Protein AF-A0A7S2HY47-F1 (afdb_monomer)

Mean predicted aligned error: 21.96 Å

Secondary structure (DSSP, 8-state):
-------------------------------------PPPP----------------------PPPP----PPPPPHHHHHHHHHHHHHHHHHTTS--HHHHHHHHHHHHHHHHHHHTTTTS--HHHHHHHHHHHHHHHHHHHHHHHHHHHT-------------PPPPS--GGGS-HHHHHHHHHHTS-GGGS-HHHHHHHHHHHHHHHHHHHHHHHHHHHTT--------------------HHHHHTTT--TT-----TT--SS-HHHHHHHHHHHHHHHHHHHHHHHHHHHHHHHHHHHHHHHHHHHHHHHHHHHHHHHHHHHHHHHHHHHHHHHHHHHHHHHHHHHHHHHHHHHHHHHHHHHHHHHHHHHHHHHHHHHHHHHHHHS-HHHHHHHHTT---B--TTT----B---S-SBSGGG-SS---GGG------S-TTS-TTT----SBGGGSPBP-S--S--

Solvent-accessible surface area (backbone atoms only — not comparable to full-atom values): 29835 Å² total; per-residue (Å²): 133,86,87,84,92,83,84,92,83,90,86,82,90,83,88,85,91,86,81,90,81,80,92,81,92,78,80,85,82,82,82,80,82,84,79,87,75,87,83,82,85,80,81,86,78,89,79,91,84,84,90,88,85,89,90,82,87,89,88,87,85,90,80,83,89,75,81,86,74,83,77,74,78,75,80,59,64,69,58,60,52,44,50,53,46,34,57,56,45,43,65,52,39,72,80,47,91,56,67,64,65,47,52,53,39,49,50,55,41,53,53,48,51,55,54,52,56,77,50,70,86,75,66,51,79,64,58,48,48,52,51,53,51,50,50,53,52,51,51,52,52,50,51,52,50,53,53,52,59,60,67,73,68,74,82,77,90,76,90,78,90,83,80,88,80,77,80,81,79,93,79,72,74,84,79,59,52,72,62,56,50,52,44,55,56,53,71,70,50,65,61,88,78,47,53,79,66,56,35,48,54,49,49,55,51,47,54,54,40,53,52,53,53,49,53,50,51,54,50,56,52,62,75,63,64,66,80,74,73,59,79,75,72,74,73,65,73,69,76,82,74,80,80,49,71,66,65,54,60,73,70,64,78,61,93,86,77,74,82,68,75,88,84,71,70,77,78,41,73,67,53,51,52,54,50,50,51,48,51,52,52,50,51,52,48,49,58,52,50,50,52,50,50,50,51,52,49,54,49,54,50,48,56,50,48,58,51,47,54,51,51,53,50,51,52,49,50,54,50,50,55,49,51,53,49,51,54,51,51,52,54,49,53,49,52,51,53,52,52,50,50,51,53,51,51,53,49,50,50,50,54,49,56,46,52,53,50,55,51,51,52,51,51,49,53,57,48,51,52,52,51,52,53,48,50,56,48,53,53,45,52,52,49,52,52,48,47,58,60,67,67,37,80,64,43,55,49,73,71,46,70,70,78,62,49,18,15,36,78,86,44,42,36,23,80,42,82,78,91,84,62,64,61,38,54,88,66,46,59,81,72,73,41,69,90,78,43,81,68,83,64,71,70,60,77,73,35,34,94,87,75,68,51,69,69,46,47,52,83,73,39,41,71,46,88,82,57,77,46,69,104

pLDDT: mean 72.33, std 22.05, range [29.77, 98.31]

Structure (mmCIF, N/CA/C/O backbone):
data_AF-A0A7S2HY47-F1
#
_entry.id   AF-A0A7S2HY47-F1
#
loop_
_atom_site.group_PDB
_atom_site.id
_atom_site.type_symbol
_atom_site.label_atom_id
_atom_site.label_alt_id
_atom_site.label_comp_id
_atom_site.label_asym_id
_atom_site.label_entity_id
_atom_site.label_seq_id
_atom_site.pdbx_PDB_ins_code
_atom_site.Cartn_x
_atom_site.Cartn_y
_atom_site.Cartn_z
_atom_site.occupancy
_atom_site.B_iso_or_equiv
_atom_site.auth_seq_id
_atom_site.auth_comp_id
_atom_site.auth_asym_id
_atom_site.auth_atom_id
_atom_site.pdbx_PDB_model_num
ATOM 1 N N . GLY A 1 1 ? -32.230 -34.921 -26.221 1.00 34.28 1 GLY A N 1
ATOM 2 C CA . GLY A 1 1 ? -32.133 -36.315 -25.747 1.00 34.28 1 GLY A CA 1
ATOM 3 C C . GLY A 1 1 ? -30.920 -36.433 -24.846 1.00 34.28 1 GLY A C 1
ATOM 4 O O . GLY A 1 1 ? -29.941 -35.764 -25.133 1.00 34.28 1 GLY A O 1
ATOM 5 N N . THR A 1 2 ? -31.035 -37.047 -23.663 1.00 37.16 2 THR A N 1
ATOM 6 C CA . THR A 1 2 ? -30.812 -38.504 -23.425 1.00 37.16 2 THR A CA 1
ATOM 7 C C . THR A 1 2 ? -29.314 -38.855 -23.480 1.00 37.16 2 THR A C 1
ATOM 9 O O . THR A 1 2 ? -28.762 -38.934 -24.569 1.00 37.16 2 THR A O 1
ATOM 12 N N . SER A 1 3 ? -28.600 -38.840 -22.340 1.00 37.78 3 SER A N 1
ATOM 13 C CA . SER A 1 3 ? -28.416 -39.952 -21.356 1.00 37.78 3 SER A CA 1
ATOM 14 C C . SER A 1 3 ? -27.330 -40.947 -21.803 1.00 37.78 3 SER A C 1
ATOM 16 O O . SER A 1 3 ? -27.413 -41.422 -22.926 1.00 37.78 3 SER A O 1
ATOM 18 N N . SER A 1 4 ? -26.297 -41.289 -21.023 1.00 47.88 4 SER A N 1
ATOM 19 C CA . SER A 1 4 ? -26.295 -42.022 -19.728 1.00 47.88 4 SER A CA 1
ATOM 20 C C . SER A 1 4 ? -25.052 -41.667 -18.870 1.00 47.88 4 SER A C 1
ATOM 22 O O . SER A 1 4 ? -24.026 -41.341 -19.451 1.00 47.88 4 SER A O 1
ATOM 24 N N . ASN A 1 5 ? -25.027 -41.604 -17.528 1.00 46.47 5 ASN A N 1
ATOM 25 C CA . ASN A 1 5 ? -25.433 -42.502 -16.416 1.00 46.47 5 ASN A CA 1
ATOM 26 C C . ASN A 1 5 ? -24.546 -43.746 -16.142 1.00 46.47 5 ASN A C 1
ATOM 28 O O . ASN A 1 5 ? -24.410 -44.612 -16.998 1.00 46.47 5 ASN A O 1
ATOM 32 N N . GLY A 1 6 ? -24.043 -43.837 -14.894 1.00 36.69 6 GLY A N 1
ATOM 33 C CA . GLY A 1 6 ? -23.270 -44.943 -14.282 1.00 36.69 6 GLY A CA 1
ATOM 34 C C . GLY A 1 6 ? -22.373 -44.431 -13.130 1.00 36.69 6 GLY A C 1
ATOM 35 O O . GLY A 1 6 ? -21.279 -43.952 -13.387 1.00 36.69 6 GLY A O 1
ATOM 36 N N . SER A 1 7 ? -22.880 -44.237 -11.903 1.00 39.47 7 SER A N 1
ATOM 37 C CA . SER A 1 7 ? -22.980 -45.212 -10.784 1.00 39.47 7 SER A CA 1
ATOM 38 C C . SER A 1 7 ? -21.612 -45.667 -10.221 1.00 39.47 7 SER A C 1
ATOM 40 O O . SER A 1 7 ? -20.920 -46.436 -10.872 1.00 39.47 7 SER A O 1
ATOM 42 N N . PHE A 1 8 ? -21.087 -45.089 -9.128 1.00 38.34 8 PHE A N 1
ATOM 43 C CA . PHE A 1 8 ? -21.340 -45.353 -7.683 1.00 38.34 8 PHE A CA 1
ATOM 44 C C . PHE A 1 8 ? -20.852 -46.706 -7.108 1.00 38.34 8 PHE A C 1
ATOM 46 O O . PHE A 1 8 ? -21.454 -47.737 -7.378 1.00 38.34 8 PHE A O 1
ATOM 53 N N . CYS A 1 9 ? -19.821 -46.635 -6.242 1.00 33.97 9 CYS A N 1
ATOM 54 C CA . CYS A 1 9 ? -19.484 -47.473 -5.061 1.00 33.97 9 CYS A CA 1
ATOM 55 C C . CYS A 1 9 ? -18.110 -46.971 -4.541 1.00 33.97 9 CYS A C 1
ATOM 57 O O . CYS A 1 9 ? -17.138 -47.024 -5.280 1.00 33.97 9 CYS A O 1
ATOM 59 N N . SER A 1 10 ? -17.950 -46.289 -3.400 1.00 36.25 10 SER A N 1
ATOM 60 C CA . SER A 1 10 ? -18.209 -46.670 -1.997 1.00 36.25 10 SER A CA 1
ATOM 61 C C . SER A 1 10 ? -17.398 -47.875 -1.494 1.00 36.25 10 SER A C 1
ATOM 63 O O . SER A 1 10 ? -17.804 -49.018 -1.681 1.00 36.25 10 SER A O 1
ATOM 65 N N . VAL A 1 11 ? -16.302 -47.595 -0.772 1.00 33.03 11 VAL A N 1
ATOM 66 C CA . VAL A 1 11 ? -15.720 -48.455 0.280 1.00 33.03 11 VAL A CA 1
ATOM 67 C C . VAL A 1 11 ? -15.275 -47.548 1.433 1.00 33.03 11 VAL A C 1
ATOM 69 O O . VAL A 1 11 ? -14.760 -46.457 1.203 1.00 33.03 11 VAL A O 1
ATOM 72 N N . SER A 1 12 ? -15.499 -47.972 2.679 1.00 35.78 12 SER A N 1
ATOM 73 C CA . SER A 1 12 ? -15.217 -47.202 3.898 1.00 35.78 12 SER A CA 1
ATOM 74 C C . SER A 1 12 ? -14.454 -48.027 4.943 1.00 35.78 12 SER A C 1
ATOM 76 O O . SER A 1 12 ? -14.722 -49.214 5.084 1.00 35.78 12 SER A O 1
ATOM 78 N N . ARG A 1 13 ? -13.649 -47.324 5.760 1.00 36.97 13 ARG A N 1
ATOM 79 C CA . ARG A 1 13 ? -13.168 -47.660 7.128 1.00 36.97 13 ARG A CA 1
ATOM 80 C C . ARG A 1 13 ? -12.154 -48.800 7.349 1.00 36.97 13 ARG A C 1
ATOM 82 O O . ARG A 1 13 ? -12.470 -49.968 7.185 1.00 36.97 13 ARG A O 1
ATOM 89 N N . LEU A 1 14 ? -11.032 -48.412 7.973 1.00 33.72 14 LEU A N 1
ATOM 90 C CA . LEU A 1 14 ? -10.361 -49.009 9.155 1.00 33.72 14 LEU A CA 1
ATOM 91 C C . LEU A 1 14 ? -9.304 -47.965 9.615 1.00 33.72 14 LEU A C 1
ATOM 93 O O . LEU A 1 14 ? -8.425 -47.641 8.828 1.00 33.72 14 LEU A O 1
ATOM 97 N N . LEU A 1 15 ? -9.505 -47.137 10.654 1.00 35.38 15 LEU A N 1
ATOM 98 C CA . LEU A 1 15 ? -9.438 -47.343 12.123 1.00 35.38 15 LEU A CA 1
ATOM 99 C C . LEU A 1 15 ? -8.051 -47.705 12.711 1.00 35.38 15 LEU A C 1
ATOM 101 O O . LEU A 1 15 ? -7.445 -48.683 12.297 1.00 35.38 15 LEU A O 1
ATOM 105 N N . GLY A 1 16 ? -7.644 -46.966 13.764 1.00 29.77 16 GLY A N 1
ATOM 106 C CA . GLY A 1 16 ? -6.470 -47.213 14.634 1.00 29.77 16 GLY A CA 1
ATOM 107 C C . GLY A 1 16 ? -5.289 -46.263 14.356 1.00 29.77 16 GLY A C 1
ATOM 108 O O . GLY A 1 16 ? -4.549 -46.495 13.415 1.00 29.77 16 GLY A O 1
ATOM 109 N N . ARG A 1 17 ? -5.110 -45.102 15.009 1.00 37.66 17 ARG A N 1
ATOM 110 C CA . ARG A 1 17 ? -4.946 -44.788 16.452 1.00 37.66 17 ARG A CA 1
ATOM 111 C C . ARG A 1 17 ? -3.651 -45.360 17.057 1.00 37.66 17 ARG A C 1
ATOM 113 O O . ARG A 1 17 ? -3.621 -46.529 17.415 1.00 37.66 17 ARG A O 1
ATOM 120 N N . LEU A 1 18 ? -2.647 -44.500 17.257 1.00 31.50 18 LEU A N 1
ATOM 121 C CA . LEU A 1 18 ? -1.634 -44.607 18.319 1.00 31.50 18 LEU A CA 1
ATOM 122 C C . LEU A 1 18 ? -1.054 -43.215 18.631 1.00 31.50 18 LEU A C 1
ATOM 124 O O . LEU A 1 18 ? -1.052 -42.334 17.771 1.00 31.50 18 LEU A O 1
ATOM 128 N N . GLU A 1 19 ? -0.639 -43.015 19.879 1.00 36.28 19 GLU A N 1
ATOM 129 C CA . GLU A 1 19 ? -0.287 -41.713 20.460 1.00 36.28 19 GLU A CA 1
ATOM 130 C C . GLU A 1 19 ? 1.231 -41.441 20.455 1.00 36.28 19 GLU A C 1
ATOM 132 O O . GLU A 1 19 ? 2.040 -42.339 20.238 1.00 36.28 19 GLU A O 1
ATOM 137 N N . SER A 1 20 ? 1.566 -40.163 20.668 1.00 37.22 20 SER A N 1
ATOM 138 C CA . SER A 1 20 ? 2.808 -39.582 21.216 1.00 37.22 20 SER A CA 1
ATOM 139 C C . SER A 1 20 ? 4.087 -40.435 21.377 1.00 37.22 20 SER A C 1
ATOM 141 O O . SER A 1 20 ? 4.098 -41.467 22.034 1.00 37.22 20 SER A O 1
ATOM 143 N N . VAL A 1 21 ? 5.237 -39.858 20.982 1.00 36.47 21 VAL A N 1
ATOM 144 C CA . VAL A 1 21 ? 6.432 -39.742 21.855 1.00 36.47 21 VAL A CA 1
ATOM 145 C C . VAL A 1 21 ? 7.439 -38.700 21.322 1.00 36.47 21 VAL A C 1
ATOM 147 O O . VAL A 1 21 ? 7.766 -38.658 20.142 1.00 36.47 21 VAL A O 1
ATOM 150 N N . ALA A 1 22 ? 7.907 -37.865 22.254 1.00 34.94 22 ALA A N 1
ATOM 151 C CA . ALA A 1 22 ? 9.117 -37.031 22.309 1.00 34.94 22 ALA A CA 1
ATOM 152 C C . ALA A 1 22 ? 9.911 -36.628 21.037 1.00 34.94 22 ALA A C 1
ATOM 154 O O . ALA A 1 22 ? 10.634 -37.409 20.424 1.00 34.94 22 ALA A O 1
ATOM 155 N N . ALA A 1 23 ? 9.957 -35.308 20.835 1.00 41.75 23 ALA A N 1
ATOM 156 C CA . ALA A 1 23 ? 11.167 -34.483 20.733 1.00 41.75 23 ALA A CA 1
ATOM 157 C C . ALA A 1 23 ? 12.533 -35.152 20.434 1.00 41.75 23 ALA A C 1
ATOM 159 O O . ALA A 1 23 ? 13.121 -35.818 21.288 1.00 41.75 23 ALA A O 1
ATOM 160 N N . ARG A 1 24 ? 13.151 -34.736 19.318 1.00 37.00 24 ARG A N 1
ATOM 161 C CA . ARG A 1 24 ? 14.603 -34.483 19.205 1.00 37.00 24 ARG A CA 1
ATOM 162 C C . ARG A 1 24 ? 14.860 -33.454 18.106 1.00 37.00 24 ARG A C 1
ATOM 164 O O . ARG A 1 24 ? 14.470 -33.655 16.963 1.00 37.00 24 ARG A O 1
ATOM 171 N N . GLY A 1 25 ? 15.497 -32.341 18.462 1.00 43.50 25 GLY A N 1
ATOM 172 C CA . GLY A 1 25 ? 15.793 -31.272 17.511 1.00 43.50 25 GLY A CA 1
ATOM 173 C C . GLY A 1 25 ? 16.955 -31.619 16.581 1.00 43.50 25 GLY A C 1
ATOM 174 O O . GLY A 1 25 ? 17.971 -32.156 17.022 1.00 43.50 25 GLY A O 1
ATOM 175 N N . GLN A 1 26 ? 16.839 -31.224 15.315 1.00 38.00 26 GLN A N 1
ATOM 176 C CA . GLN A 1 26 ? 17.978 -31.032 14.420 1.00 38.00 26 GLN A CA 1
ATOM 177 C C . GLN A 1 26 ? 17.903 -29.621 13.837 1.00 38.00 26 GLN A C 1
ATOM 179 O O . GLN A 1 26 ? 16.863 -29.187 13.348 1.00 38.00 26 GLN A O 1
ATOM 184 N N . ARG A 1 27 ? 19.010 -28.881 13.949 1.00 39.44 27 ARG A N 1
ATOM 185 C CA . ARG A 1 27 ? 19.140 -27.523 13.409 1.00 39.44 27 ARG A CA 1
ATOM 186 C C . ARG A 1 27 ? 19.322 -27.600 11.887 1.00 39.44 27 ARG A C 1
ATOM 188 O O . ARG A 1 27 ? 20.122 -28.429 11.450 1.00 39.44 27 ARG A O 1
ATOM 195 N N . PRO A 1 28 ? 18.694 -26.725 11.084 1.00 45.69 28 PRO A N 1
ATOM 196 C CA . PRO A 1 28 ? 19.074 -26.581 9.686 1.00 45.69 28 PRO A CA 1
ATOM 197 C C . PRO A 1 28 ? 20.489 -25.992 9.601 1.00 45.69 28 PRO A C 1
ATOM 199 O O . PRO A 1 28 ? 20.764 -24.919 10.139 1.00 45.69 28 PRO A O 1
ATOM 202 N N . VAL A 1 29 ? 21.397 -26.701 8.930 1.00 42.56 29 VAL A N 1
ATOM 203 C CA . VAL A 1 29 ? 22.736 -26.194 8.608 1.00 42.56 29 VAL A CA 1
ATOM 204 C C . VAL A 1 29 ? 22.617 -25.275 7.395 1.00 42.56 29 VAL A C 1
ATOM 206 O O . VAL A 1 29 ? 22.404 -25.740 6.276 1.00 42.56 29 VAL A O 1
ATOM 209 N N . SER A 1 30 ? 22.754 -23.968 7.604 1.00 38.34 30 SER A N 1
ATOM 210 C CA . SER A 1 30 ? 22.836 -22.990 6.520 1.00 38.34 30 SER A CA 1
ATOM 211 C C . SER A 1 30 ? 24.225 -23.029 5.874 1.00 38.34 30 SER A C 1
ATOM 213 O O . SER A 1 30 ? 25.222 -22.619 6.464 1.00 38.34 30 SER A O 1
ATOM 215 N N . VAL A 1 31 ? 24.297 -23.518 4.634 1.00 40.19 31 VAL A N 1
ATOM 216 C CA . VAL A 1 31 ? 25.532 -23.505 3.834 1.00 40.19 31 VAL A CA 1
ATOM 217 C C . VAL A 1 31 ? 25.662 -22.153 3.132 1.00 40.19 31 VAL A C 1
ATOM 219 O O . VAL A 1 31 ? 25.042 -21.906 2.098 1.00 40.19 31 VAL A O 1
ATOM 222 N N . THR A 1 32 ? 26.477 -21.260 3.689 1.00 36.12 32 THR A N 1
ATOM 223 C CA . THR A 1 32 ? 26.811 -19.965 3.085 1.00 36.12 32 THR A CA 1
ATOM 224 C C . THR A 1 32 ? 27.898 -20.111 2.017 1.00 36.12 32 THR A C 1
ATOM 226 O O . THR A 1 32 ? 29.076 -20.282 2.317 1.00 36.12 32 THR A O 1
ATOM 229 N N . PHE A 1 33 ? 27.519 -19.982 0.742 1.00 34.44 33 PHE A N 1
ATOM 230 C CA . PHE A 1 33 ? 28.474 -19.866 -0.366 1.00 34.44 33 PHE A CA 1
ATOM 231 C C . PHE A 1 33 ? 29.010 -18.428 -0.489 1.00 34.44 33 PHE A C 1
ATOM 233 O O . PHE A 1 33 ? 28.455 -17.592 -1.204 1.00 34.44 33 PHE A O 1
ATOM 240 N N . THR A 1 34 ? 30.127 -18.130 0.174 1.00 36.00 34 THR A N 1
ATOM 241 C CA . THR A 1 34 ? 30.881 -16.881 -0.023 1.00 36.00 34 THR A CA 1
ATOM 242 C C . THR A 1 34 ? 31.650 -16.910 -1.345 1.00 36.00 34 THR A C 1
ATOM 244 O O . THR A 1 34 ? 32.751 -17.448 -1.451 1.00 36.00 34 THR A O 1
ATOM 247 N N . ARG A 1 35 ? 31.079 -16.297 -2.388 1.00 38.53 35 ARG A N 1
ATOM 248 C CA . ARG A 1 35 ? 31.738 -16.160 -3.695 1.00 38.53 35 ARG A CA 1
ATOM 249 C C . ARG A 1 35 ? 32.703 -14.968 -3.677 1.00 38.53 35 ARG A C 1
ATOM 251 O O . ARG A 1 35 ? 32.279 -13.816 -3.711 1.00 38.53 35 ARG A O 1
ATOM 258 N N . HIS A 1 36 ? 34.005 -15.241 -3.618 1.00 39.12 36 HIS A N 1
ATOM 259 C CA . HIS A 1 36 ? 35.045 -14.209 -3.674 1.00 39.12 36 HIS A CA 1
ATOM 260 C C . HIS A 1 36 ? 35.060 -13.526 -5.056 1.00 39.12 36 HIS A C 1
ATOM 262 O O . HIS A 1 36 ? 35.264 -14.190 -6.072 1.00 39.12 36 HIS A O 1
ATOM 268 N N . ILE A 1 37 ? 34.880 -12.202 -5.095 1.00 48.06 37 ILE A N 1
ATOM 269 C CA . ILE A 1 37 ? 35.054 -11.373 -6.298 1.00 48.06 37 ILE A CA 1
ATOM 270 C C . ILE A 1 37 ? 36.296 -10.489 -6.085 1.00 48.06 37 ILE A C 1
ATOM 272 O O . ILE A 1 37 ? 36.324 -9.731 -5.112 1.00 48.06 37 ILE A O 1
ATOM 276 N N . PRO A 1 38 ? 37.331 -10.560 -6.943 1.00 45.97 38 PRO A N 1
ATOM 277 C CA . PRO A 1 38 ? 38.524 -9.732 -6.797 1.00 45.97 38 PRO A CA 1
ATOM 278 C C . PRO A 1 38 ? 38.262 -8.279 -7.227 1.00 45.97 38 PRO A C 1
ATOM 280 O O . PRO A 1 38 ? 37.699 -8.010 -8.286 1.00 45.97 38 PRO A O 1
ATOM 283 N N . SER A 1 39 ? 38.709 -7.334 -6.399 1.00 40.19 39 SER A N 1
ATOM 284 C CA . SER A 1 39 ? 38.550 -5.891 -6.618 1.00 40.19 39 SER A CA 1
ATOM 285 C C . SER A 1 39 ? 39.589 -5.332 -7.611 1.00 40.19 39 SER A C 1
ATOM 287 O O . SER A 1 39 ? 40.786 -5.574 -7.425 1.00 40.19 39 SER A O 1
ATOM 289 N N . PRO A 1 40 ? 39.194 -4.552 -8.639 1.00 49.22 40 PRO A N 1
ATOM 290 C CA . PRO A 1 40 ? 40.135 -3.909 -9.551 1.00 49.22 40 PRO A CA 1
ATOM 291 C C . PRO A 1 40 ? 40.676 -2.589 -8.973 1.00 49.22 40 PRO A C 1
ATOM 293 O O . PRO A 1 40 ? 39.930 -1.651 -8.684 1.00 49.22 40 PRO A O 1
ATOM 296 N N . GLN A 1 41 ? 42.002 -2.475 -8.859 1.00 45.91 41 GLN A N 1
ATOM 297 C CA . GLN A 1 41 ? 42.647 -1.263 -8.345 1.00 45.91 41 GLN A CA 1
ATOM 298 C C . GLN A 1 41 ? 42.452 -0.046 -9.268 1.00 45.91 41 GLN A C 1
ATOM 300 O O . GLN A 1 41 ? 42.978 0.011 -10.382 1.00 45.91 41 GLN A O 1
ATOM 305 N N . ARG A 1 42 ? 41.777 0.996 -8.765 1.00 40.12 42 ARG A N 1
ATOM 306 C CA . ARG A 1 42 ? 41.693 2.308 -9.427 1.00 40.12 42 ARG A CA 1
ATOM 307 C C . ARG A 1 42 ? 42.924 3.167 -9.121 1.00 40.12 42 ARG A C 1
ATOM 309 O O . ARG A 1 42 ? 43.058 3.724 -8.033 1.00 40.12 42 ARG A O 1
ATOM 316 N N . LYS A 1 43 ? 43.790 3.346 -10.124 1.00 41.91 43 LYS A N 1
ATOM 317 C CA . LYS A 1 43 ? 44.884 4.332 -10.096 1.00 41.91 43 LYS A CA 1
ATOM 318 C C . LYS A 1 43 ? 44.307 5.754 -10.065 1.00 41.91 43 LYS A C 1
ATOM 320 O O . LYS A 1 43 ? 43.612 6.158 -10.995 1.00 41.91 43 LYS A O 1
ATOM 325 N N . LYS A 1 44 ? 44.621 6.526 -9.020 1.00 39.94 44 LYS A N 1
ATOM 326 C CA . LYS A 1 44 ? 44.295 7.960 -8.942 1.00 39.94 44 LYS A CA 1
ATOM 327 C C . LYS A 1 44 ? 45.187 8.738 -9.920 1.00 39.94 44 LYS A C 1
ATOM 329 O O . LYS A 1 44 ? 46.408 8.668 -9.811 1.00 39.94 44 LYS A O 1
ATOM 334 N N . LYS A 1 45 ? 44.593 9.509 -10.835 1.00 42.84 45 LYS A N 1
ATOM 335 C CA . LYS A 1 45 ? 45.269 10.615 -11.534 1.00 42.84 45 LYS A CA 1
ATOM 336 C C . LYS A 1 45 ? 44.637 11.924 -11.076 1.00 42.84 45 LYS A C 1
ATOM 338 O O . LYS A 1 45 ? 43.449 12.142 -11.289 1.00 42.84 45 LYS A O 1
ATOM 343 N N . SER A 1 46 ? 45.431 12.764 -10.426 1.00 39.81 46 SER A N 1
ATOM 344 C CA . SER A 1 46 ? 45.084 14.146 -10.111 1.00 39.81 46 SER A CA 1
ATOM 345 C C . SER A 1 46 ? 45.131 14.994 -11.383 1.00 39.81 46 SER A C 1
ATOM 347 O O . SER A 1 46 ? 46.047 14.854 -12.193 1.00 39.81 46 SER A O 1
ATOM 349 N N . PHE A 1 47 ? 44.158 15.889 -11.557 1.00 39.69 47 PHE A N 1
ATOM 350 C CA . PHE A 1 47 ? 44.167 16.874 -12.634 1.00 39.69 47 PHE A CA 1
ATOM 351 C C . PHE A 1 47 ? 43.890 18.258 -12.050 1.00 39.69 47 PHE A C 1
ATOM 353 O O . PHE A 1 47 ? 42.856 18.482 -11.425 1.00 39.69 47 PHE A O 1
ATOM 360 N N . TRP A 1 48 ? 44.840 19.173 -12.223 1.00 38.69 48 TRP A N 1
ATOM 361 C CA . TRP A 1 48 ? 44.707 20.567 -11.807 1.00 38.69 48 TRP A CA 1
ATOM 362 C C . TRP A 1 48 ? 43.831 21.337 -12.805 1.00 38.69 48 TRP A C 1
ATOM 364 O O . TRP A 1 48 ? 44.007 21.197 -14.015 1.00 38.69 48 TRP A O 1
ATOM 374 N N . ARG A 1 49 ? 42.974 22.240 -12.318 1.00 39.34 49 ARG A N 1
ATOM 375 C CA . ARG A 1 49 ? 42.484 23.381 -13.110 1.00 39.34 49 ARG A CA 1
ATOM 376 C C . ARG A 1 49 ? 42.728 24.684 -12.351 1.00 39.34 49 ARG A C 1
ATOM 378 O O . ARG A 1 49 ? 42.563 24.741 -11.139 1.00 39.34 49 ARG A O 1
ATOM 385 N N . LYS A 1 50 ? 43.198 25.691 -13.091 1.00 42.84 50 LYS A N 1
ATOM 386 C CA . LYS A 1 50 ? 43.559 27.030 -12.604 1.00 42.84 50 LYS A CA 1
ATOM 387 C C . LYS A 1 50 ? 42.371 27.995 -12.681 1.00 42.84 50 LYS A C 1
ATOM 389 O O . LYS A 1 50 ? 41.454 27.794 -13.472 1.00 42.84 50 LYS A O 1
ATOM 394 N N . ASN A 1 51 ? 42.470 29.062 -11.891 1.00 41.12 51 ASN A N 1
ATOM 395 C CA . ASN A 1 51 ? 41.558 30.205 -11.850 1.00 41.12 51 ASN A CA 1
ATOM 396 C C . ASN A 1 51 ? 41.656 31.118 -13.089 1.00 41.12 51 ASN A C 1
ATOM 398 O O . ASN A 1 51 ? 42.698 31.180 -13.739 1.00 41.12 51 ASN A O 1
ATOM 402 N N . GLY A 1 52 ? 40.599 31.910 -13.295 1.00 35.44 52 GLY A N 1
ATOM 403 C CA . GLY A 1 52 ? 40.538 33.110 -14.144 1.00 35.44 52 GLY A CA 1
ATOM 404 C C . GLY A 1 52 ? 39.071 33.401 -14.503 1.00 35.44 52 GLY A C 1
ATOM 405 O O . GLY A 1 52 ? 38.475 32.555 -15.152 1.00 35.44 52 GLY A O 1
ATOM 406 N N . SER A 1 53 ? 38.321 34.420 -14.056 1.00 38.47 53 SER A N 1
ATOM 407 C CA . SER A 1 53 ? 38.517 35.782 -13.510 1.00 38.47 53 SER A CA 1
ATOM 408 C C . SER A 1 53 ? 38.218 36.920 -14.510 1.00 38.47 53 SER A C 1
ATOM 410 O O . SER A 1 53 ? 39.045 37.189 -15.374 1.00 38.47 53 SER A O 1
ATOM 412 N N . ARG A 1 54 ? 37.132 37.668 -14.221 1.00 38.38 54 ARG A N 1
ATOM 413 C CA . ARG A 1 54 ? 36.775 39.051 -14.648 1.00 38.38 54 ARG A CA 1
ATOM 414 C C . ARG A 1 54 ? 36.291 39.299 -16.093 1.00 38.38 54 ARG A C 1
ATOM 416 O O . ARG A 1 54 ? 36.905 38.831 -17.040 1.00 38.38 54 ARG A O 1
ATOM 423 N N . GLY A 1 55 ? 35.269 40.163 -16.224 1.00 33.09 55 GLY A N 1
ATOM 424 C CA . GLY A 1 55 ? 34.915 40.860 -17.476 1.00 33.09 55 GLY A CA 1
ATOM 425 C C . GLY A 1 55 ? 33.433 41.263 -17.633 1.00 33.09 55 GLY A C 1
ATOM 426 O O . GLY A 1 55 ? 32.680 40.540 -18.265 1.00 33.09 55 GLY A O 1
ATOM 427 N N . VAL A 1 56 ? 33.044 42.422 -17.091 1.00 40.34 56 VAL A N 1
ATOM 428 C CA . VAL A 1 56 ? 31.789 43.207 -17.303 1.00 40.34 56 VAL A CA 1
ATOM 429 C C . VAL A 1 56 ? 32.268 44.688 -17.396 1.00 40.34 56 VAL A C 1
ATOM 431 O O . VAL A 1 56 ? 33.384 44.906 -16.899 1.00 40.34 56 VAL A O 1
ATOM 434 N N . PRO A 1 57 ? 31.573 45.719 -17.945 1.00 58.97 57 PRO A N 1
ATOM 435 C CA . PRO A 1 57 ? 30.221 45.848 -18.530 1.00 58.97 57 PRO A CA 1
ATOM 436 C C . PRO A 1 57 ? 30.294 46.190 -20.057 1.00 58.97 57 PRO A C 1
ATOM 438 O O . PRO A 1 57 ? 31.261 45.759 -20.678 1.00 58.97 57 PRO A O 1
ATOM 441 N N . GLU A 1 58 ? 29.372 46.853 -20.785 1.00 37.59 58 GLU A N 1
ATOM 442 C CA . GLU A 1 58 ? 28.106 47.576 -20.497 1.00 37.59 58 GLU A CA 1
ATOM 443 C C . GLU A 1 58 ? 27.231 47.740 -21.769 1.00 37.59 58 GLU A C 1
ATOM 445 O O . GLU A 1 58 ? 27.744 47.524 -22.863 1.00 37.59 58 GLU A O 1
ATOM 450 N N . VAL A 1 59 ? 25.949 48.127 -21.620 1.00 34.91 59 VAL A N 1
ATOM 451 C CA . VAL A 1 59 ? 25.189 49.219 -22.308 1.00 34.91 59 VAL A CA 1
ATOM 452 C C . VAL A 1 59 ? 23.693 49.033 -21.987 1.00 34.91 59 VAL A C 1
ATOM 454 O O . VAL A 1 59 ? 23.160 47.933 -22.116 1.00 34.91 59 VAL A O 1
ATOM 457 N N . ALA A 1 60 ? 23.014 50.108 -21.577 1.00 39.97 60 ALA A N 1
ATOM 458 C CA . ALA A 1 60 ? 21.565 50.153 -21.383 1.00 39.97 60 ALA A CA 1
ATOM 459 C C . ALA A 1 60 ? 20.916 51.060 -22.439 1.00 39.97 60 ALA A C 1
ATOM 461 O O . ALA A 1 60 ? 21.430 52.149 -22.686 1.00 39.97 60 ALA A O 1
ATOM 462 N N . ASP A 1 61 ? 19.772 50.646 -22.987 1.00 36.81 61 ASP A N 1
ATOM 463 C CA . ASP A 1 61 ? 18.923 51.477 -23.849 1.00 36.81 61 ASP A CA 1
ATOM 464 C C . ASP A 1 61 ? 17.511 51.605 -23.263 1.00 36.81 61 ASP A C 1
ATOM 466 O O . ASP A 1 61 ? 16.955 50.667 -22.687 1.00 36.81 61 ASP A O 1
ATOM 470 N N . LEU A 1 62 ? 16.952 52.809 -23.385 1.00 41.84 62 LEU A N 1
ATOM 471 C CA . LEU A 1 62 ? 15.705 53.237 -22.751 1.00 41.84 62 LEU A CA 1
ATOM 472 C C . LEU A 1 62 ? 14.504 53.035 -23.687 1.00 41.84 62 LEU A C 1
ATOM 474 O O . LEU A 1 62 ? 14.542 53.442 -24.846 1.00 41.84 62 LEU A O 1
ATOM 478 N N . LEU A 1 63 ? 13.398 52.509 -23.154 1.00 42.78 63 LEU A N 1
ATOM 479 C CA . LEU A 1 63 ? 12.088 52.493 -23.818 1.00 42.78 63 LEU A CA 1
ATOM 480 C C . LEU A 1 63 ? 11.013 53.171 -22.939 1.00 42.78 63 LEU A C 1
ATOM 482 O O . LEU A 1 63 ? 11.144 53.178 -21.713 1.00 42.78 63 LEU A O 1
ATOM 486 N N . PRO A 1 64 ? 9.980 53.789 -23.548 1.00 49.66 64 PRO A N 1
ATOM 487 C CA . PRO A 1 64 ? 9.008 54.630 -22.847 1.00 49.66 64 PRO A CA 1
ATOM 488 C C . PRO A 1 64 ? 7.961 53.824 -22.049 1.00 49.66 64 PRO A C 1
ATOM 490 O O . PRO A 1 64 ? 7.729 52.650 -22.343 1.00 49.66 64 PRO A O 1
ATOM 493 N N . PRO A 1 65 ? 7.290 54.445 -21.058 1.00 43.97 65 PRO A N 1
ATOM 494 C CA . PRO A 1 65 ? 6.367 53.749 -20.166 1.00 43.97 65 PRO A CA 1
ATOM 495 C C . PRO A 1 65 ? 5.044 53.374 -20.847 1.00 43.97 65 PRO A C 1
ATOM 497 O O . PRO A 1 65 ? 4.347 54.219 -21.410 1.00 43.97 65 PRO A O 1
ATOM 500 N N . THR A 1 66 ? 4.657 52.106 -20.722 1.00 43.41 66 THR A N 1
ATOM 501 C CA . THR A 1 66 ? 3.301 51.617 -21.009 1.00 43.41 66 THR A CA 1
ATOM 502 C C . THR A 1 66 ? 2.328 51.978 -19.875 1.00 43.41 66 THR A C 1
ATOM 504 O O . THR A 1 66 ? 2.761 52.107 -18.727 1.00 43.41 66 THR A O 1
ATOM 507 N N . PRO A 1 67 ? 1.016 52.128 -20.150 1.00 41.94 67 PRO A N 1
ATOM 508 C CA . PRO A 1 67 ? 0.029 52.477 -19.128 1.00 41.94 67 PRO A CA 1
ATOM 509 C C . PRO A 1 67 ? -0.069 51.410 -18.030 1.00 41.94 67 PRO A C 1
ATOM 511 O O . PRO A 1 67 ? 0.119 50.220 -18.282 1.00 41.94 67 PRO A O 1
ATOM 514 N N . ALA A 1 68 ? -0.382 51.852 -16.810 1.00 42.31 68 ALA A N 1
ATOM 515 C CA . ALA A 1 68 ? -0.440 50.999 -15.629 1.00 42.31 68 ALA A CA 1
ATOM 516 C C . ALA A 1 68 ? -1.517 49.909 -15.765 1.00 42.31 68 ALA A C 1
ATOM 518 O O . ALA A 1 68 ? -2.715 50.175 -15.650 1.00 42.31 68 ALA A O 1
ATOM 519 N N . VAL A 1 69 ? -1.074 48.668 -15.965 1.00 42.41 69 VAL A N 1
ATOM 520 C CA . VAL A 1 69 ? -1.910 47.483 -15.778 1.00 42.41 69 VAL A CA 1
ATOM 521 C C . VAL A 1 69 ? -2.174 47.340 -14.283 1.00 42.41 69 VAL A C 1
ATOM 523 O O . VAL A 1 69 ? -1.237 47.267 -13.487 1.00 42.41 69 VAL A O 1
ATOM 526 N N . VAL A 1 70 ? -3.449 47.287 -13.896 1.00 45.84 70 VAL A N 1
ATOM 527 C CA . VAL A 1 70 ? -3.840 46.900 -12.537 1.00 45.84 70 VAL A CA 1
ATOM 528 C C . VAL A 1 70 ? -3.465 45.432 -12.363 1.00 45.84 70 VAL A C 1
ATOM 530 O O . VAL A 1 70 ? -4.187 44.544 -12.814 1.00 45.84 70 VAL A O 1
ATOM 533 N N . HIS A 1 71 ? -2.312 45.178 -11.744 1.00 40.94 71 HIS A N 1
ATOM 534 C CA . HIS A 1 71 ? -1.912 43.834 -11.352 1.00 40.94 71 HIS A CA 1
ATOM 535 C C . HIS A 1 71 ? -2.909 43.305 -10.319 1.00 40.94 71 HIS A C 1
ATOM 537 O O . HIS A 1 71 ? -2.847 43.648 -9.140 1.00 40.94 71 HIS A O 1
ATOM 543 N N . GLN A 1 72 ? -3.833 42.460 -10.772 1.00 55.12 72 GLN A N 1
ATOM 544 C CA . GLN A 1 72 ? -4.551 41.563 -9.879 1.00 55.12 72 GLN A CA 1
ATOM 545 C C . GLN A 1 72 ? -3.513 40.611 -9.278 1.00 55.12 72 GLN A C 1
ATOM 547 O O . GLN A 1 72 ? -2.708 40.026 -10.008 1.00 55.12 72 GLN A O 1
ATOM 552 N N . ASN A 1 73 ? -3.486 40.514 -7.949 1.00 58.56 73 ASN A N 1
ATOM 553 C CA . ASN A 1 73 ? -2.555 39.624 -7.266 1.00 58.56 73 ASN A CA 1
ATOM 554 C C . ASN A 1 73 ? -2.846 38.179 -7.702 1.00 58.56 73 ASN A C 1
ATOM 556 O O . ASN A 1 73 ? -4.012 37.777 -7.664 1.00 58.56 73 ASN A O 1
ATOM 560 N N . PRO A 1 74 ? -1.833 37.396 -8.116 1.00 59.72 74 PRO A N 1
ATOM 561 C CA . PRO A 1 74 ? -2.045 35.995 -8.442 1.00 59.72 74 PRO A CA 1
ATOM 562 C C . PRO A 1 74 ? -2.551 35.254 -7.203 1.00 59.72 74 PRO A C 1
ATOM 564 O O . PRO A 1 74 ? -2.104 35.532 -6.086 1.00 59.72 74 PRO A O 1
ATOM 567 N N . ILE A 1 75 ? -3.465 34.303 -7.409 1.00 56.78 75 ILE A N 1
ATOM 568 C CA . ILE A 1 75 ? -3.965 33.437 -6.338 1.00 56.78 75 ILE A CA 1
ATOM 569 C C . ILE A 1 75 ? -2.748 32.765 -5.676 1.00 56.78 75 ILE A C 1
ATOM 571 O O . ILE A 1 75 ? -1.937 32.160 -6.387 1.00 56.78 75 ILE A O 1
ATOM 575 N N . PRO A 1 76 ? -2.562 32.885 -4.348 1.00 71.81 76 PRO A N 1
ATOM 576 C CA . PRO A 1 76 ? -1.411 32.290 -3.685 1.00 71.81 76 PRO A CA 1
ATOM 577 C C . PRO A 1 76 ? -1.451 30.770 -3.859 1.00 71.81 76 PRO A C 1
ATOM 579 O O . PRO A 1 76 ? -2.495 30.145 -3.675 1.00 71.81 76 PRO A O 1
ATOM 582 N N . ALA A 1 77 ? -0.305 30.174 -4.206 1.00 67.94 77 ALA A N 1
ATOM 583 C CA . ALA A 1 77 ? -0.207 28.757 -4.573 1.00 67.94 77 ALA A CA 1
ATOM 584 C C . ALA A 1 77 ? -0.803 27.808 -3.515 1.00 67.94 77 ALA A C 1
ATOM 586 O O . ALA A 1 77 ? -1.386 26.791 -3.873 1.00 67.94 77 ALA A O 1
ATOM 587 N N . SER A 1 78 ? -0.768 28.196 -2.236 1.00 70.00 78 SER A N 1
ATOM 588 C CA . SER A 1 78 ? -1.400 27.480 -1.122 1.00 70.00 78 SER A CA 1
ATOM 589 C C . SER A 1 78 ? -2.906 27.236 -1.286 1.00 70.00 78 SER A C 1
ATOM 591 O O . SER A 1 78 ? -3.405 26.243 -0.770 1.00 70.00 78 SER A O 1
ATOM 593 N N . VAL A 1 79 ? -3.640 28.095 -2.003 1.00 67.88 79 VAL A N 1
ATOM 594 C CA . VAL A 1 79 ? -5.078 27.898 -2.281 1.00 67.88 79 VAL A CA 1
ATOM 595 C C . VAL A 1 79 ? -5.278 26.846 -3.376 1.00 67.88 79 VAL A C 1
ATOM 597 O O . VAL A 1 79 ? -6.131 25.974 -3.242 1.00 67.88 79 VAL A O 1
ATOM 600 N N . ILE A 1 80 ? -4.448 26.868 -4.424 1.00 69.56 80 ILE A N 1
ATOM 601 C CA . ILE A 1 80 ? -4.474 25.870 -5.508 1.00 69.56 80 ILE A CA 1
ATOM 602 C C . ILE A 1 80 ? -4.036 24.495 -4.979 1.00 69.56 80 ILE A C 1
ATOM 604 O O . ILE A 1 80 ? -4.665 23.478 -5.279 1.00 69.56 80 ILE A O 1
ATOM 608 N N . ASP A 1 81 ? -2.996 24.461 -4.145 1.00 70.50 81 ASP A N 1
ATOM 609 C CA . ASP A 1 81 ? -2.537 23.247 -3.470 1.00 70.50 81 ASP A CA 1
ATOM 610 C C . ASP A 1 81 ? -3.561 22.749 -2.434 1.00 70.50 81 ASP A C 1
ATOM 612 O O . ASP A 1 81 ? -3.728 21.540 -2.288 1.00 70.50 81 ASP A O 1
ATOM 616 N N . GLY A 1 82 ? -4.315 23.649 -1.790 1.00 74.38 82 GLY A N 1
ATOM 617 C CA . GLY A 1 82 ? -5.458 23.313 -0.935 1.00 74.38 82 GLY A CA 1
ATOM 618 C C . GLY A 1 82 ? -6.589 22.617 -1.699 1.00 74.38 82 GLY A C 1
ATOM 619 O O . GLY A 1 82 ? -7.010 21.531 -1.307 1.00 74.38 82 GLY A O 1
ATOM 620 N N . ILE A 1 83 ? -7.014 23.171 -2.843 1.00 68.56 83 ILE A N 1
ATOM 621 C CA . ILE A 1 83 ? -8.026 22.555 -3.728 1.00 68.56 83 ILE A CA 1
ATOM 622 C C . ILE A 1 83 ? -7.563 21.165 -4.198 1.00 68.56 83 ILE A C 1
ATOM 624 O O . ILE A 1 83 ? -8.320 20.194 -4.139 1.00 68.56 83 ILE A O 1
ATOM 628 N N . ARG A 1 84 ? -6.296 21.036 -4.615 1.00 71.94 84 ARG A N 1
ATOM 629 C CA . ARG A 1 84 ? -5.706 19.743 -5.013 1.00 71.94 84 ARG A CA 1
ATOM 630 C C . ARG A 1 84 ? -5.599 18.761 -3.845 1.00 71.94 84 ARG A C 1
ATOM 632 O O . ARG A 1 84 ? -5.793 17.564 -4.051 1.00 71.94 84 ARG A O 1
ATOM 639 N N . GLY A 1 85 ? -5.315 19.249 -2.639 1.00 74.25 85 GLY A N 1
ATOM 640 C CA . GLY A 1 85 ? -5.296 18.471 -1.403 1.00 74.25 85 GLY A CA 1
ATOM 641 C C . GLY A 1 85 ? -6.671 17.898 -1.065 1.00 74.25 85 GLY A C 1
ATOM 642 O O . GLY A 1 85 ? -6.793 16.684 -0.916 1.00 74.25 85 GLY A O 1
ATOM 643 N N . ALA A 1 86 ? -7.706 18.742 -1.045 1.00 69.50 86 ALA A N 1
ATOM 644 C CA . ALA A 1 86 ? -9.091 18.336 -0.803 1.00 69.50 86 ALA A CA 1
ATOM 645 C C . ALA A 1 86 ? -9.574 17.305 -1.840 1.00 69.50 86 ALA A C 1
ATOM 647 O O . ALA A 1 86 ? -10.102 16.261 -1.468 1.00 69.50 86 ALA A O 1
ATOM 648 N N . HIS A 1 87 ? -9.291 17.520 -3.129 1.00 69.06 87 HIS A N 1
ATOM 649 C CA . HIS A 1 87 ? -9.623 16.573 -4.202 1.00 69.06 87 HIS A CA 1
ATOM 650 C C . HIS A 1 87 ? -8.873 15.225 -4.091 1.00 69.06 87 HIS A C 1
ATOM 652 O O . HIS A 1 87 ? -9.407 14.162 -4.405 1.00 69.06 87 HIS A O 1
ATOM 658 N N . MET A 1 88 ? -7.623 15.232 -3.616 1.00 68.25 88 MET A N 1
ATOM 659 C CA . MET A 1 88 ? -6.879 13.997 -3.327 1.00 68.25 88 MET A CA 1
ATOM 660 C C . MET A 1 88 ? -7.359 13.300 -2.047 1.00 68.25 88 MET A C 1
ATOM 662 O O . MET A 1 88 ? -7.182 12.088 -1.913 1.00 68.25 88 MET A O 1
ATOM 666 N N . ASN A 1 89 ? -7.949 14.036 -1.105 1.00 66.38 89 ASN A N 1
ATOM 667 C CA . ASN A 1 89 ? -8.520 13.482 0.117 1.00 66.38 89 ASN A CA 1
ATOM 668 C C . ASN A 1 89 ? -9.915 12.888 -0.127 1.00 66.38 89 ASN A C 1
ATOM 670 O O . ASN A 1 89 ? -10.147 11.770 0.329 1.00 66.38 89 ASN A O 1
ATOM 674 N N . THR A 1 90 ? -10.776 13.508 -0.943 1.00 65.06 90 THR A N 1
ATOM 675 C CA . THR A 1 90 ? -12.044 12.889 -1.373 1.00 65.06 90 THR A CA 1
ATOM 676 C C . THR A 1 90 ? -11.812 11.577 -2.126 1.00 65.06 90 THR A C 1
ATOM 678 O O . THR A 1 90 ? -12.425 10.571 -1.775 1.00 65.06 90 THR A O 1
ATOM 681 N N . MET A 1 91 ? -10.860 11.517 -3.070 1.00 65.44 91 MET A N 1
ATOM 682 C CA . MET A 1 91 ? -10.504 10.256 -3.755 1.00 65.44 91 MET A CA 1
ATOM 683 C C . MET A 1 91 ? -9.974 9.158 -2.811 1.00 65.44 91 MET A C 1
ATOM 685 O O . MET A 1 91 ? -10.120 7.966 -3.091 1.00 65.44 91 MET A O 1
ATOM 689 N N . LYS A 1 92 ? -9.357 9.518 -1.677 1.00 66.88 92 LYS A N 1
ATOM 690 C CA . LYS A 1 92 ? -8.999 8.539 -0.633 1.00 66.88 92 LYS A CA 1
ATOM 691 C C . LYS A 1 92 ? -10.228 8.120 0.173 1.00 66.88 92 LYS A C 1
ATOM 693 O O . LYS A 1 92 ? -10.406 6.926 0.406 1.00 66.88 92 LYS A O 1
ATOM 698 N N . ALA A 1 93 ? -11.074 9.077 0.555 1.00 63.38 93 ALA A N 1
ATOM 699 C CA . ALA A 1 93 ? -12.287 8.849 1.332 1.00 63.38 93 ALA A CA 1
ATOM 700 C C . ALA A 1 93 ? -13.306 7.963 0.597 1.00 63.38 93 ALA A C 1
ATOM 702 O O . ALA A 1 93 ? -14.027 7.215 1.247 1.00 63.38 93 ALA A O 1
ATOM 703 N N . GLU A 1 94 ? -13.334 7.953 -0.740 1.00 58.47 94 GLU A N 1
ATOM 704 C CA . GLU A 1 94 ? -14.170 7.025 -1.522 1.00 58.47 94 GLU A CA 1
ATOM 705 C C . GLU A 1 94 ? -13.869 5.540 -1.262 1.00 58.47 94 GLU A C 1
ATOM 707 O O . GLU A 1 94 ? -14.774 4.716 -1.374 1.00 58.47 94 GLU A O 1
ATOM 712 N N . ASN A 1 95 ? -12.644 5.199 -0.845 1.00 60.12 95 ASN A N 1
ATOM 713 C CA . ASN A 1 95 ? -12.279 3.836 -0.441 1.00 60.12 95 ASN A CA 1
ATOM 714 C C . ASN A 1 95 ? -12.574 3.540 1.045 1.00 60.12 95 ASN A C 1
ATOM 716 O O . ASN A 1 95 ? -12.445 2.395 1.475 1.00 60.12 95 ASN A O 1
ATOM 720 N N . GLY A 1 96 ? -12.956 4.551 1.831 1.00 53.78 96 GLY A N 1
ATOM 721 C CA . GLY A 1 96 ? -13.415 4.408 3.211 1.00 53.78 96 GLY A CA 1
ATOM 722 C C . GLY A 1 96 ? -14.941 4.334 3.291 1.00 53.78 96 GLY A C 1
ATOM 723 O O . GLY A 1 96 ? -15.651 4.990 2.529 1.00 53.78 96 GLY A O 1
ATOM 724 N N . ASN A 1 97 ? -15.467 3.556 4.238 1.00 55.28 97 ASN A N 1
ATOM 725 C CA . ASN A 1 97 ? -16.913 3.449 4.476 1.00 55.28 97 ASN A CA 1
ATOM 726 C C . ASN A 1 97 ? -17.455 4.459 5.503 1.00 55.28 97 ASN A C 1
ATOM 728 O O . ASN A 1 97 ? -18.627 4.382 5.859 1.00 55.28 97 ASN A O 1
ATOM 732 N N . ASP A 1 98 ? -16.635 5.409 5.955 1.00 63.75 98 ASP A N 1
ATOM 733 C CA . ASP A 1 98 ? -17.054 6.455 6.888 1.00 63.75 98 ASP A CA 1
ATOM 734 C C . ASP A 1 98 ? -17.796 7.593 6.145 1.00 63.75 98 ASP A C 1
ATOM 736 O O . ASP A 1 98 ? -17.213 8.217 5.247 1.00 63.75 98 ASP A O 1
ATOM 740 N N . PRO A 1 99 ? -19.082 7.859 6.454 1.00 58.97 99 PRO A N 1
ATOM 741 C CA . PRO A 1 99 ? -19.840 8.944 5.836 1.00 58.97 99 PRO A CA 1
ATOM 742 C C . PRO A 1 99 ? -19.458 10.336 6.368 1.00 58.97 99 PRO A C 1
ATOM 744 O O . PRO A 1 99 ? -19.610 11.311 5.631 1.00 58.97 99 PRO A O 1
ATOM 747 N N . ASN A 1 100 ? -18.928 10.453 7.589 1.00 58.88 100 ASN A N 1
ATOM 748 C CA . ASN A 1 100 ? -18.590 11.742 8.198 1.00 58.88 100 ASN A CA 1
ATOM 749 C C . ASN A 1 100 ? -17.321 12.327 7.568 1.00 58.88 100 ASN A C 1
ATOM 751 O O . ASN A 1 100 ? -17.317 13.484 7.153 1.00 58.88 100 ASN A O 1
ATOM 755 N N . VAL A 1 101 ? -16.300 11.492 7.340 1.00 67.69 101 VAL A N 1
ATOM 756 C CA . VAL A 1 101 ? -15.073 11.882 6.612 1.00 67.69 101 VAL A CA 1
ATOM 757 C C . VAL A 1 101 ? -15.386 12.379 5.189 1.00 67.69 101 VAL A C 1
ATOM 759 O O . VAL A 1 101 ? -14.699 13.249 4.650 1.00 67.69 101 VAL A O 1
ATOM 762 N N . LYS A 1 102 ? -16.452 11.858 4.563 1.00 71.19 102 LYS A N 1
ATOM 763 C CA . LYS A 1 102 ? -16.919 12.320 3.244 1.00 71.19 102 LYS A CA 1
ATOM 764 C C . LYS A 1 102 ? -17.615 13.679 3.322 1.00 71.19 102 LYS A C 1
ATOM 766 O O . LYS A 1 102 ? -17.435 14.480 2.410 1.00 71.19 102 LYS A O 1
ATOM 771 N N . LEU A 1 103 ? -18.370 13.954 4.386 1.00 65.81 103 LEU A N 1
ATOM 772 C CA . LEU A 1 103 ? -19.029 15.245 4.609 1.00 65.81 103 LEU A CA 1
ATOM 773 C C . LEU A 1 103 ? -18.022 16.367 4.903 1.00 65.81 103 LEU A C 1
ATOM 775 O O . LEU A 1 103 ? -18.109 17.420 4.276 1.00 65.81 103 LEU A O 1
ATOM 779 N N . GLU A 1 104 ? -17.032 16.127 5.766 1.00 70.31 104 GLU A N 1
ATOM 780 C CA . GLU A 1 104 ? -15.967 17.100 6.062 1.00 70.31 104 GLU A CA 1
ATOM 781 C C . GLU A 1 104 ? -15.121 17.417 4.819 1.00 70.31 104 GLU A C 1
ATOM 783 O O . GLU A 1 104 ? -14.892 18.577 4.484 1.00 70.31 104 GLU A O 1
ATOM 788 N N . SER A 1 105 ? -14.727 16.399 4.048 1.00 73.25 105 SER A N 1
ATOM 789 C CA . SER A 1 105 ? -13.934 16.627 2.833 1.00 73.25 105 SER A CA 1
ATOM 790 C C . SER A 1 105 ? -14.728 17.337 1.718 1.00 73.25 105 SER A C 1
ATOM 792 O O . SER A 1 105 ? -14.137 18.038 0.893 1.00 73.25 105 SER A O 1
ATOM 794 N N . LEU A 1 106 ? -16.062 17.207 1.699 1.00 72.00 106 LEU A N 1
ATOM 795 C CA . LEU A 1 106 ? -16.942 17.973 0.808 1.00 72.00 106 LEU A CA 1
ATOM 796 C C . LEU A 1 106 ? -17.143 19.422 1.283 1.00 72.00 106 LEU A C 1
ATOM 798 O O . LEU A 1 106 ? -17.200 20.318 0.438 1.00 72.00 106 LEU A O 1
ATOM 802 N N . SER A 1 107 ? -17.215 19.684 2.593 1.00 70.50 107 SER A N 1
ATOM 803 C CA . SER A 1 107 ? -17.344 21.052 3.116 1.00 70.50 107 SER A CA 1
ATOM 804 C C . SER A 1 107 ? -16.058 21.862 2.913 1.00 70.50 107 SER A C 1
ATOM 806 O O . SER A 1 107 ? -16.132 22.993 2.427 1.00 70.50 107 SER A O 1
ATOM 808 N N . GLU A 1 108 ? -14.878 21.269 3.138 1.00 74.62 108 GLU A N 1
ATOM 809 C CA . GLU A 1 108 ? -13.582 21.875 2.788 1.00 74.62 108 GLU A CA 1
ATOM 810 C C . GLU A 1 108 ? -13.502 22.238 1.297 1.00 74.62 108 GLU A C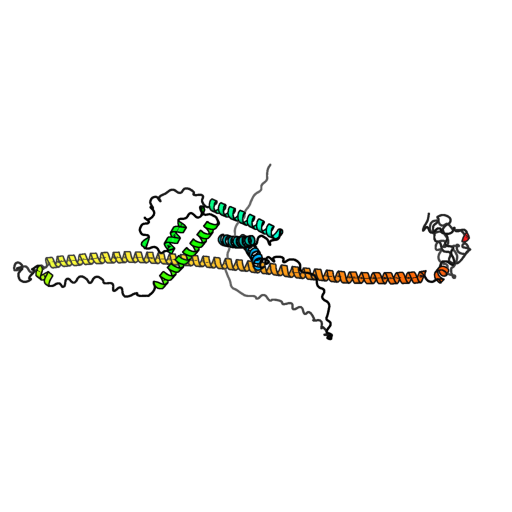 1
ATOM 812 O O . GLU A 1 108 ? -13.061 23.333 0.930 1.00 74.62 108 GLU A O 1
ATOM 817 N N . MET A 1 109 ? -13.968 21.339 0.422 1.00 75.06 109 MET A N 1
ATOM 818 C CA . MET A 1 109 ? -13.990 21.575 -1.021 1.00 75.06 109 MET A CA 1
ATOM 819 C C . MET A 1 109 ? -14.934 22.725 -1.393 1.00 75.06 109 MET A C 1
ATOM 821 O O . MET A 1 109 ? -14.548 23.593 -2.172 1.00 75.06 109 MET A O 1
ATOM 825 N N . LEU A 1 110 ? -16.135 22.788 -0.808 1.00 75.12 110 LEU A N 1
ATOM 826 C CA . LEU A 1 110 ? -17.088 23.882 -1.031 1.00 75.12 110 LEU A CA 1
ATOM 827 C C . LEU A 1 110 ? -16.543 25.242 -0.566 1.00 75.12 110 LEU A C 1
ATOM 829 O O . LEU A 1 110 ? -16.691 26.232 -1.286 1.00 75.12 110 LEU A O 1
ATOM 833 N N . VAL A 1 111 ? -15.853 25.298 0.578 1.00 77.38 111 VAL A N 1
ATOM 834 C CA . VAL A 1 111 ? -15.170 26.518 1.045 1.00 77.38 111 VAL A CA 1
ATOM 835 C C . VAL A 1 111 ? -14.082 26.942 0.053 1.00 77.38 111 VAL A C 1
ATOM 837 O O . VAL A 1 111 ? -14.024 28.111 -0.334 1.00 77.38 111 VAL A O 1
ATOM 840 N N . ALA A 1 112 ? -13.259 26.006 -0.424 1.00 73.62 112 ALA A N 1
ATOM 841 C CA . ALA A 1 112 ? -12.202 26.301 -1.390 1.00 73.62 112 ALA A CA 1
ATOM 842 C C . ALA A 1 112 ? -12.750 26.760 -2.760 1.00 73.62 112 ALA A C 1
ATOM 844 O O . ALA A 1 112 ? -12.206 27.691 -3.361 1.00 73.62 112 ALA A O 1
ATOM 845 N N . LEU A 1 113 ? -13.862 26.173 -3.225 1.00 72.75 113 LEU A N 1
ATOM 846 C CA . LEU A 1 113 ? -14.586 26.610 -4.425 1.00 72.75 113 LEU A CA 1
ATOM 847 C C . LEU A 1 113 ? -15.142 28.037 -4.254 1.00 72.75 113 LEU A C 1
ATOM 849 O O . LEU A 1 113 ? -14.927 28.875 -5.128 1.00 72.75 113 LEU A O 1
ATOM 853 N N . ARG A 1 114 ? -15.776 28.352 -3.115 1.00 75.12 114 ARG A N 1
ATOM 854 C CA . ARG A 1 114 ? -16.334 29.688 -2.814 1.00 75.12 114 ARG A CA 1
ATOM 855 C C . ARG A 1 114 ? -15.237 30.764 -2.708 1.00 75.12 114 ARG A C 1
ATOM 857 O O . ARG A 1 114 ? -15.423 31.887 -3.180 1.00 75.12 114 ARG A O 1
ATOM 864 N N . VAL A 1 115 ? -14.053 30.418 -2.188 1.00 76.38 115 VAL A N 1
ATOM 865 C CA . VAL A 1 115 ? -12.860 31.291 -2.228 1.00 76.38 115 VAL A CA 1
ATOM 866 C C . VAL A 1 115 ? -12.385 31.516 -3.670 1.00 76.38 115 VAL A C 1
ATOM 868 O O . VAL A 1 115 ? -12.132 32.661 -4.047 1.00 76.38 115 VAL A O 1
ATOM 871 N N . ALA A 1 116 ? -12.321 30.474 -4.505 1.00 70.94 116 ALA A N 1
ATOM 872 C CA . ALA A 1 116 ? -11.937 30.606 -5.914 1.00 70.94 116 ALA A CA 1
ATOM 873 C C . ALA A 1 116 ? -12.932 31.463 -6.728 1.00 70.94 116 ALA A C 1
ATOM 875 O O . ALA A 1 116 ? -12.512 32.289 -7.543 1.00 70.94 116 ALA A O 1
ATOM 876 N N . GLU A 1 117 ? -14.238 31.343 -6.471 1.00 73.50 117 GLU A N 1
ATOM 877 C CA . GLU A 1 117 ? -15.272 32.197 -7.076 1.00 73.50 117 GLU A CA 1
ATOM 878 C C . GLU A 1 117 ? -15.122 33.672 -6.690 1.00 73.50 117 GLU A C 1
ATOM 880 O O . GLU A 1 117 ? -15.250 34.549 -7.549 1.00 73.50 117 GLU A O 1
ATOM 885 N N . SER A 1 118 ? -14.748 33.962 -5.437 1.00 76.50 118 SER A N 1
ATOM 886 C CA . SER A 1 118 ? -14.453 35.331 -4.980 1.00 76.50 118 SER A CA 1
ATOM 887 C C . SER A 1 118 ? -13.262 35.984 -5.712 1.00 76.50 118 SER A C 1
ATOM 889 O O . SER A 1 118 ? -13.041 37.191 -5.609 1.00 76.50 118 SER A O 1
ATOM 891 N N . HIS A 1 119 ? -12.493 35.202 -6.478 1.00 72.38 119 HIS A N 1
ATOM 892 C CA . HIS A 1 119 ? -11.366 35.637 -7.309 1.00 72.38 119 HIS A CA 1
ATOM 893 C C . HIS A 1 119 ? -11.648 35.488 -8.823 1.00 72.38 119 HIS A C 1
ATOM 895 O O . HIS A 1 119 ? -10.724 35.510 -9.640 1.00 72.38 119 HIS A O 1
ATOM 901 N N . GLY A 1 120 ? -12.925 35.366 -9.214 1.00 57.50 120 GLY A N 1
ATOM 902 C CA . GLY A 1 120 ? -13.424 34.862 -10.507 1.00 57.50 120 GLY A CA 1
ATOM 903 C C . GLY A 1 120 ? -13.037 35.569 -11.821 1.00 57.50 120 GLY A C 1
ATOM 904 O O . GLY A 1 120 ? -13.615 35.247 -12.860 1.00 57.50 120 GLY A O 1
ATOM 905 N N . ASN A 1 121 ? -12.064 36.485 -11.823 1.00 55.69 121 ASN A N 1
ATOM 906 C CA . ASN A 1 121 ? -11.506 37.110 -13.032 1.00 55.69 121 ASN A CA 1
ATOM 907 C C . ASN A 1 121 ? -10.115 36.578 -13.438 1.00 55.69 121 ASN A C 1
ATOM 909 O O . ASN A 1 121 ? -9.658 36.910 -14.530 1.00 55.69 121 ASN A O 1
ATOM 913 N N . ALA A 1 122 ? -9.453 35.769 -12.598 1.00 63.34 122 ALA A N 1
ATOM 914 C CA . ALA A 1 122 ? -8.054 35.363 -12.797 1.00 63.34 122 ALA A CA 1
ATOM 915 C C . ALA A 1 122 ? -7.830 33.880 -13.173 1.00 63.34 122 ALA A C 1
ATOM 917 O O . ALA A 1 122 ? -6.690 33.495 -13.423 1.00 63.34 122 ALA A O 1
ATOM 918 N N . LEU A 1 123 ? -8.880 33.050 -13.211 1.00 72.81 123 LEU A N 1
ATOM 919 C CA . LEU A 1 123 ? -8.772 31.641 -13.616 1.00 72.81 123 LEU A CA 1
ATOM 920 C C . LEU A 1 123 ? -8.681 31.514 -15.140 1.00 72.81 123 LEU A C 1
ATOM 922 O O . LEU A 1 123 ? -9.419 32.192 -15.865 1.00 72.81 123 LEU A O 1
ATOM 926 N N . ASP A 1 124 ? -7.812 30.623 -15.623 1.00 82.00 124 ASP A N 1
ATOM 927 C CA . ASP A 1 124 ? -7.763 30.292 -17.045 1.00 82.00 124 ASP A CA 1
ATOM 928 C C . ASP A 1 124 ? -8.970 29.431 -17.477 1.00 82.00 124 ASP A C 1
ATOM 930 O O . ASP A 1 124 ? -9.841 29.068 -16.679 1.00 82.00 124 ASP A O 1
ATOM 934 N N . VAL A 1 125 ? -9.080 29.169 -18.782 1.00 77.12 125 VAL A N 1
ATOM 935 C CA . VAL A 1 125 ? -10.235 28.463 -19.359 1.00 77.12 125 VAL A CA 1
ATOM 936 C C . VAL A 1 125 ? -10.320 27.006 -18.887 1.00 77.12 125 VAL A C 1
ATOM 938 O O . VAL A 1 125 ? -11.428 26.489 -18.750 1.00 77.12 125 VAL A O 1
ATOM 941 N N . GLU A 1 126 ? -9.188 26.357 -18.617 1.00 74.75 126 GLU A N 1
ATOM 942 C CA . GLU A 1 126 ? -9.139 24.963 -18.175 1.00 74.75 126 GLU A CA 1
ATOM 943 C C . GLU A 1 126 ? -9.354 24.867 -16.657 1.00 74.75 126 GLU A C 1
ATOM 945 O O . GLU A 1 126 ? -10.154 24.046 -16.215 1.00 74.75 126 GLU A O 1
ATOM 950 N N . ASP A 1 127 ? -8.772 25.774 -15.865 1.00 77.38 127 ASP A N 1
ATOM 951 C CA . ASP A 1 127 ? -9.050 25.879 -14.424 1.00 77.38 127 ASP A CA 1
ATOM 952 C C . ASP A 1 127 ? -10.535 26.189 -14.156 1.00 77.38 127 ASP A C 1
ATOM 954 O O . ASP A 1 127 ? -11.158 25.560 -13.298 1.00 77.38 127 ASP A O 1
ATOM 958 N N . ARG A 1 128 ? -11.154 27.094 -14.932 1.00 80.31 128 ARG A N 1
ATOM 959 C CA . ARG A 1 128 ? -12.608 27.342 -14.862 1.00 80.31 128 ARG A CA 1
ATOM 960 C C . ARG A 1 128 ? -13.419 26.101 -15.255 1.00 80.31 128 ARG A C 1
ATOM 962 O O . ARG A 1 128 ? -14.471 25.860 -14.671 1.00 80.31 128 ARG A O 1
ATOM 969 N N . ARG A 1 129 ? -12.949 25.299 -16.213 1.00 78.81 129 ARG A N 1
ATOM 970 C CA . ARG A 1 129 ? -13.621 24.056 -16.623 1.00 78.81 129 ARG A CA 1
ATOM 971 C C . ARG A 1 129 ? -13.530 22.969 -15.549 1.00 78.81 129 ARG A C 1
ATOM 973 O O . ARG A 1 129 ? -14.515 22.271 -15.323 1.00 78.81 129 ARG A O 1
ATOM 980 N N . LEU A 1 130 ? -12.386 22.851 -14.876 1.00 75.06 130 LEU A N 1
ATOM 981 C CA . LEU A 1 130 ? -12.203 21.967 -13.723 1.00 75.06 130 LEU A CA 1
ATOM 982 C C . LEU A 1 130 ? -13.069 22.408 -12.534 1.00 75.06 130 LEU A C 1
ATOM 984 O O . LEU A 1 130 ? -13.663 21.559 -11.876 1.00 75.06 130 LEU A O 1
ATOM 988 N N . LEU A 1 131 ? -13.201 23.720 -12.304 1.00 79.50 131 LEU A N 1
ATOM 989 C CA . LEU A 1 131 ? -14.079 24.285 -11.275 1.00 79.50 131 LEU A CA 1
ATOM 990 C C . LEU A 1 131 ? -15.550 23.896 -11.503 1.00 79.50 131 LEU A C 1
ATOM 992 O O . LEU A 1 131 ? -16.205 23.414 -10.583 1.00 79.50 131 LEU A O 1
ATOM 996 N N . GLU A 1 132 ? -16.066 24.066 -12.725 1.00 82.12 132 GLU A N 1
ATOM 997 C CA . GLU A 1 132 ? -17.451 23.696 -13.055 1.00 82.12 132 GLU A CA 1
ATOM 998 C C . GLU A 1 132 ? -17.682 22.176 -13.009 1.00 82.12 132 GLU A C 1
ATOM 1000 O O . GLU A 1 132 ? -18.710 21.735 -12.501 1.00 82.12 132 GLU A O 1
ATOM 1005 N N . ALA A 1 133 ? -16.710 21.361 -13.440 1.00 77.19 133 ALA A N 1
ATOM 1006 C CA . ALA A 1 133 ? -16.796 19.904 -13.306 1.00 77.19 133 ALA A CA 1
ATOM 1007 C C . ALA A 1 133 ? -16.850 19.457 -11.830 1.00 77.19 13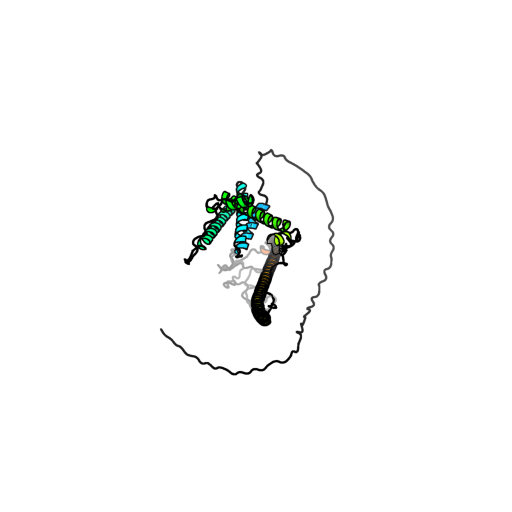3 ALA A C 1
ATOM 1009 O O . ALA A 1 133 ? -17.671 18.613 -11.472 1.00 77.19 133 ALA A O 1
ATOM 1010 N N . ALA A 1 134 ? -16.034 20.063 -10.959 1.00 77.62 134 ALA A N 1
ATOM 1011 C CA . ALA A 1 134 ? -16.054 19.785 -9.523 1.00 77.62 134 ALA A CA 1
ATOM 1012 C C . ALA A 1 134 ? -17.385 20.198 -8.870 1.00 77.62 134 ALA A C 1
ATOM 1014 O O . ALA A 1 134 ? -17.916 19.459 -8.042 1.00 77.62 134 ALA A O 1
ATOM 1015 N N . LYS A 1 135 ? -17.971 21.338 -9.266 1.00 81.81 135 LYS A N 1
ATOM 1016 C CA . LYS A 1 135 ? -19.315 21.747 -8.815 1.00 81.81 135 LYS A CA 1
ATOM 1017 C C . LYS A 1 135 ? -20.392 20.747 -9.225 1.00 81.81 135 LYS A C 1
ATOM 1019 O O . LYS A 1 135 ? -21.243 20.409 -8.404 1.00 81.81 135 LYS A O 1
ATOM 1024 N N . GLU A 1 136 ? -20.366 20.280 -10.474 1.00 83.81 136 GLU A N 1
ATOM 1025 C CA . GLU A 1 136 ? -21.338 19.304 -10.972 1.00 83.81 136 GLU A CA 1
ATOM 1026 C C . GLU A 1 136 ? -21.224 17.977 -10.204 1.00 83.81 136 GLU A C 1
ATOM 1028 O O . GLU A 1 136 ? -22.233 17.434 -9.755 1.00 83.81 136 GLU A O 1
ATOM 1033 N N . GLU A 1 137 ? -20.001 17.502 -9.957 1.00 81.00 137 GLU A N 1
ATOM 1034 C CA . GLU A 1 137 ? -19.741 16.286 -9.182 1.00 81.00 137 GLU A CA 1
ATOM 1035 C C . GLU A 1 137 ? -20.187 16.410 -7.714 1.00 81.00 137 GLU A C 1
ATOM 1037 O O . GLU A 1 137 ? -20.858 15.515 -7.193 1.00 81.00 137 GLU A O 1
ATOM 1042 N N . VAL A 1 138 ? -19.881 17.530 -7.046 1.00 82.44 138 VAL A N 1
ATOM 1043 C CA . VAL A 1 138 ? -20.342 17.803 -5.672 1.00 82.44 138 VAL A CA 1
ATOM 1044 C C . VAL A 1 138 ? -21.870 17.895 -5.617 1.00 82.44 138 VAL A C 1
ATOM 1046 O O . VAL A 1 138 ? -22.480 17.315 -4.717 1.00 82.44 138 VAL A O 1
ATOM 1049 N N . GLY A 1 139 ? -22.509 18.537 -6.600 1.00 85.06 139 GLY A N 1
ATOM 1050 C CA . GLY A 1 139 ? -23.969 18.605 -6.712 1.00 85.06 139 GLY A CA 1
ATOM 1051 C C . GLY A 1 139 ? -24.619 17.228 -6.891 1.00 85.06 139 GLY A C 1
ATOM 1052 O O . GLY A 1 139 ? -25.580 16.904 -6.189 1.00 85.06 139 GLY A O 1
ATOM 1053 N N . GLN A 1 140 ? -24.063 16.382 -7.764 1.00 82.56 140 GLN A N 1
ATOM 1054 C CA . GLN A 1 140 ? -24.522 15.001 -7.955 1.00 82.56 140 GLN A CA 1
ATOM 1055 C C . GLN A 1 140 ? -24.354 14.162 -6.678 1.00 82.56 140 GLN A C 1
ATOM 1057 O O . GLN A 1 140 ? -25.285 13.456 -6.281 1.00 82.56 140 GLN A O 1
ATOM 1062 N N . LYS A 1 141 ? -23.206 14.266 -5.993 1.00 80.00 141 LYS A N 1
ATOM 1063 C CA . LYS A 1 141 ? -22.947 13.556 -4.727 1.00 80.00 141 LYS A CA 1
ATOM 1064 C C . LYS A 1 141 ? -23.860 14.037 -3.595 1.00 80.00 141 LYS A C 1
ATOM 1066 O O . LYS A 1 141 ? -24.347 13.208 -2.829 1.00 80.00 141 LYS A O 1
ATOM 1071 N N . HIS A 1 142 ? -24.161 15.334 -3.523 1.00 81.00 142 HIS A N 1
ATOM 1072 C CA . HIS A 1 142 ? -25.100 15.881 -2.543 1.00 81.00 142 HIS A CA 1
ATOM 1073 C C . HIS A 1 142 ? -26.540 15.403 -2.793 1.00 81.00 142 HIS A C 1
ATOM 1075 O O . HIS A 1 142 ? -27.188 14.934 -1.860 1.00 81.00 142 HIS A O 1
ATOM 1081 N N . MET A 1 143 ? -27.024 15.416 -4.045 1.00 81.75 143 MET A N 1
ATOM 1082 C CA . MET A 1 143 ? -28.335 14.833 -4.377 1.00 81.75 143 MET A CA 1
ATOM 1083 C C . MET A 1 143 ? -28.393 13.333 -4.060 1.00 81.75 143 MET A C 1
ATOM 1085 O O . MET A 1 143 ? -29.377 12.867 -3.489 1.00 81.75 143 MET A O 1
ATOM 1089 N N . ALA A 1 144 ? -27.340 12.572 -4.377 1.00 74.00 144 ALA A N 1
ATOM 1090 C CA . ALA A 1 144 ? -27.276 11.146 -4.057 1.00 74.00 144 ALA A CA 1
ATOM 1091 C C . ALA A 1 144 ? -27.324 10.888 -2.539 1.00 74.00 144 ALA A C 1
ATOM 1093 O O . ALA A 1 144 ? -28.027 9.979 -2.099 1.00 74.00 144 ALA A O 1
ATOM 1094 N N . ALA A 1 145 ? -26.641 11.712 -1.736 1.00 72.88 145 ALA A N 1
ATOM 1095 C CA . ALA A 1 145 ? -26.704 11.648 -0.277 1.00 72.88 145 ALA A CA 1
ATOM 1096 C C . ALA A 1 145 ? -28.105 11.994 0.261 1.00 72.88 145 ALA A C 1
ATOM 1098 O O . ALA A 1 145 ? -28.631 11.254 1.090 1.00 72.88 145 ALA A O 1
ATOM 1099 N N . GLN A 1 146 ? -28.753 13.048 -0.254 1.00 74.44 146 GLN A N 1
ATOM 1100 C CA . GLN A 1 146 ? -30.137 13.384 0.108 1.00 74.44 146 GLN A CA 1
ATOM 1101 C C . GLN A 1 146 ? -31.107 12.238 -0.224 1.00 74.44 146 GLN A C 1
ATOM 1103 O O . GLN A 1 146 ? -31.901 11.838 0.628 1.00 74.44 146 GLN A O 1
ATOM 1108 N N . MET A 1 147 ? -31.017 11.650 -1.424 1.00 75.88 147 MET A N 1
ATOM 1109 C CA . MET A 1 147 ? -31.863 10.509 -1.793 1.00 75.88 147 MET A CA 1
ATOM 1110 C C . MET A 1 147 ? -31.590 9.279 -0.918 1.00 75.88 147 MET A C 1
ATOM 1112 O O . MET A 1 147 ? -32.541 8.607 -0.523 1.00 75.88 147 MET A O 1
ATOM 1116 N N . ALA A 1 148 ? -30.329 9.011 -0.561 1.00 70.06 148 ALA A N 1
ATOM 1117 C CA . ALA A 1 148 ? -29.977 7.922 0.349 1.00 70.06 148 ALA A CA 1
ATOM 1118 C C . ALA A 1 148 ? -30.629 8.102 1.732 1.00 70.06 148 ALA A C 1
ATOM 1120 O O . ALA A 1 148 ? -31.254 7.166 2.232 1.00 70.06 148 ALA A O 1
ATOM 1121 N N . VAL A 1 149 ? -30.571 9.312 2.305 1.00 69.88 149 VAL A N 1
ATOM 1122 C CA . VAL A 1 149 ? -31.241 9.648 3.576 1.00 69.88 149 VAL A CA 1
ATOM 1123 C C . VAL A 1 149 ? -32.758 9.450 3.470 1.00 69.88 149 VAL A C 1
ATOM 1125 O O . VAL A 1 149 ? -33.345 8.800 4.333 1.00 69.88 149 VAL A O 1
ATOM 1128 N N . MET A 1 150 ? -33.391 9.902 2.380 1.00 68.81 150 MET A N 1
ATOM 1129 C CA . MET A 1 150 ? -34.829 9.688 2.159 1.00 68.81 150 MET A CA 1
ATOM 1130 C C . MET A 1 150 ? -35.207 8.201 2.027 1.00 68.81 150 MET A C 1
ATOM 1132 O O . MET A 1 150 ? -36.277 7.806 2.480 1.00 68.81 150 MET A O 1
ATOM 1136 N N . THR A 1 151 ? -34.340 7.349 1.463 1.00 59.75 151 THR A N 1
ATOM 1137 C CA . THR A 1 151 ? -34.603 5.897 1.356 1.00 59.75 151 THR A CA 1
ATOM 1138 C C . THR A 1 151 ? -34.418 5.104 2.655 1.00 59.75 151 THR A C 1
ATOM 1140 O O . THR A 1 151 ? -34.836 3.950 2.715 1.00 59.75 151 THR A O 1
ATOM 1143 N N . VAL A 1 152 ? -33.832 5.690 3.704 1.00 53.56 152 VAL A N 1
ATOM 1144 C CA . VAL A 1 152 ? -33.636 5.031 5.015 1.00 53.56 152 VAL A CA 1
ATOM 1145 C C . VAL A 1 152 ? -34.837 5.246 5.961 1.00 53.56 152 VAL A C 1
ATOM 1147 O O . VAL A 1 152 ? -34.878 4.697 7.063 1.00 53.56 152 VAL A O 1
ATOM 1150 N N . HIS A 1 153 ? -35.868 5.980 5.532 1.00 44.28 153 HIS A N 1
ATOM 1151 C CA . HIS A 1 153 ? -37.128 6.160 6.266 1.00 44.28 153 HIS A CA 1
ATOM 1152 C C . HIS A 1 153 ? -38.342 5.621 5.492 1.00 44.28 153 HIS A C 1
ATOM 1154 O O . HIS A 1 153 ? -39.229 6.368 5.088 1.00 44.28 153 HIS A O 1
ATOM 1160 N N . ASP A 1 154 ? -38.405 4.292 5.354 1.00 37.97 154 ASP A N 1
ATOM 1161 C CA . ASP A 1 154 ? -39.624 3.562 4.974 1.00 37.97 154 ASP A CA 1
ATOM 1162 C C . ASP A 1 154 ? -40.227 2.859 6.217 1.00 37.97 154 ASP A C 1
ATOM 1164 O O . ASP A 1 154 ? -39.734 1.805 6.644 1.00 37.97 154 ASP A O 1
ATOM 1168 N N . PRO A 1 155 ? -41.240 3.449 6.886 1.00 44.72 155 PRO A N 1
ATOM 1169 C CA . PRO A 1 155 ? -41.767 2.932 8.145 1.00 44.72 155 PRO A CA 1
ATOM 1170 C C . PRO A 1 155 ? -42.728 1.751 7.926 1.00 44.72 155 PRO A C 1
ATOM 1172 O O . PRO A 1 155 ? -43.940 1.912 7.773 1.00 44.72 155 PRO A O 1
ATOM 1175 N N . GLN A 1 156 ? -42.199 0.527 8.011 1.00 39.47 156 GLN A N 1
ATOM 1176 C CA . GLN A 1 156 ? -43.021 -0.681 8.154 1.00 39.47 156 GLN A CA 1
ATOM 1177 C C . GLN A 1 156 ? -43.907 -0.602 9.419 1.00 39.47 156 GLN A C 1
ATOM 1179 O O . GLN A 1 156 ? -43.400 -0.324 10.512 1.00 39.47 156 GLN A O 1
ATOM 1184 N N . PRO A 1 157 ? -45.221 -0.886 9.327 1.00 42.22 157 PRO A N 1
ATOM 1185 C CA . PRO A 1 157 ? -46.150 -0.640 10.422 1.00 42.22 157 PRO A CA 1
ATOM 1186 C C . PRO A 1 157 ? -46.051 -1.720 11.506 1.00 42.22 157 PRO A C 1
ATOM 1188 O O . PRO A 1 157 ? -46.531 -2.842 11.338 1.00 42.22 157 PRO A O 1
ATOM 1191 N N . LYS A 1 158 ? -45.506 -1.359 12.672 1.00 36.38 158 LYS A N 1
ATOM 1192 C CA . LYS A 1 158 ? -45.700 -2.118 13.915 1.00 36.38 158 LYS A CA 1
ATOM 1193 C C . LYS A 1 158 ? -46.589 -1.339 14.871 1.00 36.38 158 LYS A C 1
ATOM 1195 O O . LYS A 1 158 ? -46.154 -0.439 15.579 1.00 36.38 158 LYS A O 1
ATOM 1200 N N . SER A 1 159 ? -47.855 -1.735 14.899 1.00 45.91 159 SER A N 1
ATOM 1201 C CA . SER A 1 159 ? -48.807 -1.345 15.931 1.00 45.91 159 SER A CA 1
ATOM 1202 C C . SER A 1 159 ? -48.331 -1.799 17.316 1.00 45.91 159 SER A C 1
ATOM 1204 O O . SER A 1 159 ? -48.164 -3.004 17.509 1.00 45.91 159 SER A O 1
ATOM 1206 N N . GLN A 1 160 ? -48.214 -0.878 18.277 1.00 43.50 160 GLN A N 1
ATOM 1207 C CA . GLN A 1 160 ? -49.001 -0.865 19.529 1.00 43.50 160 GLN A CA 1
ATOM 1208 C C . GLN A 1 160 ? -48.470 0.179 20.533 1.00 43.50 160 GLN A C 1
ATOM 1210 O O . GLN A 1 160 ? -47.280 0.228 20.814 1.00 43.50 160 GLN A O 1
ATOM 1215 N N . ASN A 1 161 ? -49.403 0.933 21.128 1.00 43.66 161 ASN A N 1
ATOM 1216 C CA . ASN A 1 161 ? -49.287 1.686 22.386 1.00 43.66 161 ASN A CA 1
ATOM 1217 C C . ASN A 1 161 ? -48.129 2.688 22.544 1.00 43.66 161 ASN A C 1
ATOM 1219 O O . ASN A 1 161 ? -47.148 2.409 23.228 1.00 43.66 161 ASN A O 1
ATOM 1223 N N . LEU A 1 162 ? -48.341 3.914 22.050 1.00 38.56 162 LEU A N 1
ATOM 1224 C CA . LEU A 1 162 ? -47.674 5.125 22.554 1.00 38.56 162 LEU A CA 1
ATOM 1225 C C . LEU A 1 162 ? -48.532 6.384 22.297 1.00 38.56 162 LEU A C 1
ATOM 1227 O O . LEU A 1 162 ? -48.085 7.368 21.717 1.00 38.56 162 LEU A O 1
ATOM 1231 N N . GLU A 1 163 ? -49.791 6.349 22.740 1.00 38.66 163 GLU A N 1
ATOM 1232 C CA . GLU A 1 163 ? -50.601 7.566 22.899 1.00 38.66 163 GLU A CA 1
ATOM 1233 C C . GLU A 1 163 ? -50.375 8.167 24.299 1.00 38.66 163 GLU A C 1
ATOM 1235 O O . GLU A 1 163 ? -50.189 7.438 25.273 1.00 38.66 163 GLU A O 1
ATOM 1240 N N . ASN A 1 164 ? -50.433 9.500 24.390 1.00 43.38 164 ASN A N 1
ATOM 1241 C CA . ASN A 1 164 ? -50.292 10.318 25.607 1.00 43.38 164 ASN A CA 1
ATOM 1242 C C . ASN A 1 164 ? -48.874 10.463 26.200 1.00 43.38 164 ASN A C 1
ATOM 1244 O O . ASN A 1 164 ? -48.617 10.134 27.359 1.00 43.38 164 ASN A O 1
ATOM 1248 N N . ARG A 1 165 ? -47.990 11.138 25.454 1.00 34.44 165 ARG A N 1
ATOM 1249 C CA . ARG A 1 165 ? -47.057 12.111 26.050 1.00 34.44 165 ARG A CA 1
ATOM 1250 C C . ARG A 1 165 ? -47.365 13.508 25.518 1.00 34.44 165 ARG A C 1
ATOM 1252 O O . ARG A 1 165 ? -46.905 13.889 24.448 1.00 34.44 165 ARG A O 1
ATOM 1259 N N . THR A 1 166 ? -48.155 14.260 26.277 1.00 46.12 166 THR A N 1
ATOM 1260 C CA . THR A 1 166 ? -48.290 15.711 26.107 1.00 46.12 166 THR A CA 1
ATOM 1261 C C . THR A 1 166 ? -46.918 16.356 26.340 1.00 46.12 166 THR A C 1
ATOM 1263 O O . THR A 1 166 ? -46.255 15.968 27.308 1.00 46.12 166 THR A O 1
ATOM 1266 N N . PRO A 1 167 ? -46.460 17.312 25.510 1.00 44.06 167 PRO A N 1
ATOM 1267 C CA . PRO A 1 167 ? -45.244 18.060 25.817 1.00 44.06 167 PRO A CA 1
ATOM 1268 C C . PRO A 1 167 ? -45.410 18.832 27.141 1.00 44.06 167 PRO A C 1
ATOM 1270 O O . PRO A 1 167 ? -46.528 19.253 27.461 1.00 44.06 167 PRO A O 1
ATOM 1273 N N . PRO A 1 168 ? -44.333 19.010 27.930 1.00 44.34 168 PRO A N 1
ATOM 1274 C CA . PRO A 1 168 ? -44.390 19.793 29.159 1.00 44.34 168 PRO A CA 1
ATOM 1275 C C . PRO A 1 168 ? -44.776 21.250 28.862 1.00 44.34 168 PRO A C 1
ATOM 1277 O O . PRO A 1 168 ? -44.365 21.829 27.858 1.00 44.34 168 PRO A O 1
ATOM 1280 N N . SER A 1 169 ? -45.584 21.840 29.744 1.00 50.81 169 SER A N 1
ATOM 1281 C CA . SER A 1 169 ? -46.066 23.217 29.606 1.00 50.81 169 SER A CA 1
ATOM 1282 C C . SER A 1 169 ? -44.914 24.216 29.767 1.00 50.81 169 SER A C 1
ATOM 1284 O O . SER A 1 169 ? -44.334 24.298 30.846 1.00 50.81 169 SER A O 1
ATOM 1286 N N . MET A 1 170 ? -44.633 25.010 28.730 1.00 49.50 170 MET A N 1
ATOM 1287 C CA . MET A 1 170 ? -43.562 26.024 28.681 1.00 49.50 170 MET A CA 1
ATOM 1288 C C . MET A 1 170 ? -43.869 27.283 29.523 1.00 49.50 170 MET A C 1
ATOM 1290 O O . MET A 1 170 ? -43.968 28.380 28.987 1.00 49.50 170 MET A O 1
ATOM 1294 N N . ASN A 1 171 ? -44.091 27.132 30.834 1.00 57.28 171 ASN A N 1
ATOM 1295 C CA . ASN A 1 171 ? -44.387 28.259 31.736 1.00 57.28 171 ASN A CA 1
ATOM 1296 C C . ASN A 1 171 ? -43.317 28.511 32.819 1.00 57.28 171 ASN A C 1
ATOM 1298 O O . ASN A 1 171 ? -43.425 29.511 33.522 1.00 57.28 171 ASN A O 1
ATOM 1302 N N . ASP A 1 172 ? -42.283 27.667 32.925 1.00 60.78 172 ASP A N 1
ATOM 1303 C CA . ASP A 1 172 ? -41.194 27.780 33.917 1.00 60.78 172 ASP A CA 1
ATOM 1304 C C . ASP A 1 172 ? -39.812 28.023 33.258 1.00 60.78 172 ASP A C 1
ATOM 1306 O O . ASP A 1 172 ? -38.789 27.465 33.655 1.00 60.78 172 ASP A O 1
ATOM 1310 N N . ASP A 1 173 ? -39.759 28.906 32.252 1.00 60.22 173 ASP A N 1
ATOM 1311 C CA . ASP A 1 173 ? -38.527 29.299 31.529 1.00 60.22 173 ASP A CA 1
ATOM 1312 C C . ASP A 1 173 ? -37.507 30.087 32.387 1.00 60.22 173 ASP A C 1
ATOM 1314 O O . ASP A 1 173 ? -36.443 30.490 31.910 1.00 60.22 173 ASP A O 1
ATOM 1318 N N . SER A 1 174 ? -37.813 30.352 33.658 1.00 73.12 174 SER A N 1
ATOM 1319 C CA . SER A 1 174 ? -36.997 31.168 34.564 1.00 73.12 174 SER A CA 1
ATOM 1320 C C . SER A 1 174 ? -35.646 30.539 34.927 1.00 73.12 174 SER A C 1
ATOM 1322 O O . SER A 1 174 ? -34.710 31.290 35.198 1.00 73.12 174 SER A O 1
ATOM 1324 N N . ASN A 1 175 ? -35.523 29.207 34.880 1.00 80.69 175 ASN A N 1
ATOM 1325 C CA . ASN A 1 175 ? -34.336 28.473 35.345 1.00 80.69 175 ASN A CA 1
ATOM 1326 C C . ASN A 1 175 ? -33.368 28.005 34.240 1.00 80.69 175 ASN A C 1
ATOM 1328 O O . ASN A 1 175 ? -32.305 27.482 34.566 1.00 80.69 175 ASN A O 1
ATOM 1332 N N . LEU A 1 176 ? -33.695 28.174 32.954 1.00 88.44 176 LEU A N 1
ATOM 1333 C CA . LEU A 1 176 ? -32.780 27.811 31.862 1.00 88.44 176 LEU A CA 1
ATOM 1334 C C . LEU A 1 176 ? -31.689 28.874 31.686 1.00 88.44 176 LEU A C 1
ATOM 1336 O O . LEU A 1 176 ? -31.988 30.073 31.725 1.00 88.44 176 LEU A O 1
ATOM 1340 N N . SER A 1 177 ? -30.444 28.464 31.429 1.00 92.19 177 SER A N 1
ATOM 1341 C CA . SER A 1 177 ? -29.387 29.409 31.039 1.00 92.19 177 SER A CA 1
ATOM 1342 C C . SER A 1 177 ? -29.718 30.080 29.697 1.00 92.19 177 SER A C 1
ATOM 1344 O O . SER A 1 177 ? -30.539 29.581 28.925 1.00 92.19 177 SER A O 1
ATOM 1346 N N . GLU A 1 178 ? -29.109 31.233 29.412 1.00 94.00 178 GLU A N 1
ATOM 1347 C CA . GLU A 1 178 ? -29.333 31.951 28.146 1.00 94.00 178 GLU A CA 1
ATOM 1348 C C . GLU A 1 178 ? -28.980 31.066 26.936 1.00 94.00 178 GLU A C 1
ATOM 1350 O O . GLU A 1 178 ? -29.789 30.924 26.019 1.00 94.00 178 GLU A O 1
ATOM 1355 N N . ASP A 1 179 ? -27.860 30.341 27.021 1.00 93.12 179 ASP A N 1
ATOM 1356 C CA . ASP A 1 179 ? -27.410 29.388 26.001 1.00 93.12 179 ASP A CA 1
ATOM 1357 C C . ASP A 1 179 ? -28.365 28.190 25.837 1.00 93.12 179 ASP A C 1
ATOM 1359 O O . ASP A 1 179 ? -28.613 27.752 24.715 1.00 93.12 179 ASP A O 1
ATOM 1363 N N . GLN A 1 180 ? -28.961 27.678 26.925 1.00 94.56 180 GLN A N 1
ATOM 1364 C CA . GLN A 1 180 ? -29.976 26.616 26.841 1.00 94.56 180 GLN A CA 1
ATOM 1365 C C . GLN A 1 180 ? -31.231 27.105 26.111 1.00 94.56 180 GLN A C 1
ATOM 1367 O O . GLN A 1 180 ? -31.788 26.378 25.287 1.00 94.56 180 GLN A O 1
ATOM 1372 N N . ARG A 1 181 ? -31.680 28.338 26.383 1.00 94.69 181 ARG A N 1
ATOM 1373 C CA . ARG A 1 181 ? -32.844 28.928 25.699 1.00 94.69 181 ARG A CA 1
ATOM 1374 C C . ARG A 1 181 ? -32.561 29.153 24.219 1.00 94.69 181 ARG A C 1
ATOM 1376 O O . ARG A 1 181 ? -33.417 28.833 23.399 1.00 94.69 181 ARG A O 1
ATOM 1383 N N . GLU A 1 182 ? -31.379 29.662 23.874 1.00 95.31 182 GLU A N 1
ATOM 1384 C CA . GLU A 1 182 ? -30.977 29.866 22.479 1.00 95.31 182 GLU A CA 1
ATOM 1385 C C . GLU A 1 182 ? -30.882 28.530 21.722 1.00 95.31 182 GLU A C 1
ATOM 1387 O O . GLU A 1 182 ? -31.419 28.404 20.621 1.00 95.31 182 GLU A O 1
ATOM 1392 N N . TYR A 1 183 ? -30.306 27.498 22.344 1.00 95.12 183 TYR A N 1
ATOM 1393 C CA . TYR A 1 183 ? -30.226 26.147 21.783 1.00 95.12 183 TYR A CA 1
ATOM 1394 C C . TYR A 1 183 ? -31.613 25.531 21.528 1.00 95.12 183 TYR A C 1
ATOM 1396 O O . TYR A 1 183 ? -31.878 25.044 20.427 1.00 95.12 183 TYR A O 1
ATOM 1404 N N . PHE A 1 184 ? -32.545 25.618 22.488 1.00 94.56 184 PHE A N 1
ATOM 1405 C CA . PHE A 1 184 ? -33.920 25.141 22.285 1.00 94.56 184 PHE A CA 1
ATOM 1406 C C . PHE A 1 184 ? -34.694 25.951 21.235 1.00 94.56 184 PHE A C 1
ATOM 1408 O O . PHE A 1 184 ? -35.496 25.373 20.501 1.00 94.56 184 PHE A O 1
ATOM 1415 N N . GLN A 1 185 ? -34.453 27.262 21.123 1.00 94.00 185 GLN A N 1
ATOM 1416 C CA . GLN A 1 185 ? -35.063 28.092 20.078 1.00 94.00 185 GLN A CA 1
ATOM 1417 C C . GLN A 1 185 ? -34.558 27.721 18.680 1.00 94.00 185 GLN A C 1
ATOM 1419 O O . GLN A 1 185 ? -35.363 27.668 17.754 1.00 94.00 185 GLN A O 1
ATOM 1424 N N . LEU A 1 186 ? -33.266 27.416 18.527 1.00 93.69 186 LEU A N 1
ATOM 1425 C CA . LEU A 1 186 ? -32.692 26.979 17.251 1.00 93.69 186 LEU A CA 1
ATOM 1426 C C . LEU A 1 186 ? -33.141 25.555 16.883 1.00 93.69 186 LEU A C 1
ATOM 1428 O O . LEU A 1 186 ? -33.575 25.327 15.761 1.00 93.69 186 LEU A O 1
ATOM 1432 N N . ILE A 1 187 ? -33.169 24.602 17.823 1.00 94.50 187 ILE A N 1
ATOM 1433 C CA . ILE A 1 187 ? -33.706 23.251 17.549 1.00 94.50 187 ILE A CA 1
ATOM 1434 C C . ILE A 1 187 ? -35.189 23.275 17.136 1.00 94.50 187 ILE A C 1
ATOM 1436 O O . ILE A 1 187 ? -35.634 22.406 16.387 1.00 94.50 187 ILE A O 1
ATOM 1440 N N . ALA A 1 188 ? -35.963 24.266 17.588 1.00 91.69 188 ALA A N 1
ATOM 1441 C CA . ALA A 1 188 ? -37.358 24.431 17.184 1.00 91.69 188 ALA A CA 1
ATOM 1442 C C . ALA A 1 188 ? -37.539 24.955 15.742 1.00 91.69 188 ALA A C 1
ATOM 1444 O O . ALA A 1 188 ? -38.655 24.895 15.218 1.00 91.69 188 ALA A O 1
ATOM 1445 N N . VAL A 1 189 ? -36.485 25.461 15.090 1.00 92.50 189 VAL A N 1
ATOM 1446 C CA . VAL A 1 189 ? -36.522 25.888 13.686 1.00 92.50 189 VAL A CA 1
ATOM 1447 C C . VAL A 1 189 ? -36.233 24.690 12.783 1.00 92.50 189 VAL A C 1
ATOM 1449 O O . VAL A 1 189 ? -35.154 24.101 12.815 1.00 92.50 189 VAL A O 1
ATOM 1452 N N . ASP A 1 190 ? -37.194 24.346 11.925 1.00 88.31 190 ASP A N 1
ATOM 1453 C CA . ASP A 1 190 ? -37.004 23.316 10.905 1.00 88.31 190 ASP A CA 1
ATOM 1454 C C . ASP A 1 190 ? -35.981 23.794 9.862 1.00 88.31 190 ASP A C 1
ATOM 1456 O O . ASP A 1 190 ? -36.285 24.616 8.990 1.00 88.31 190 ASP A O 1
ATOM 1460 N N . ALA A 1 191 ? -34.764 23.254 9.943 1.00 78.81 191 ALA A N 1
ATOM 1461 C CA . ALA A 1 191 ? -33.649 23.597 9.066 1.00 78.81 191 ALA A CA 1
ATOM 1462 C C . ALA A 1 191 ? -33.936 23.355 7.569 1.00 78.81 191 ALA A C 1
ATOM 1464 O O . ALA A 1 191 ? -33.274 23.957 6.727 1.00 78.81 191 ALA A O 1
ATOM 1465 N N . SER A 1 192 ? -34.938 22.536 7.215 1.00 82.69 192 SER A N 1
ATOM 1466 C CA . SER A 1 192 ? -35.365 22.347 5.819 1.00 82.69 192 SER A CA 1
ATOM 1467 C C . SER A 1 192 ? -36.127 23.547 5.235 1.00 82.69 192 SER A C 1
ATOM 1469 O O . SER A 1 192 ? -36.307 23.630 4.020 1.00 82.69 192 SER A O 1
ATOM 1471 N N . THR A 1 193 ? -36.558 24.489 6.083 1.00 92.00 193 THR A N 1
ATOM 1472 C CA . THR A 1 193 ? -37.278 25.711 5.683 1.00 92.00 193 THR A CA 1
ATOM 1473 C C . THR A 1 193 ? -36.371 26.928 5.477 1.00 92.00 193 THR A C 1
ATOM 1475 O O . THR A 1 193 ? -36.824 27.949 4.955 1.00 92.00 193 THR A O 1
ATOM 1478 N N . LEU A 1 194 ? -35.096 26.827 5.865 1.00 93.56 194 LEU A N 1
ATOM 1479 C CA . LEU A 1 194 ? -34.098 27.890 5.748 1.00 93.56 194 LEU A CA 1
ATOM 1480 C C . LEU A 1 194 ? -33.464 27.920 4.346 1.00 93.56 194 LEU A C 1
ATOM 1482 O O . LEU A 1 194 ? -33.430 26.912 3.638 1.00 93.56 194 LEU A O 1
ATOM 1486 N N . SER A 1 195 ? -32.942 29.080 3.928 1.00 93.44 195 SER A N 1
ATOM 1487 C CA . SER A 1 195 ? -32.130 29.147 2.706 1.00 93.44 195 SER A CA 1
ATOM 1488 C C . SER A 1 195 ? -30.779 28.450 2.915 1.00 93.44 195 SER A C 1
ATOM 1490 O O . SER A 1 195 ? -30.363 28.225 4.047 1.00 93.44 195 SER A O 1
ATOM 1492 N N . GLY A 1 196 ? -30.070 28.097 1.837 1.00 90.00 196 GLY A N 1
ATOM 1493 C CA . GLY A 1 196 ? -28.825 27.322 1.942 1.00 90.00 196 GLY A CA 1
ATOM 1494 C C . GLY A 1 196 ? -27.719 27.992 2.770 1.00 90.00 196 GLY A C 1
ATOM 1495 O O . GLY A 1 196 ? -26.968 27.291 3.442 1.00 90.00 196 GLY A O 1
ATOM 1496 N N . ASP A 1 197 ? -27.642 29.327 2.757 1.00 88.31 197 ASP A N 1
ATOM 1497 C CA . ASP A 1 197 ? -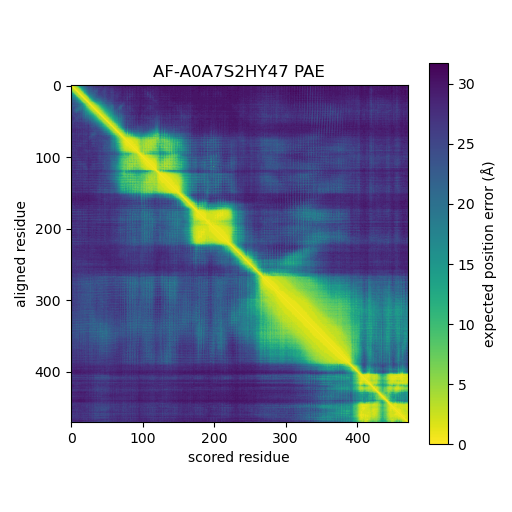26.704 30.075 3.603 1.00 88.31 197 ASP A CA 1
ATOM 1498 C C . ASP A 1 197 ? -27.244 30.221 5.044 1.00 88.31 197 ASP A C 1
ATOM 1500 O O . ASP A 1 197 ? -26.500 29.984 5.994 1.00 88.31 197 ASP A O 1
ATOM 1504 N N . ASP A 1 198 ? -28.548 30.478 5.230 1.00 91.94 198 ASP A N 1
ATOM 1505 C CA . ASP A 1 198 ? -29.165 30.562 6.570 1.00 91.94 198 ASP A CA 1
ATOM 1506 C C . ASP A 1 198 ? -29.105 29.220 7.327 1.00 91.94 198 ASP A C 1
ATOM 1508 O O . ASP A 1 198 ? -28.900 29.191 8.538 1.00 91.94 198 ASP A O 1
ATOM 1512 N N . ALA A 1 199 ? -29.266 28.094 6.624 1.00 89.12 199 ALA A N 1
ATOM 1513 C CA . ALA A 1 199 ? -29.179 26.746 7.186 1.00 89.12 199 ALA A CA 1
ATOM 1514 C C . ALA A 1 199 ? -27.753 26.405 7.653 1.00 89.12 199 ALA A C 1
ATOM 1516 O O . ALA A 1 199 ? -27.579 25.690 8.642 1.00 89.12 199 ALA A O 1
ATOM 1517 N N . PHE A 1 200 ? -26.734 26.934 6.967 1.00 89.31 200 PHE A N 1
ATOM 1518 C CA . PHE A 1 200 ? -25.339 26.789 7.374 1.00 89.31 200 PHE A CA 1
ATOM 1519 C C . PHE A 1 200 ? -25.035 27.625 8.623 1.00 89.31 200 PHE A C 1
ATOM 1521 O O . PHE A 1 200 ? -24.501 27.089 9.595 1.00 89.31 200 PHE A O 1
ATOM 1528 N N . ASP A 1 201 ? -25.445 28.897 8.647 1.00 92.88 201 ASP A N 1
ATOM 1529 C CA . ASP A 1 201 ? -25.297 29.756 9.829 1.00 92.88 201 ASP A CA 1
ATOM 1530 C C . ASP A 1 201 ? -26.055 29.183 11.041 1.00 92.88 201 ASP A C 1
ATOM 1532 O O . ASP A 1 201 ? -25.541 29.189 12.162 1.00 92.88 201 ASP A O 1
ATOM 1536 N N . HIS A 1 202 ? -27.238 28.603 10.818 1.00 94.19 202 HIS A N 1
ATOM 1537 C CA . HIS A 1 202 ? -28.014 27.893 11.835 1.00 94.19 202 HIS A CA 1
ATOM 1538 C C . HIS A 1 202 ? -27.262 26.684 12.416 1.00 94.19 202 HIS A C 1
ATOM 1540 O O . HIS A 1 202 ? -27.180 26.532 13.636 1.00 94.19 202 HIS A O 1
ATOM 1546 N N . PHE A 1 203 ? -26.664 25.850 11.558 1.00 95.00 203 PHE A N 1
ATOM 1547 C CA . PHE A 1 203 ? -25.856 24.702 11.978 1.00 95.00 203 PHE A CA 1
ATOM 1548 C C . PHE A 1 203 ? -24.607 25.125 12.766 1.00 95.00 203 PHE A C 1
ATOM 1550 O O . PHE A 1 203 ? -24.345 24.588 13.843 1.00 95.00 203 PHE A O 1
ATOM 1557 N N . MET A 1 204 ? -23.868 26.128 12.281 1.00 96.00 204 MET A N 1
ATOM 1558 C CA . MET A 1 204 ? -22.682 26.652 12.971 1.00 96.00 204 MET A CA 1
ATOM 1559 C C . MET A 1 204 ? -23.029 27.223 14.353 1.00 96.00 204 MET A C 1
ATOM 1561 O O . MET A 1 204 ? -22.278 27.038 15.315 1.00 96.00 204 MET A O 1
ATOM 1565 N N . ARG A 1 205 ? -24.187 27.884 14.475 1.00 94.31 205 ARG A N 1
ATOM 1566 C CA . ARG A 1 205 ? -24.678 28.445 15.739 1.00 94.31 205 ARG A CA 1
ATOM 1567 C C . ARG A 1 205 ? -25.110 27.360 16.730 1.00 94.31 205 ARG A C 1
ATOM 1569 O O . ARG A 1 205 ? -24.737 27.453 17.896 1.00 94.31 205 ARG A O 1
ATOM 1576 N N . LEU A 1 206 ? -25.799 26.311 16.267 1.00 95.50 206 LEU A N 1
ATOM 1577 C CA . LEU A 1 206 ? -26.109 25.124 17.075 1.00 95.50 206 LEU A CA 1
ATOM 1578 C C . LEU A 1 206 ? -24.836 24.441 17.587 1.00 95.50 206 LEU A C 1
ATOM 1580 O O . LEU A 1 206 ? -24.697 24.261 18.791 1.00 95.50 206 LEU A O 1
ATOM 1584 N N . SER A 1 207 ? -23.876 24.152 16.704 1.00 93.94 207 SER A N 1
ATOM 1585 C CA . SER A 1 207 ? -22.597 23.522 17.066 1.00 93.94 207 SER A CA 1
ATOM 1586 C C . SER A 1 207 ? -21.813 24.334 18.113 1.00 93.94 207 SER A C 1
ATOM 1588 O O . SER A 1 207 ? -21.296 23.780 19.084 1.00 93.94 207 SER A O 1
ATOM 1590 N N . THR A 1 208 ? -21.795 25.666 17.976 1.00 94.75 208 THR A N 1
ATOM 1591 C CA . THR A 1 208 ? -21.161 26.567 18.957 1.00 94.75 208 THR A CA 1
ATOM 1592 C C . THR A 1 208 ? -21.876 26.535 20.315 1.00 94.75 208 THR A C 1
ATOM 1594 O O . THR A 1 208 ? -21.223 26.597 21.357 1.00 94.75 208 THR A O 1
ATOM 1597 N N . LEU A 1 209 ? -23.210 26.434 20.331 1.00 96.00 209 LEU A N 1
ATOM 1598 C CA . LEU A 1 209 ? -23.992 26.335 21.567 1.00 96.00 209 LEU A CA 1
ATOM 1599 C C . LEU A 1 209 ? -23.850 24.965 22.235 1.00 96.00 209 LEU A C 1
ATOM 1601 O O . LEU A 1 209 ? -23.698 24.926 23.450 1.00 96.00 209 LEU A O 1
ATOM 1605 N N . GLU A 1 210 ? -23.813 23.862 21.483 1.00 95.06 210 GLU A N 1
ATOM 1606 C CA . GLU A 1 210 ? -23.525 22.529 22.037 1.00 95.06 210 GLU A CA 1
ATOM 1607 C C . GLU A 1 210 ? -22.163 22.499 22.733 1.00 95.06 210 GLU A C 1
ATOM 1609 O O . GLU A 1 210 ? -22.061 22.022 23.864 1.00 95.06 210 GLU A O 1
ATOM 1614 N N . GLN A 1 211 ? -21.129 23.068 22.103 1.00 95.31 211 GLN A N 1
ATOM 1615 C CA . GLN A 1 211 ? -19.809 23.160 22.719 1.00 95.31 211 GLN A CA 1
ATOM 1616 C C . GLN A 1 211 ? -19.846 24.003 24.005 1.00 95.31 211 GLN A C 1
ATOM 1618 O O . GLN A 1 211 ? -19.349 23.551 25.034 1.00 95.31 211 GLN A O 1
ATOM 1623 N N . ARG A 1 212 ? -20.481 25.185 23.989 1.00 95.81 212 ARG A N 1
ATOM 1624 C CA . ARG A 1 212 ? -20.600 26.046 25.183 1.00 95.81 212 ARG A CA 1
ATOM 1625 C C . ARG A 1 212 ? -21.411 25.400 26.307 1.00 95.81 212 ARG A C 1
ATOM 1627 O O . ARG A 1 212 ? -21.057 25.556 27.471 1.00 95.81 212 ARG A O 1
ATOM 1634 N N . LEU A 1 213 ? -22.468 24.654 25.982 1.00 96.38 213 LEU A N 1
ATOM 1635 C CA . LEU A 1 213 ? -23.256 23.904 26.963 1.00 96.38 213 LEU A CA 1
ATOM 1636 C C . LEU A 1 213 ? -22.457 22.746 27.569 1.00 96.38 213 LEU A C 1
ATOM 1638 O O . LEU A 1 213 ? -22.551 22.526 28.773 1.00 96.38 213 LEU A O 1
ATOM 1642 N N . LYS A 1 214 ? -21.630 22.058 26.774 1.00 94.31 214 LYS A 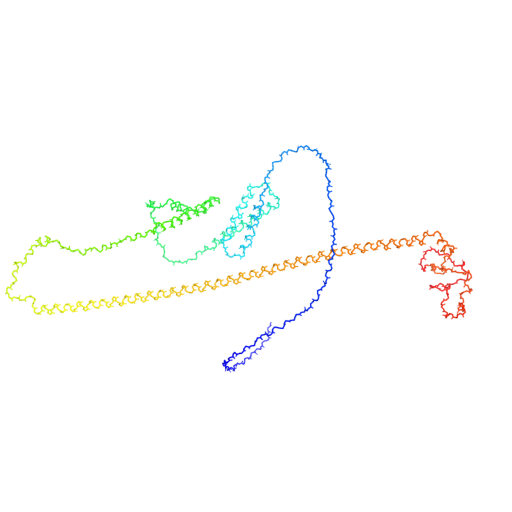N 1
ATOM 1643 C CA . LYS A 1 214 ? -20.730 21.005 27.260 1.00 94.31 214 LYS A CA 1
ATOM 1644 C C . LYS A 1 214 ? -19.616 21.563 28.150 1.00 94.31 214 LYS A C 1
ATOM 1646 O O . LYS A 1 214 ? -19.351 21.007 29.208 1.00 94.31 214 LYS A O 1
ATOM 1651 N N . GLU A 1 215 ? -19.011 22.688 27.772 1.00 93.75 215 GLU A N 1
ATOM 1652 C CA . GLU A 1 215 ? -18.039 23.409 28.609 1.00 93.75 215 GLU A CA 1
ATOM 1653 C C . GLU A 1 215 ? -18.688 23.906 29.920 1.00 93.75 215 GLU A C 1
ATOM 1655 O O . GLU A 1 215 ? -18.087 23.815 30.992 1.00 93.75 215 GLU A O 1
ATOM 1660 N N . ALA A 1 216 ? -19.943 24.368 29.876 1.00 91.38 216 ALA A N 1
ATOM 1661 C CA . ALA A 1 216 ? -20.708 24.729 31.072 1.00 91.38 216 ALA A CA 1
ATOM 1662 C C . ALA A 1 216 ? -21.032 23.515 31.969 1.00 91.38 216 ALA A C 1
ATOM 1664 O O . ALA A 1 216 ? -20.982 23.632 33.190 1.00 91.38 216 ALA A O 1
ATOM 1665 N N . GLU A 1 217 ? -21.334 22.347 31.394 1.00 92.31 217 GLU A N 1
ATOM 1666 C CA . GLU A 1 217 ? -21.549 21.100 32.143 1.00 92.31 217 GLU A CA 1
ATOM 1667 C C . GLU A 1 217 ? -20.249 20.599 32.800 1.00 92.31 217 GLU A C 1
ATOM 1669 O O . GLU A 1 217 ? -20.254 20.242 33.977 1.00 92.31 217 GLU A O 1
ATOM 1674 N N . GLU A 1 218 ? -19.122 20.645 32.081 1.00 89.38 218 GLU A N 1
ATOM 1675 C CA . GLU A 1 218 ? -17.798 20.270 32.600 1.00 89.38 218 GLU A CA 1
ATOM 1676 C C . GLU A 1 218 ? -17.337 21.216 33.728 1.00 89.38 218 GLU A C 1
ATOM 1678 O O . GLU A 1 218 ? -16.891 20.751 34.776 1.00 89.38 218 GLU A O 1
ATOM 1683 N N . THR A 1 219 ? -17.521 22.534 33.583 1.00 85.25 219 THR A N 1
ATOM 1684 C CA . THR A 1 219 ? -17.196 23.505 34.652 1.00 85.25 219 THR A CA 1
ATOM 1685 C C . THR A 1 219 ? -18.1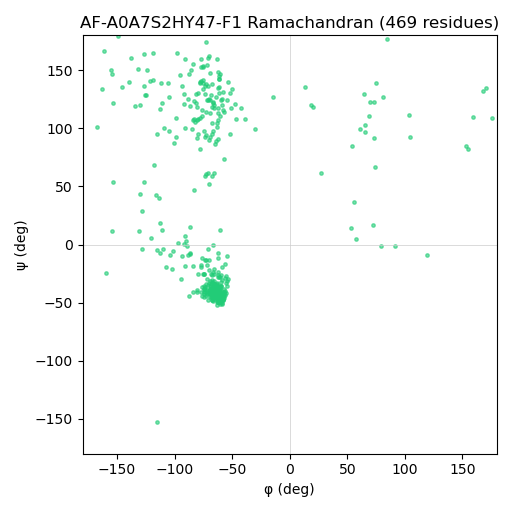21 23.391 35.867 1.00 85.25 219 THR A C 1
ATOM 1687 O O . THR A 1 219 ? -17.643 23.457 36.997 1.00 85.25 219 THR A O 1
ATOM 1690 N N . ALA A 1 220 ? -19.420 23.141 35.669 1.00 83.06 220 ALA A N 1
ATOM 1691 C CA . ALA A 1 220 ? -20.354 22.883 36.768 1.00 83.06 220 ALA A CA 1
ATOM 1692 C C . ALA A 1 220 ? -20.045 21.575 37.522 1.00 83.06 220 ALA A C 1
ATOM 1694 O O . ALA A 1 220 ? -20.391 21.448 38.699 1.00 83.06 220 ALA A O 1
ATOM 1695 N N . PHE A 1 221 ? -19.394 20.611 36.864 1.00 80.25 221 PHE A N 1
ATOM 1696 C CA . PHE A 1 221 ? -18.905 19.392 37.499 1.00 80.25 221 PHE A CA 1
ATOM 1697 C C . PHE A 1 221 ? -17.650 19.653 38.348 1.00 80.25 221 PHE A C 1
ATOM 1699 O O . PHE A 1 221 ? -17.608 19.204 39.491 1.00 80.25 221 PHE A O 1
ATOM 1706 N N . ASP A 1 222 ? -16.671 20.416 37.848 1.00 71.50 222 ASP A N 1
ATOM 1707 C CA . ASP A 1 222 ? -15.440 20.734 38.598 1.00 71.50 222 ASP A CA 1
ATOM 1708 C C . ASP A 1 222 ? -15.692 21.670 39.801 1.00 71.50 222 ASP A C 1
ATOM 1710 O O . ASP A 1 222 ? -15.205 21.393 40.900 1.00 71.50 222 ASP A O 1
ATOM 1714 N N . ASP A 1 223 ? -16.520 22.715 39.658 1.00 62.75 223 ASP A N 1
ATOM 1715 C CA . ASP A 1 223 ? -16.907 23.597 40.781 1.00 62.75 223 ASP A CA 1
ATOM 1716 C C . ASP A 1 223 ? -17.842 22.894 41.798 1.00 62.75 223 ASP A C 1
ATOM 1718 O O . ASP A 1 223 ? -18.052 23.382 42.912 1.00 62.75 223 ASP A O 1
ATOM 1722 N N . GLY A 1 224 ? -18.397 21.730 41.438 1.00 54.72 224 GLY A N 1
ATOM 1723 C CA . GLY A 1 224 ? -19.262 20.905 42.285 1.00 54.72 224 GLY A CA 1
ATOM 1724 C C . GLY A 1 224 ? -18.529 19.917 43.203 1.00 54.72 224 GLY A C 1
ATOM 1725 O O . GLY A 1 224 ? -19.175 19.290 44.045 1.00 54.72 224 GLY A O 1
ATOM 1726 N N . VAL A 1 225 ? -17.203 19.765 43.068 1.00 50.97 225 VAL A N 1
ATOM 1727 C CA . VAL A 1 225 ? -16.383 18.825 43.862 1.00 50.97 225 VAL A CA 1
ATOM 1728 C C . VAL A 1 225 ? -15.410 19.567 44.792 1.00 50.97 225 VAL A C 1
ATOM 1730 O O . VAL A 1 225 ? -14.292 19.116 45.040 1.00 50.97 225 VAL A O 1
ATOM 1733 N N . ASP A 1 226 ? -15.857 20.664 45.417 1.00 45.50 226 ASP A N 1
ATOM 1734 C CA . ASP A 1 226 ? -15.330 20.952 46.753 1.00 45.50 226 ASP A CA 1
ATOM 1735 C C . ASP A 1 226 ? -15.951 19.952 47.732 1.00 45.50 226 ASP A C 1
ATOM 1737 O O . ASP A 1 226 ? -17.159 19.937 47.984 1.00 45.50 226 ASP A O 1
ATOM 1741 N N . THR A 1 227 ? -15.098 19.097 48.291 1.00 48.97 227 THR A N 1
ATOM 1742 C CA . THR A 1 227 ? -15.424 18.118 49.328 1.00 48.97 227 THR A CA 1
ATOM 1743 C C . THR A 1 227 ? -15.735 18.772 50.677 1.00 48.97 227 THR A C 1
ATOM 1745 O O . THR A 1 227 ? -15.275 18.315 51.724 1.00 48.97 227 THR A O 1
ATOM 1748 N N . SER A 1 228 ? -16.649 19.743 50.683 1.00 42.50 228 SER A N 1
ATOM 1749 C CA . SER A 1 228 ? -17.569 19.943 51.796 1.00 42.50 228 SER A CA 1
ATOM 1750 C C . SER A 1 228 ? -18.600 18.804 51.820 1.00 42.50 228 SER A C 1
ATOM 1752 O O . SER A 1 228 ? -19.813 19.008 51.833 1.00 42.50 228 SER A O 1
ATOM 1754 N N . LEU A 1 229 ? -18.088 17.581 52.005 1.00 46.34 229 LEU A N 1
ATOM 1755 C CA . LEU A 1 229 ? -18.657 16.683 53.005 1.00 46.34 229 LEU A CA 1
ATOM 1756 C C . LEU A 1 229 ? -18.397 17.315 54.382 1.00 46.34 229 LEU A C 1
ATOM 1758 O O . LEU A 1 229 ? -17.717 16.746 55.238 1.00 46.34 229 LEU A O 1
ATOM 1762 N N . GLY A 1 230 ? -18.963 18.510 54.594 1.00 41.41 230 GLY A N 1
ATOM 1763 C CA . GLY A 1 230 ? -19.411 18.877 55.916 1.00 41.41 230 GLY A CA 1
ATOM 1764 C C . GLY A 1 230 ? -20.253 17.710 56.391 1.00 41.41 230 GLY A C 1
ATOM 1765 O O . GLY A 1 230 ? -21.045 17.159 55.616 1.00 41.41 230 GLY A O 1
ATOM 1766 N N . SER A 1 231 ? -20.011 17.290 57.627 1.00 42.91 231 SER A N 1
ATOM 1767 C CA . SER A 1 231 ? -20.887 16.355 58.297 1.00 42.91 231 SER A CA 1
ATOM 1768 C C . SER A 1 231 ? -22.312 16.847 58.084 1.00 42.91 231 SER A C 1
ATOM 1770 O O . SER A 1 231 ? -22.748 17.832 58.677 1.00 42.91 231 SER A O 1
ATOM 1772 N N . VAL A 1 232 ? -23.057 16.132 57.239 1.00 42.78 232 VAL A N 1
ATOM 1773 C CA . VAL A 1 232 ? -24.455 15.916 57.552 1.00 42.78 232 VAL A CA 1
ATOM 1774 C C . VAL A 1 232 ? -24.359 15.089 58.818 1.00 42.78 232 VAL A C 1
ATOM 1776 O O . VAL A 1 232 ? -24.246 13.864 58.776 1.00 42.78 232 VAL A O 1
ATOM 1779 N N . ASP A 1 233 ? -24.259 15.807 59.937 1.00 43.66 233 ASP A N 1
ATOM 1780 C CA . ASP A 1 233 ? -24.754 15.337 61.205 1.00 43.66 233 ASP A CA 1
ATOM 1781 C C . ASP A 1 233 ? -26.182 14.937 60.878 1.00 43.66 233 ASP A C 1
ATOM 1783 O O . ASP A 1 233 ? -27.078 15.768 60.719 1.00 43.66 233 ASP A O 1
ATOM 1787 N N . GLU A 1 234 ? -26.335 13.644 60.598 1.00 45.84 234 GLU A N 1
ATOM 1788 C CA . GLU A 1 234 ? -27.617 13.001 60.494 1.00 45.84 234 GLU A CA 1
ATOM 1789 C C . GLU A 1 234 ? -28.173 13.139 61.903 1.00 45.84 234 GLU A C 1
ATOM 1791 O O . GLU A 1 234 ? -27.928 12.307 62.779 1.00 45.84 234 GLU A O 1
ATOM 1796 N N . GLU A 1 235 ? -28.868 14.260 62.120 1.00 46.38 235 GLU A N 1
ATOM 1797 C CA . GLU A 1 235 ? -29.902 14.423 63.121 1.00 46.38 235 GLU A CA 1
ATOM 1798 C C . GLU A 1 235 ? -30.943 13.345 62.811 1.00 46.38 235 GLU A C 1
ATOM 1800 O O . GLU A 1 235 ? -32.040 13.602 62.314 1.00 46.38 235 GLU A O 1
ATOM 1805 N N . VAL A 1 236 ? -30.577 12.098 63.139 1.00 41.66 236 VAL A N 1
ATOM 1806 C CA . VAL A 1 236 ? -31.469 11.139 63.761 1.00 41.66 236 VAL A CA 1
ATOM 1807 C C . VAL A 1 236 ? -32.262 12.001 64.728 1.00 41.66 236 VAL A C 1
ATOM 1809 O O . VAL A 1 236 ? -31.651 12.510 65.674 1.00 41.66 236 VAL A O 1
ATOM 1812 N N . PRO A 1 237 ? -33.552 12.275 64.455 1.00 48.06 237 PRO A N 1
ATOM 1813 C CA . PRO A 1 237 ? -34.323 13.142 65.319 1.00 48.06 237 PRO A CA 1
ATOM 1814 C C . PRO A 1 237 ? -34.227 12.493 66.683 1.00 48.06 237 PRO A C 1
ATOM 1816 O O . PRO A 1 237 ? -34.650 11.338 66.826 1.00 48.06 237 PRO A O 1
ATOM 1819 N N . ALA A 1 238 ? -33.559 13.187 67.614 1.00 46.19 238 ALA A N 1
ATOM 1820 C CA . ALA A 1 238 ? -33.270 12.650 68.928 1.00 46.19 238 ALA A CA 1
ATOM 1821 C C . ALA A 1 238 ? -34.582 12.065 69.425 1.00 46.19 238 ALA A C 1
ATOM 1823 O O . ALA A 1 238 ? -35.603 12.764 69.405 1.00 46.19 238 ALA A O 1
ATOM 1824 N N . SER A 1 239 ? -34.566 10.759 69.719 1.00 42.97 239 SER A N 1
ATOM 1825 C CA . SER A 1 239 ? -35.733 10.038 70.216 1.00 42.97 239 SER A CA 1
ATOM 1826 C C . SER A 1 239 ? -36.378 10.944 71.236 1.00 42.97 239 SER A C 1
ATOM 1828 O O . SER A 1 239 ? -35.674 11.319 72.168 1.00 42.97 239 SER A O 1
ATOM 1830 N N . ALA A 1 240 ? -37.619 11.374 70.985 1.00 51.41 240 ALA A N 1
ATOM 1831 C CA . ALA A 1 240 ? -38.227 12.450 71.750 1.00 51.41 240 ALA A CA 1
ATOM 1832 C C . ALA A 1 240 ? -38.335 12.005 73.210 1.00 51.41 240 ALA A C 1
ATOM 1834 O O . ALA A 1 240 ? -39.305 11.362 73.609 1.00 51.41 240 ALA A O 1
ATOM 1835 N N . GLU A 1 241 ? -37.291 12.312 73.974 1.00 50.16 241 GLU A N 1
ATOM 1836 C CA . GLU A 1 241 ? -37.245 12.241 75.414 1.00 50.16 241 GLU A CA 1
ATOM 1837 C C . GLU A 1 241 ? -38.213 13.329 75.842 1.00 50.16 241 GLU A C 1
ATOM 1839 O O . GLU A 1 241 ? -37.905 14.521 75.863 1.00 50.16 241 GLU A O 1
ATOM 1844 N N . ILE A 1 242 ? -39.451 12.895 76.087 1.00 53.53 242 ILE A N 1
ATOM 1845 C CA . ILE A 1 242 ? -40.484 13.678 76.755 1.00 53.53 242 ILE A CA 1
ATOM 1846 C C . ILE A 1 242 ? -40.075 13.744 78.236 1.00 53.53 242 ILE A C 1
ATOM 1848 O O . ILE A 1 242 ? -40.782 13.283 79.126 1.00 53.53 242 ILE A O 1
ATOM 1852 N N . ASP A 1 243 ? -38.903 14.332 78.476 1.00 49.50 243 ASP A N 1
ATOM 1853 C CA . ASP A 1 243 ? -38.386 14.774 79.767 1.00 49.50 243 ASP A CA 1
ATOM 1854 C C . ASP A 1 243 ? -38.974 16.163 80.072 1.00 49.50 243 ASP A C 1
ATOM 1856 O O . ASP A 1 243 ? -38.282 17.108 80.450 1.00 49.50 243 ASP A O 1
ATOM 1860 N N . ASP A 1 244 ? -40.288 16.282 79.872 1.00 54.59 244 ASP A N 1
ATOM 1861 C CA . ASP A 1 244 ? -41.097 17.406 80.320 1.00 54.59 244 ASP A CA 1
ATOM 1862 C C . ASP A 1 244 ? -41.818 16.967 81.609 1.00 54.59 244 ASP A C 1
ATOM 1864 O O . ASP A 1 244 ? -42.923 16.409 81.546 1.00 54.59 244 ASP A O 1
ATOM 1868 N N . PRO A 1 245 ? -41.184 17.125 82.791 1.00 58.28 245 PRO A N 1
ATOM 1869 C CA . PRO A 1 245 ? -41.752 16.663 84.056 1.00 58.28 245 PRO A CA 1
ATOM 1870 C C . PRO A 1 245 ? -43.075 17.367 84.394 1.00 58.28 245 PRO A C 1
ATOM 1872 O O . PRO A 1 245 ? -43.910 16.786 85.091 1.00 58.28 245 PRO A O 1
ATOM 1875 N N . ASP A 1 246 ? -43.308 18.567 83.855 1.00 60.44 246 ASP A N 1
ATOM 1876 C CA . ASP A 1 246 ? -44.542 19.325 84.066 1.00 60.44 246 ASP A CA 1
ATOM 1877 C C . ASP A 1 246 ? -45.718 18.735 83.259 1.00 60.44 246 ASP A C 1
ATOM 1879 O O . ASP A 1 246 ? -46.877 18.849 83.671 1.00 60.44 246 ASP A O 1
ATOM 1883 N N . LEU A 1 247 ? -45.451 18.030 82.148 1.00 56.25 247 LEU A N 1
ATOM 1884 C CA . LEU A 1 247 ? -46.491 17.359 81.359 1.00 56.25 247 LEU A CA 1
ATOM 1885 C C . LEU A 1 247 ? -47.056 16.114 82.067 1.00 56.25 247 LEU A C 1
ATOM 1887 O O . LEU A 1 247 ? -48.227 15.780 81.882 1.00 56.25 247 LEU A O 1
ATOM 1891 N N . LEU A 1 248 ? -46.251 15.441 82.897 1.00 52.09 248 LEU A N 1
ATOM 1892 C CA . LEU A 1 248 ? -46.701 14.321 83.733 1.00 52.09 248 LEU A CA 1
ATOM 1893 C C . LEU A 1 248 ? -47.541 14.805 84.925 1.00 52.09 248 LEU A C 1
ATOM 1895 O O . LEU A 1 248 ? -48.594 14.225 85.203 1.00 52.09 248 LEU A O 1
ATOM 1899 N N . ASP A 1 249 ? -47.142 15.905 85.572 1.00 57.16 249 ASP A N 1
ATOM 1900 C CA . ASP A 1 249 ? -47.890 16.484 86.700 1.00 57.16 249 ASP A CA 1
ATOM 1901 C C . ASP A 1 249 ? -49.254 17.058 86.238 1.00 57.16 249 ASP A C 1
ATOM 1903 O O . ASP A 1 249 ? -50.262 16.958 86.943 1.00 57.16 249 ASP A O 1
ATOM 1907 N N . ALA A 1 250 ? -49.343 17.542 84.989 1.00 58.44 250 ALA A N 1
ATOM 1908 C CA . ALA A 1 250 ? -50.587 18.010 84.366 1.00 58.44 250 ALA A CA 1
ATOM 1909 C C . ALA A 1 250 ? -51.652 16.913 84.130 1.00 58.44 250 ALA A C 1
ATOM 1911 O O . ALA A 1 250 ? -52.837 17.235 83.999 1.00 58.44 250 ALA A O 1
ATOM 1912 N N . ILE A 1 251 ? -51.269 15.629 84.090 1.00 56.00 251 ILE A N 1
ATOM 1913 C CA . ILE A 1 251 ? -52.209 14.495 83.949 1.00 56.00 251 ILE A CA 1
ATOM 1914 C C . ILE A 1 251 ? -52.715 14.021 85.332 1.00 56.00 251 ILE A C 1
ATOM 1916 O O . ILE A 1 251 ? -53.681 13.263 85.421 1.00 56.00 251 ILE A O 1
ATOM 1920 N N . GLY A 1 252 ? -52.135 14.518 86.432 1.00 52.88 252 GLY A N 1
ATOM 1921 C CA . GLY A 1 252 ? -52.663 14.325 87.787 1.00 52.88 252 GLY A CA 1
ATOM 1922 C C . GLY A 1 252 ? -52.510 12.910 88.354 1.00 52.88 252 GLY A C 1
ATOM 1923 O O . GLY A 1 252 ? -53.166 12.579 89.345 1.00 52.88 252 GLY A O 1
ATOM 1924 N N . PHE A 1 253 ? -51.646 12.076 87.766 1.00 48.94 253 PHE A N 1
ATOM 1925 C CA . PHE A 1 253 ? -51.264 10.781 88.334 1.00 48.94 253 PHE A CA 1
ATOM 1926 C C . PHE A 1 253 ? -50.250 10.978 89.469 1.00 48.94 253 PHE A C 1
ATOM 1928 O O . PHE A 1 253 ? -49.044 10.849 89.290 1.00 48.94 253 PHE A O 1
ATOM 1935 N N . ARG A 1 254 ? -50.759 11.287 90.665 1.00 53.94 254 ARG A N 1
ATOM 1936 C CA . ARG A 1 254 ? -49.986 11.165 91.905 1.00 53.94 254 ARG A CA 1
ATOM 1937 C C . ARG A 1 254 ? -50.009 9.712 92.371 1.00 53.94 254 ARG A C 1
ATOM 1939 O O . ARG A 1 254 ? -51.083 9.181 92.646 1.00 53.94 254 ARG A O 1
ATOM 1946 N N . ASP A 1 255 ? -48.832 9.109 92.514 1.00 54.25 255 ASP A N 1
ATOM 1947 C CA . ASP A 1 255 ? -48.645 7.688 92.860 1.00 54.25 255 ASP A CA 1
ATOM 1948 C C . ASP A 1 255 ? -49.190 7.261 94.243 1.00 54.25 255 ASP A C 1
ATOM 1950 O O . ASP A 1 255 ? -49.196 6.073 94.563 1.00 54.25 255 ASP A O 1
ATOM 1954 N N . GLU A 1 256 ? -49.647 8.193 95.085 1.00 55.59 256 GLU A N 1
ATOM 1955 C CA . GLU A 1 256 ? -49.925 7.921 96.504 1.00 55.59 256 GLU A CA 1
ATOM 1956 C C . GLU A 1 256 ? -51.370 7.478 96.824 1.00 55.59 256 GLU A C 1
ATOM 1958 O O . GLU A 1 256 ? -51.582 6.870 97.871 1.00 55.59 256 GLU A O 1
ATOM 1963 N N . ASP A 1 257 ? -52.355 7.717 95.944 1.00 53.00 257 ASP A N 1
ATOM 1964 C CA . ASP A 1 257 ? -53.793 7.618 96.292 1.00 53.00 257 ASP A CA 1
ATOM 1965 C C . ASP A 1 257 ? -54.656 6.747 95.345 1.00 53.00 257 ASP A C 1
ATOM 1967 O O . ASP A 1 257 ? -55.869 6.947 95.231 1.00 53.00 257 ASP A O 1
ATOM 1971 N N . TRP A 1 258 ? -54.085 5.718 94.700 1.00 50.06 258 TRP A N 1
ATOM 1972 C CA . TRP A 1 258 ? -54.900 4.639 94.111 1.00 50.06 258 TRP A CA 1
ATOM 1973 C C . TRP A 1 258 ? -54.943 3.411 95.036 1.00 50.06 258 TRP A C 1
ATOM 1975 O O . TRP A 1 258 ? -54.067 2.544 94.948 1.00 50.06 258 TRP A O 1
ATOM 1985 N N . PRO A 1 259 ? -55.949 3.282 95.929 1.00 53.06 259 PRO A N 1
ATOM 1986 C CA . PRO A 1 259 ? -56.061 2.136 96.821 1.00 53.06 259 PRO A CA 1
ATOM 1987 C C . PRO A 1 259 ? -56.434 0.882 96.025 1.00 53.06 259 PRO A C 1
ATOM 1989 O O . PRO A 1 259 ? -57.608 0.543 95.853 1.00 53.06 259 PRO A O 1
ATOM 1992 N N . LEU A 1 260 ? -55.412 0.161 95.559 1.00 54.22 260 LEU A N 1
ATOM 1993 C CA . LEU A 1 260 ? -55.555 -1.216 95.101 1.00 54.22 260 LEU A CA 1
ATOM 1994 C C . LEU A 1 260 ? -56.271 -2.019 96.204 1.00 54.22 260 LEU A C 1
ATOM 1996 O O . LEU A 1 260 ? -55.874 -1.929 97.371 1.00 54.22 260 LEU A O 1
ATOM 2000 N N . PRO A 1 261 ? -57.330 -2.787 95.881 1.00 54.09 261 PRO A N 1
ATOM 2001 C CA . PRO A 1 261 ? -58.116 -3.490 96.886 1.00 54.09 261 PRO A CA 1
ATOM 2002 C C . PRO A 1 261 ? -57.226 -4.435 97.704 1.00 54.09 261 PRO A C 1
ATOM 2004 O O . PRO A 1 261 ? -56.640 -5.387 97.184 1.00 54.09 261 PRO A O 1
ATOM 2007 N N . LEU A 1 262 ? -57.126 -4.122 98.999 1.00 53.38 262 LEU A N 1
ATOM 2008 C CA . LEU A 1 262 ? -56.173 -4.692 99.949 1.00 53.38 262 LEU A CA 1
ATOM 2009 C C . LEU A 1 262 ? -56.171 -6.230 99.928 1.00 53.38 262 LEU A C 1
ATOM 2011 O O . LEU A 1 262 ? -57.158 -6.865 100.299 1.00 53.38 262 LEU A O 1
ATOM 2015 N N . GLY A 1 263 ? -55.029 -6.820 99.560 1.00 58.56 263 GLY A N 1
ATOM 2016 C CA . GLY A 1 263 ? -54.750 -8.255 99.714 1.00 58.56 263 GLY A CA 1
ATOM 2017 C C . GLY A 1 263 ? -54.466 -9.039 98.428 1.00 58.56 263 GLY A C 1
ATOM 2018 O O . GLY A 1 263 ? -54.030 -10.186 98.520 1.00 58.56 263 GLY A O 1
ATOM 2019 N N . LEU A 1 264 ? -54.657 -8.457 97.240 1.00 53.81 264 LEU A N 1
ATOM 2020 C CA . LEU A 1 264 ? -54.265 -9.091 95.976 1.00 53.81 264 LEU A CA 1
ATOM 2021 C C . LEU A 1 264 ? -52.837 -8.690 95.586 1.00 53.81 264 LEU A C 1
ATOM 2023 O O . LEU A 1 264 ? -52.618 -7.621 95.025 1.00 53.81 264 LEU A O 1
ATOM 2027 N N . ASN A 1 265 ? -51.871 -9.575 95.854 1.00 60.12 265 ASN A N 1
ATOM 2028 C CA . ASN A 1 265 ? -50.510 -9.446 95.325 1.00 60.12 265 ASN A CA 1
ATOM 2029 C C . ASN A 1 265 ? -50.559 -9.509 93.789 1.00 60.12 265 ASN A C 1
ATOM 2031 O O . ASN A 1 265 ? -50.895 -10.551 93.219 1.00 60.12 265 ASN A O 1
ATOM 2035 N N . TYR A 1 266 ? -50.238 -8.392 93.137 1.00 66.69 266 TYR A N 1
ATOM 2036 C CA . TYR A 1 266 ? -50.054 -8.295 91.692 1.00 66.69 266 TYR A CA 1
ATOM 2037 C C . TYR A 1 266 ? -48.552 -8.188 91.367 1.00 66.69 266 TYR A C 1
ATOM 2039 O O . TYR A 1 266 ? -47.852 -7.444 92.053 1.00 66.69 266 TYR A O 1
ATOM 2047 N N . PRO A 1 267 ? -48.058 -8.873 90.318 1.00 72.12 267 PRO A N 1
ATOM 2048 C CA . PRO A 1 267 ? -48.778 -9.843 89.494 1.00 72.12 267 PRO A CA 1
ATOM 2049 C C . PRO A 1 267 ? -49.097 -11.131 90.273 1.00 72.12 267 PRO A C 1
ATOM 2051 O O . PRO A 1 267 ? -48.346 -11.566 91.140 1.00 72.12 267 PRO A O 1
ATOM 2054 N N . THR A 1 268 ? -50.223 -11.768 89.948 1.00 83.19 268 THR A N 1
ATOM 2055 C CA . THR A 1 268 ? -50.472 -13.141 90.416 1.00 83.19 268 THR A CA 1
ATOM 2056 C C . THR A 1 268 ? -49.612 -14.114 89.606 1.00 83.19 268 THR A C 1
ATOM 2058 O O . THR A 1 268 ? -49.359 -13.863 88.429 1.00 83.19 268 THR A O 1
ATOM 2061 N N . THR A 1 269 ? -49.244 -15.273 90.159 1.00 84.75 269 THR A N 1
ATOM 2062 C CA . THR A 1 269 ? -48.422 -16.285 89.453 1.00 84.75 269 THR A CA 1
ATOM 2063 C C . THR A 1 269 ? -49.015 -16.722 88.108 1.00 84.75 269 THR A C 1
ATOM 2065 O O . THR A 1 269 ? -48.303 -17.092 87.180 1.00 84.75 269 THR A O 1
ATOM 2068 N N . ARG A 1 270 ? -50.343 -16.634 87.959 1.00 85.19 270 ARG A N 1
ATOM 2069 C CA . ARG A 1 270 ? -51.015 -16.839 86.673 1.00 85.19 270 ARG A CA 1
ATOM 2070 C C . ARG A 1 270 ? -50.635 -15.769 85.641 1.00 85.19 270 ARG A C 1
ATOM 2072 O O . ARG A 1 270 ? -50.369 -16.120 84.499 1.00 85.19 270 ARG A O 1
ATOM 2079 N N . MET A 1 271 ? -50.607 -14.499 86.036 1.00 85.69 271 MET A N 1
ATOM 2080 C CA . MET A 1 271 ? -50.212 -13.390 85.163 1.00 85.69 271 MET A CA 1
ATOM 2081 C C . MET A 1 271 ? -48.718 -13.410 84.844 1.00 85.69 271 MET A C 1
ATOM 2083 O O . MET A 1 271 ? -48.346 -13.054 83.735 1.00 85.69 271 MET A O 1
ATOM 2087 N N . GLU A 1 272 ? -47.869 -13.859 85.772 1.00 89.38 272 GLU A N 1
ATOM 2088 C CA . GLU A 1 272 ? -46.441 -14.079 85.502 1.00 89.38 272 GLU A CA 1
ATOM 2089 C C . GLU A 1 272 ? -46.255 -15.135 84.402 1.00 89.38 272 GLU A C 1
ATOM 2091 O O . GLU A 1 272 ? -45.576 -14.874 83.410 1.00 89.38 272 GLU A O 1
ATOM 2096 N N . ASN A 1 273 ? -46.959 -16.269 84.504 1.00 91.88 273 ASN A N 1
ATOM 2097 C CA . ASN A 1 273 ? -46.968 -17.310 83.472 1.00 91.88 273 ASN A CA 1
ATOM 2098 C C . ASN A 1 273 ? -47.553 -16.817 82.131 1.00 91.88 273 ASN A C 1
ATOM 2100 O O . ASN A 1 273 ? -47.023 -17.145 81.072 1.00 91.88 273 ASN A O 1
ATOM 2104 N N . GLU A 1 274 ? -48.637 -16.029 82.144 1.00 91.31 274 GLU A N 1
ATOM 2105 C CA . GLU A 1 274 ? -49.221 -15.434 80.927 1.00 91.31 274 GLU A CA 1
ATOM 2106 C C . GLU A 1 274 ? -48.256 -14.412 80.279 1.00 91.31 274 GLU A C 1
ATOM 2108 O O . GLU A 1 274 ? -48.102 -14.400 79.056 1.00 91.31 274 GLU A O 1
ATOM 2113 N N . LEU A 1 275 ? -47.530 -13.619 81.077 1.00 92.19 275 LEU A N 1
ATOM 2114 C CA . LEU A 1 275 ? -46.495 -12.688 80.613 1.00 92.19 275 LEU A CA 1
ATOM 2115 C C . LEU A 1 275 ? -45.270 -13.422 80.041 1.00 92.19 275 LEU A C 1
ATOM 2117 O O . LEU A 1 275 ? -44.713 -12.995 79.030 1.00 92.19 275 LEU A O 1
ATOM 2121 N N . GLU A 1 276 ? -44.844 -14.525 80.656 1.00 94.00 276 GLU A N 1
ATOM 2122 C CA . GLU A 1 276 ? -43.735 -15.347 80.162 1.00 94.00 276 GLU A CA 1
ATOM 2123 C C . GLU A 1 276 ? -44.105 -16.088 78.866 1.00 94.00 276 GLU A C 1
ATOM 2125 O O . GLU A 1 276 ? -43.310 -16.120 77.926 1.00 94.00 276 GLU A O 1
ATOM 2130 N N . LEU A 1 277 ? -45.341 -16.585 78.747 1.00 95.12 277 LEU A N 1
ATOM 2131 C CA . LEU A 1 277 ? -45.877 -17.113 77.487 1.00 95.12 277 LEU A CA 1
ATOM 2132 C C . LEU A 1 277 ? -45.889 -16.050 76.378 1.00 95.12 277 LEU A C 1
ATOM 2134 O O . LEU A 1 277 ? -45.460 -16.341 75.261 1.00 95.12 277 LEU A O 1
ATOM 2138 N N . LEU A 1 278 ? -46.317 -14.818 76.679 1.00 95.12 278 LEU A N 1
ATOM 2139 C CA . LEU A 1 278 ? -46.281 -13.708 75.721 1.00 95.12 278 LEU A CA 1
ATOM 2140 C C . LEU A 1 278 ? -44.848 -13.339 75.317 1.00 95.12 278 LEU A C 1
ATOM 2142 O O . LEU A 1 278 ? -44.582 -13.203 74.125 1.00 95.12 278 LEU A O 1
ATOM 2146 N N . LYS A 1 279 ? -43.910 -13.244 76.268 1.00 95.62 279 LYS A N 1
ATOM 2147 C CA . LYS A 1 279 ? -42.481 -13.010 75.984 1.00 95.62 279 LYS A CA 1
ATOM 2148 C C . LYS A 1 279 ? -41.902 -14.083 75.063 1.00 95.62 279 LYS A C 1
ATOM 2150 O O . LYS A 1 279 ? -41.249 -13.746 74.080 1.00 95.62 279 LYS A O 1
ATOM 2155 N N . ASN A 1 280 ? -42.181 -15.356 75.342 1.00 95.50 280 ASN A N 1
ATOM 2156 C CA . ASN A 1 280 ? -41.717 -16.475 74.525 1.00 95.50 280 ASN A CA 1
ATOM 2157 C C . ASN A 1 280 ? -42.337 -16.462 73.117 1.00 95.50 280 ASN A C 1
ATOM 2159 O O . ASN A 1 280 ? -41.623 -16.672 72.138 1.00 95.50 280 ASN A O 1
ATOM 2163 N N . ALA A 1 281 ? -43.631 -16.149 72.991 1.00 95.19 281 ALA A N 1
ATOM 2164 C CA . ALA A 1 281 ? -44.292 -16.005 71.693 1.00 95.19 281 ALA A CA 1
ATOM 2165 C C . ALA A 1 281 ? -43.714 -14.839 70.869 1.00 95.19 281 ALA A C 1
ATOM 2167 O O . ALA A 1 281 ? -43.453 -14.997 69.677 1.00 95.19 281 ALA A O 1
ATOM 2168 N N . LEU A 1 282 ? -43.456 -13.692 71.505 1.00 96.12 282 LEU A N 1
ATOM 2169 C CA . LEU A 1 282 ? -42.895 -12.501 70.860 1.00 96.12 282 LEU A CA 1
ATOM 2170 C C . LEU A 1 282 ? -41.432 -12.739 70.443 1.00 96.12 282 LEU A C 1
ATOM 2172 O O . LEU A 1 282 ? -41.061 -12.437 69.312 1.00 96.12 282 LEU A O 1
ATOM 2176 N N . ALA A 1 283 ? -40.626 -13.388 71.289 1.00 95.38 283 ALA A N 1
ATOM 2177 C CA . ALA A 1 283 ? -39.271 -13.823 70.942 1.00 95.38 283 ALA A CA 1
ATOM 2178 C C . ALA A 1 283 ? -39.260 -14.828 69.774 1.00 95.38 283 ALA A C 1
ATOM 2180 O O . ALA A 1 283 ? -38.438 -14.714 68.865 1.00 95.38 283 ALA A O 1
ATOM 2181 N N . GLN A 1 284 ? -40.199 -15.781 69.748 1.00 95.38 284 GLN A N 1
ATOM 2182 C CA . GLN A 1 284 ? -40.342 -16.730 68.641 1.00 95.38 284 GLN A CA 1
ATOM 2183 C C . GLN A 1 284 ? -40.789 -16.042 67.340 1.00 95.38 284 GLN A C 1
ATOM 2185 O O . GLN A 1 284 ? -40.324 -16.413 66.261 1.00 95.38 284 GLN A O 1
ATOM 2190 N N . GLN A 1 285 ? -41.649 -15.023 67.429 1.00 95.50 285 GLN A N 1
ATOM 2191 C CA . GLN A 1 285 ? -42.058 -14.204 66.289 1.00 95.50 285 GLN A CA 1
ATOM 2192 C C . GLN A 1 285 ? -40.885 -13.373 65.746 1.00 95.50 285 GLN A C 1
ATOM 2194 O O . GLN A 1 285 ? -40.655 -13.397 64.538 1.00 95.50 285 GLN A O 1
ATOM 2199 N N . LEU A 1 286 ? -40.110 -12.716 66.619 1.00 95.44 286 LEU A N 1
ATOM 2200 C CA . LEU A 1 286 ? -38.925 -11.931 66.251 1.00 95.44 286 LEU A CA 1
ATOM 2201 C C . LEU A 1 286 ? -37.853 -12.795 65.580 1.00 95.44 286 LEU A C 1
ATOM 2203 O O . LEU A 1 286 ? -37.437 -12.485 64.466 1.00 95.44 286 LEU A O 1
ATOM 2207 N N . ALA A 1 287 ? -37.496 -13.934 66.182 1.00 95.12 287 ALA A N 1
ATOM 2208 C CA . ALA A 1 287 ? -36.564 -14.895 65.588 1.00 95.12 287 ALA A CA 1
ATOM 2209 C C . ALA A 1 287 ? -37.085 -15.485 64.259 1.00 95.12 287 ALA A C 1
ATOM 2211 O O . ALA A 1 287 ? -36.305 -15.911 63.407 1.00 95.12 287 ALA A O 1
ATOM 2212 N N . GLY A 1 288 ? -38.408 -15.525 64.068 1.00 95.50 288 GLY A N 1
ATOM 2213 C CA . GLY A 1 288 ? -39.043 -15.900 62.805 1.00 95.50 288 GLY A CA 1
ATOM 2214 C C . GLY A 1 288 ? -38.945 -14.817 61.725 1.00 95.50 288 GLY A C 1
ATOM 2215 O O . GLY A 1 288 ? -38.753 -15.152 60.557 1.00 95.50 288 GLY A O 1
ATOM 2216 N N . SER A 1 289 ? -39.062 -13.535 62.086 1.00 94.50 289 SER A N 1
ATOM 2217 C CA . SER A 1 289 ? -38.863 -12.411 61.157 1.00 94.50 289 SER A CA 1
ATOM 2218 C C . SER A 1 289 ? -37.394 -12.166 60.818 1.00 94.50 289 SER A C 1
ATOM 2220 O O . SER A 1 289 ? -37.093 -11.896 59.662 1.00 94.50 289 SER A O 1
ATOM 2222 N N . GLU A 1 290 ? -36.488 -12.318 61.785 1.00 95.56 290 GLU A N 1
ATOM 2223 C CA . GLU A 1 290 ? -35.042 -12.143 61.605 1.00 95.56 290 GLU A CA 1
ATOM 2224 C C . GLU A 1 290 ? -34.496 -13.140 60.574 1.00 95.56 290 GLU A C 1
ATOM 2226 O O . GLU A 1 290 ? -33.916 -12.733 59.573 1.00 95.56 290 GLU A O 1
ATOM 2231 N N . ARG A 1 291 ? -34.831 -14.433 60.708 1.00 95.62 291 ARG A N 1
ATOM 2232 C CA . ARG A 1 291 ? -34.461 -15.457 59.711 1.00 95.62 291 ARG A CA 1
ATOM 2233 C C . ARG A 1 291 ? -34.993 -15.155 58.312 1.00 95.62 291 ARG A C 1
ATOM 2235 O O . ARG A 1 291 ? -34.269 -15.339 57.345 1.00 95.62 291 ARG A O 1
ATOM 2242 N N . LYS A 1 292 ? -36.241 -14.682 58.193 1.00 95.62 292 LYS A N 1
ATOM 2243 C CA . LYS A 1 292 ? -36.805 -14.290 56.889 1.00 95.62 292 LYS A CA 1
ATOM 2244 C C . LYS A 1 292 ? -36.038 -13.123 56.275 1.00 95.62 292 LYS A C 1
ATOM 2246 O O . LYS A 1 292 ? -35.779 -13.142 55.078 1.00 95.62 292 LYS A O 1
ATOM 2251 N N . TYR A 1 293 ? -35.671 -12.134 57.087 1.00 95.00 293 TYR A N 1
ATOM 2252 C CA . TYR A 1 293 ? -34.882 -10.994 56.639 1.00 95.00 293 TYR A CA 1
ATOM 2253 C C . TYR A 1 293 ? -33.478 -11.422 56.188 1.00 95.00 293 TYR A C 1
ATOM 2255 O O . TYR A 1 293 ? -33.039 -11.016 55.114 1.00 95.00 293 TYR A O 1
ATOM 2263 N N . ASP A 1 294 ? -32.812 -12.302 56.941 1.00 95.06 294 ASP A N 1
ATOM 2264 C CA . ASP A 1 294 ? -31.511 -12.874 56.573 1.00 95.06 294 ASP A CA 1
ATOM 2265 C C . ASP A 1 294 ? -31.577 -13.716 55.288 1.00 95.06 294 ASP A C 1
ATOM 2267 O O . ASP A 1 294 ? -30.706 -13.591 54.423 1.00 95.06 294 ASP A O 1
ATOM 2271 N N . ASP A 1 295 ? -32.620 -14.536 55.122 1.00 95.81 295 ASP A N 1
ATOM 2272 C CA . ASP A 1 295 ? -32.854 -15.331 53.910 1.00 95.81 295 ASP A CA 1
ATOM 2273 C C . ASP A 1 295 ? -33.087 -14.421 52.685 1.00 95.81 295 ASP A C 1
ATOM 2275 O O . ASP A 1 295 ? -32.440 -14.594 51.644 1.00 95.81 295 ASP A O 1
ATOM 2279 N N . GLU A 1 296 ? -33.951 -13.403 52.807 1.00 97.06 296 GLU A N 1
ATOM 2280 C CA . GLU A 1 296 ? -34.230 -12.417 51.751 1.00 97.06 296 GLU A CA 1
ATOM 2281 C C . GLU A 1 296 ? -32.998 -11.562 51.409 1.00 97.06 296 GLU A C 1
ATOM 2283 O O . GLU A 1 296 ? -32.706 -11.320 50.230 1.00 97.06 296 GLU A O 1
ATOM 2288 N N . TYR A 1 297 ? -32.232 -11.133 52.415 1.00 96.88 297 TYR A N 1
ATOM 2289 C CA . TYR A 1 297 ? -30.984 -10.392 52.233 1.00 96.88 297 TYR A CA 1
ATOM 2290 C C . TYR A 1 297 ? -29.905 -11.270 51.583 1.00 96.88 297 TYR A C 1
ATOM 2292 O O . TYR A 1 297 ? -29.226 -10.837 50.646 1.00 96.88 297 TYR A O 1
ATOM 2300 N N . GLY A 1 298 ? -29.790 -12.532 52.002 1.00 96.62 298 GLY A N 1
ATOM 2301 C CA . GLY A 1 298 ? -28.896 -13.529 51.419 1.00 96.62 298 GLY A CA 1
ATOM 2302 C C . GLY A 1 298 ? -29.251 -13.885 49.973 1.00 96.62 298 GLY A C 1
ATOM 2303 O O . GLY A 1 298 ? -28.360 -14.088 49.145 1.00 96.62 298 GLY A O 1
ATOM 2304 N N . GLU A 1 299 ? -30.536 -13.931 49.615 1.00 97.81 299 GLU A N 1
ATOM 2305 C CA . GLU A 1 299 ? -30.975 -14.006 48.217 1.00 97.81 299 GLU A CA 1
ATOM 2306 C C . GLU A 1 299 ? -30.647 -12.738 47.426 1.00 97.81 299 GLU A C 1
ATOM 2308 O O . GLU A 1 299 ? -30.067 -12.836 46.343 1.00 97.81 299 GLU A O 1
ATOM 2313 N N . ARG A 1 300 ? -30.964 -11.547 47.952 1.00 97.81 300 ARG A N 1
ATOM 2314 C CA . ARG A 1 300 ? -30.654 -10.272 47.284 1.00 97.81 300 ARG A CA 1
ATOM 2315 C C . ARG A 1 300 ? -29.156 -10.151 47.006 1.00 97.81 300 ARG A C 1
ATOM 2317 O O . ARG A 1 300 ? -28.775 -9.791 45.893 1.00 97.81 300 ARG A O 1
ATOM 2324 N N . ARG A 1 301 ? -28.310 -10.509 47.977 1.00 97.88 301 ARG A N 1
ATOM 2325 C CA . ARG A 1 301 ? -26.849 -10.514 47.834 1.00 97.88 301 ARG A CA 1
ATOM 2326 C C . ARG A 1 301 ? -26.390 -11.481 46.742 1.00 97.88 301 ARG A C 1
ATOM 2328 O O . ARG A 1 301 ? -25.622 -11.064 45.883 1.00 97.88 301 ARG A O 1
ATOM 2335 N N . ARG A 1 302 ? -26.905 -12.719 46.715 1.00 97.81 302 ARG A N 1
ATOM 2336 C CA . ARG A 1 302 ? -26.605 -13.697 45.649 1.00 97.81 302 ARG A CA 1
ATOM 2337 C C . ARG A 1 302 ? -26.972 -13.166 44.261 1.00 97.81 302 ARG A C 1
ATOM 2339 O O . ARG A 1 302 ? -26.121 -13.174 43.380 1.00 97.81 302 ARG A O 1
ATOM 2346 N N . ARG A 1 303 ? -28.176 -12.606 44.088 1.00 98.12 303 ARG A N 1
ATOM 2347 C CA . ARG A 1 303 ? -28.619 -12.011 42.809 1.00 98.12 303 ARG A CA 1
ATOM 2348 C C . ARG A 1 303 ? -27.734 -10.840 42.362 1.00 98.12 303 ARG A C 1
ATOM 2350 O O . ARG A 1 303 ? -27.504 -10.677 41.167 1.00 98.12 303 ARG A O 1
ATOM 2357 N N . LEU A 1 304 ? -27.237 -10.025 43.297 1.00 97.31 304 LEU A N 1
ATOM 2358 C CA . LEU A 1 304 ? -26.307 -8.930 42.993 1.00 97.31 304 LEU A CA 1
ATOM 2359 C C . LEU A 1 304 ? -24.912 -9.441 42.614 1.00 97.31 304 LEU A C 1
ATOM 2361 O O . LEU A 1 304 ? -24.337 -8.923 41.661 1.00 97.31 304 LEU A O 1
ATOM 2365 N N . THR A 1 305 ? -24.393 -10.466 43.298 1.00 97.00 305 THR A N 1
ATOM 2366 C CA . THR A 1 305 ? -23.133 -11.124 42.919 1.00 97.00 305 THR A CA 1
ATOM 2367 C C . THR A 1 305 ? -23.250 -11.765 41.536 1.00 97.00 305 THR A C 1
ATOM 2369 O O . THR A 1 305 ? -22.465 -11.427 40.664 1.00 97.00 305 THR A O 1
ATOM 2372 N N . GLU A 1 306 ? -24.293 -12.556 41.267 1.00 98.25 306 GLU A N 1
ATOM 2373 C CA . GLU A 1 306 ? -24.536 -13.124 39.931 1.00 98.25 306 GLU A CA 1
ATOM 2374 C C . GLU A 1 306 ? -24.657 -12.053 38.837 1.00 98.25 306 GLU A C 1
ATOM 2376 O O . GLU A 1 306 ? -24.191 -12.260 37.719 1.00 98.25 306 GLU A O 1
ATOM 2381 N N . LYS A 1 307 ? -25.292 -10.907 39.128 1.00 98.19 307 LYS A N 1
ATOM 2382 C CA . LYS A 1 307 ? -25.389 -9.799 38.168 1.00 98.19 307 LYS A CA 1
ATOM 2383 C C . LYS A 1 307 ? -24.028 -9.147 37.919 1.00 98.19 307 LYS A C 1
ATOM 2385 O O . LYS A 1 307 ? -23.730 -8.823 36.776 1.00 98.19 307 LYS A O 1
ATOM 2390 N N . ARG A 1 308 ? -23.221 -8.947 38.966 1.00 98.19 308 ARG A N 1
ATOM 2391 C CA . ARG A 1 308 ? -21.856 -8.424 38.843 1.00 98.19 308 ARG A CA 1
ATOM 2392 C C . ARG A 1 308 ? -20.996 -9.367 38.009 1.00 98.19 308 ARG A C 1
ATOM 2394 O O . ARG A 1 308 ? -20.376 -8.908 37.064 1.00 98.19 308 ARG A O 1
ATOM 2401 N N . ASP A 1 309 ? -21.013 -10.659 38.318 1.00 97.75 309 ASP A N 1
ATOM 2402 C CA . ASP A 1 309 ? -20.163 -11.651 37.656 1.00 97.75 309 ASP A CA 1
ATOM 2403 C C . ASP A 1 309 ? -20.501 -11.742 36.152 1.00 97.75 309 ASP A C 1
ATOM 2405 O O . ASP A 1 309 ? -19.601 -11.731 35.320 1.00 97.75 309 ASP A O 1
ATOM 2409 N N . ARG A 1 310 ? -21.791 -11.669 35.775 1.00 98.31 310 ARG A N 1
ATOM 2410 C CA . ARG A 1 310 ? -22.206 -11.547 34.359 1.00 98.31 310 ARG A CA 1
ATOM 2411 C C . ARG A 1 310 ? -21.692 -10.274 33.683 1.00 98.31 310 ARG A C 1
ATOM 2413 O O . ARG A 1 310 ? -21.269 -10.336 32.537 1.00 98.31 310 ARG A O 1
ATOM 2420 N N . LEU A 1 311 ? -21.721 -9.129 34.370 1.00 97.88 311 LEU A N 1
ATOM 2421 C CA . LEU A 1 311 ? -21.179 -7.875 33.831 1.00 97.88 311 LEU A CA 1
ATOM 2422 C C . LEU A 1 311 ? -19.646 -7.925 33.709 1.00 97.88 311 LEU A C 1
ATOM 2424 O O . LEU A 1 311 ? -19.090 -7.362 32.772 1.00 97.88 311 LEU A O 1
ATOM 2428 N N . GLU A 1 312 ? -18.954 -8.611 34.623 1.00 98.06 312 GLU A N 1
ATOM 2429 C CA . GLU A 1 312 ? -17.510 -8.860 34.532 1.00 98.06 312 GLU A CA 1
ATOM 2430 C C . GLU A 1 312 ? -17.167 -9.775 33.341 1.00 98.06 312 GLU A C 1
ATOM 2432 O O . GLU A 1 312 ? -16.175 -9.517 32.654 1.00 98.06 312 GLU A O 1
ATOM 2437 N N . ASP A 1 313 ? -17.994 -10.785 33.048 1.00 98.12 313 ASP A N 1
ATOM 2438 C CA . ASP A 1 313 ? -17.877 -11.633 31.851 1.00 98.12 313 ASP A CA 1
ATOM 2439 C C . ASP A 1 313 ? -18.168 -10.846 30.555 1.00 98.12 313 ASP A C 1
ATOM 2441 O O . ASP A 1 313 ? -17.391 -10.922 29.603 1.00 98.12 313 ASP A O 1
ATOM 2445 N N . GLU A 1 314 ? -19.227 -10.026 30.519 1.00 97.94 314 GLU A N 1
ATOM 2446 C CA . GLU A 1 314 ? -19.557 -9.147 29.381 1.00 97.94 314 GLU A CA 1
ATOM 2447 C C . GLU A 1 314 ? -18.420 -8.144 29.091 1.00 97.94 314 GLU A C 1
ATOM 2449 O O . GLU A 1 314 ? -18.008 -7.976 27.942 1.00 97.94 314 GLU A O 1
ATOM 2454 N N . ILE A 1 315 ? -17.836 -7.529 30.128 1.00 97.62 315 ILE A N 1
ATOM 2455 C CA . ILE A 1 315 ? -16.675 -6.632 29.992 1.00 97.62 315 ILE A CA 1
ATOM 2456 C C . ILE A 1 315 ? -15.441 -7.388 29.475 1.00 97.62 315 ILE A C 1
ATOM 2458 O O . ILE A 1 315 ? -14.673 -6.837 28.682 1.00 97.62 315 ILE A O 1
ATOM 2462 N N . GLN A 1 316 ? -15.222 -8.634 29.903 1.00 97.94 316 GLN A N 1
ATOM 2463 C CA . GLN A 1 316 ? -14.133 -9.467 29.384 1.00 97.94 316 GLN A CA 1
ATOM 2464 C C . GLN A 1 316 ? -14.344 -9.835 27.912 1.00 97.94 316 GLN A C 1
ATOM 2466 O O . GLN A 1 316 ? -13.389 -9.751 27.139 1.00 97.94 316 GLN A O 1
ATOM 2471 N N . GLN A 1 317 ? -15.573 -10.166 27.506 1.00 98.00 317 GLN A N 1
ATOM 2472 C CA . GLN A 1 317 ? -15.906 -10.433 26.108 1.00 98.00 317 GLN A CA 1
ATOM 2473 C C . GLN A 1 317 ? -15.644 -9.200 25.230 1.00 98.00 317 GLN A C 1
ATOM 2475 O O . GLN A 1 317 ? -14.903 -9.301 24.255 1.00 98.00 317 GLN A O 1
ATOM 2480 N N . VAL A 1 318 ? -16.159 -8.025 25.610 1.00 97.94 318 VAL A N 1
ATOM 2481 C CA . VAL A 1 318 ? -15.946 -6.774 24.855 1.00 97.94 318 VAL A CA 1
ATOM 2482 C C . VAL A 1 318 ? -14.456 -6.420 24.757 1.00 97.94 318 VAL A C 1
ATOM 2484 O O . VAL A 1 318 ? -13.998 -5.947 23.719 1.00 97.94 318 VAL A O 1
ATOM 2487 N N . ARG A 1 319 ? -13.661 -6.688 25.803 1.00 98.12 319 ARG A N 1
ATOM 2488 C CA . ARG A 1 319 ? -12.198 -6.505 25.759 1.00 98.12 319 ARG A CA 1
ATOM 2489 C C . ARG A 1 319 ? -11.504 -7.473 24.803 1.00 98.12 319 ARG A C 1
ATOM 2491 O O . ARG A 1 319 ? -10.570 -7.052 24.128 1.00 98.12 319 ARG A O 1
ATOM 2498 N N . ALA A 1 320 ? -11.937 -8.731 24.736 1.00 97.75 320 ALA A N 1
ATOM 2499 C CA . ALA A 1 320 ? -11.394 -9.702 23.789 1.00 97.75 320 ALA A CA 1
ATOM 2500 C C . ALA A 1 320 ? -11.736 -9.317 22.338 1.00 97.75 320 ALA A C 1
ATOM 2502 O O . ALA A 1 320 ? -10.850 -9.275 21.490 1.00 97.75 320 ALA A O 1
ATOM 2503 N N . GLU A 1 321 ? -12.988 -8.930 22.076 1.00 97.38 321 GLU A N 1
ATOM 2504 C CA . GLU A 1 321 ? -13.433 -8.444 20.763 1.00 97.38 321 GLU A CA 1
ATOM 2505 C C . GLU A 1 321 ? -12.675 -7.175 20.330 1.00 97.38 321 GLU A C 1
ATOM 2507 O O . GLU A 1 321 ? -12.284 -7.055 19.169 1.00 97.38 321 GLU A O 1
ATOM 2512 N N . ALA A 1 322 ? -12.388 -6.258 21.262 1.00 97.31 322 ALA A N 1
ATOM 2513 C CA . ALA A 1 322 ? -11.567 -5.076 20.998 1.00 97.31 322 ALA A CA 1
ATOM 2514 C C . ALA A 1 322 ? -10.098 -5.420 20.676 1.00 97.31 322 ALA A C 1
ATOM 2516 O O . ALA A 1 322 ? -9.518 -4.811 19.778 1.00 97.31 322 ALA A O 1
ATOM 2517 N N . GLN A 1 323 ? -9.503 -6.404 21.362 1.00 97.56 323 GLN A N 1
ATOM 2518 C CA . GLN A 1 323 ? -8.137 -6.873 21.084 1.00 97.56 323 GLN A CA 1
ATOM 2519 C C . GLN A 1 323 ? -8.029 -7.574 19.724 1.00 97.56 323 GLN A C 1
ATOM 2521 O O . GLN A 1 323 ? -7.077 -7.331 18.981 1.00 97.56 323 GLN A O 1
ATOM 2526 N N . ASP A 1 324 ? -9.016 -8.398 19.362 1.00 97.00 324 ASP A N 1
ATOM 2527 C CA . ASP A 1 324 ? -9.083 -9.013 18.034 1.00 97.00 324 ASP A CA 1
ATOM 2528 C C . ASP A 1 324 ? -9.269 -7.943 16.941 1.00 97.00 324 ASP A C 1
ATOM 2530 O O . ASP A 1 324 ? -8.600 -7.990 15.904 1.00 97.00 324 ASP A O 1
ATOM 2534 N N . ALA A 1 325 ? -10.109 -6.928 17.181 1.00 96.50 325 ALA A N 1
ATOM 2535 C CA . ALA A 1 325 ? -10.272 -5.796 16.270 1.00 96.50 325 ALA A CA 1
ATOM 2536 C C . ALA A 1 325 ? -8.956 -5.016 16.077 1.00 96.50 325 ALA A C 1
ATOM 2538 O O . ALA A 1 325 ? -8.549 -4.790 14.934 1.00 96.50 325 ALA A O 1
ATOM 2539 N N . GLU A 1 326 ? -8.246 -4.679 17.159 1.00 97.62 326 GLU A N 1
ATOM 2540 C CA . GLU A 1 326 ? -6.933 -4.019 17.113 1.00 97.62 326 GLU A CA 1
ATOM 2541 C C . GLU A 1 326 ? -5.914 -4.851 16.315 1.00 97.62 326 GLU A C 1
ATOM 2543 O O . GLU A 1 326 ? -5.308 -4.344 15.369 1.00 97.62 326 GLU A O 1
ATOM 2548 N N . ALA A 1 327 ? -5.811 -6.156 16.587 1.00 97.81 327 ALA A N 1
ATOM 2549 C CA . ALA A 1 327 ? -4.922 -7.061 15.858 1.00 97.81 327 ALA A CA 1
ATOM 2550 C C . ALA A 1 327 ? -5.256 -7.154 14.354 1.00 97.81 327 ALA A C 1
ATOM 2552 O O . ALA A 1 327 ? -4.349 -7.228 13.514 1.00 97.81 327 ALA A O 1
ATOM 2553 N N . THR A 1 328 ? -6.541 -7.121 13.972 1.00 96.44 328 THR A N 1
ATOM 2554 C CA . THR A 1 328 ? -6.923 -7.073 12.548 1.00 96.44 328 THR A CA 1
ATOM 2555 C C . THR A 1 328 ? -6.570 -5.739 11.888 1.00 96.44 328 THR A C 1
ATOM 2557 O O . THR A 1 328 ? -6.079 -5.744 10.755 1.00 96.44 328 THR A O 1
ATOM 2560 N N . ALA A 1 329 ? -6.731 -4.617 12.597 1.00 97.31 329 ALA A N 1
ATOM 2561 C CA . ALA A 1 329 ? -6.360 -3.291 12.111 1.00 97.31 329 ALA A CA 1
ATOM 2562 C C . ALA A 1 329 ? -4.836 -3.147 11.939 1.00 97.31 329 ALA A C 1
ATOM 2564 O O . ALA A 1 329 ? -4.376 -2.643 10.911 1.00 97.31 329 ALA A O 1
ATOM 2565 N N . GLU A 1 330 ? -4.031 -3.649 12.883 1.00 97.38 330 GLU A N 1
ATOM 2566 C CA . GLU A 1 330 ? -2.569 -3.705 12.749 1.00 97.38 330 GLU A CA 1
ATOM 2567 C C . GLU A 1 330 ? -2.137 -4.552 11.542 1.00 97.38 330 GLU A C 1
ATOM 2569 O O . GLU A 1 330 ? -1.291 -4.126 10.747 1.00 97.38 330 GLU A O 1
ATOM 2574 N N . ALA A 1 331 ? -2.751 -5.725 11.352 1.00 97.69 331 ALA A N 1
ATOM 2575 C CA . ALA A 1 331 ? -2.468 -6.596 10.214 1.00 97.69 331 ALA A CA 1
ATOM 2576 C C . ALA A 1 331 ? -2.835 -5.944 8.866 1.00 97.69 331 ALA A C 1
ATOM 2578 O O . ALA A 1 331 ? -2.134 -6.142 7.866 1.00 97.69 331 ALA A O 1
ATOM 2579 N N . GLU A 1 332 ? -3.904 -5.145 8.810 1.00 97.38 332 GLU A N 1
ATOM 2580 C CA . GLU A 1 332 ? -4.244 -4.353 7.626 1.00 97.38 332 GLU A CA 1
ATOM 2581 C C . GLU A 1 332 ? -3.250 -3.207 7.392 1.00 97.38 332 GLU A C 1
ATOM 2583 O O . GLU A 1 332 ? -2.737 -3.066 6.277 1.00 97.38 332 GLU A O 1
ATOM 2588 N N . GLN A 1 333 ? -2.881 -2.450 8.432 1.00 97.38 333 GLN A N 1
ATOM 2589 C CA . GLN A 1 333 ? -1.841 -1.423 8.326 1.00 97.38 333 GLN A CA 1
ATOM 2590 C C . GLN A 1 333 ? -0.510 -2.001 7.832 1.00 97.38 333 GLN A C 1
ATOM 2592 O O . GLN A 1 333 ? 0.152 -1.387 6.992 1.00 97.38 333 GLN A O 1
ATOM 2597 N N . GLN A 1 334 ? -0.114 -3.189 8.300 1.00 97.81 334 GLN A N 1
ATOM 2598 C CA . GLN A 1 334 ? 1.093 -3.856 7.816 1.00 97.81 334 GLN A CA 1
ATOM 2599 C C . GLN A 1 334 ? 0.988 -4.184 6.318 1.00 97.81 334 GLN A C 1
ATOM 2601 O O . GLN A 1 334 ? 1.901 -3.857 5.558 1.00 97.81 334 GLN A O 1
ATOM 2606 N N . ARG A 1 335 ? -0.143 -4.740 5.859 1.00 97.94 335 ARG A N 1
ATOM 2607 C CA . ARG A 1 335 ? -0.386 -5.010 4.427 1.00 97.94 335 ARG A CA 1
ATOM 2608 C C . ARG A 1 335 ? -0.345 -3.738 3.576 1.00 97.94 335 ARG A C 1
ATOM 2610 O O . ARG A 1 335 ? 0.126 -3.785 2.440 1.00 97.94 335 ARG A O 1
ATOM 2617 N N . LEU A 1 336 ? -0.815 -2.603 4.097 1.00 97.38 336 LEU A N 1
ATOM 2618 C CA . LEU A 1 336 ? -0.719 -1.308 3.414 1.00 97.38 336 LEU A CA 1
ATOM 2619 C C . LEU A 1 336 ? 0.736 -0.826 3.308 1.00 97.38 336 LEU A C 1
ATOM 2621 O O . LEU A 1 336 ? 1.157 -0.431 2.220 1.00 97.38 336 LEU A O 1
ATOM 2625 N N . ARG A 1 337 ? 1.530 -0.938 4.383 1.00 97.38 337 ARG A N 1
ATOM 2626 C CA . ARG A 1 337 ? 2.972 -0.613 4.374 1.00 97.38 337 ARG A CA 1
ATOM 2627 C C . ARG A 1 337 ? 3.748 -1.495 3.388 1.00 97.38 337 ARG A C 1
ATOM 2629 O O . ARG A 1 337 ? 4.577 -0.985 2.638 1.00 97.38 337 ARG A O 1
ATOM 2636 N N . GLU A 1 338 ? 3.445 -2.791 3.329 1.00 97.75 338 GLU A N 1
ATOM 2637 C CA . GLU A 1 338 ? 4.044 -3.728 2.366 1.00 97.75 338 GLU A CA 1
ATOM 2638 C C . GLU A 1 338 ? 3.678 -3.375 0.912 1.00 97.75 338 GLU A C 1
ATOM 2640 O O . GLU A 1 338 ? 4.557 -3.326 0.049 1.00 97.75 338 GLU A O 1
ATOM 2645 N N . ARG A 1 339 ? 2.405 -3.051 0.631 1.00 97.38 339 ARG A N 1
ATOM 2646 C CA . ARG A 1 339 ? 1.959 -2.574 -0.695 1.00 97.38 339 ARG A CA 1
ATOM 2647 C C . ARG A 1 339 ? 2.654 -1.277 -1.108 1.00 97.38 339 ARG A C 1
ATOM 2649 O O . ARG A 1 339 ? 3.055 -1.140 -2.264 1.00 97.38 339 ARG A O 1
ATOM 2656 N N . GLU A 1 340 ? 2.814 -0.332 -0.185 1.00 97.56 340 GLU A N 1
ATOM 2657 C CA . GLU A 1 340 ? 3.532 0.913 -0.455 1.00 97.56 340 GLU A CA 1
ATOM 2658 C C . GLU A 1 340 ? 5.027 0.677 -0.702 1.00 97.56 340 GLU A C 1
ATOM 2660 O O . GLU A 1 340 ? 5.593 1.276 -1.620 1.00 97.56 340 GLU A O 1
ATOM 2665 N N . GLU A 1 341 ? 5.670 -0.227 0.042 1.00 97.88 341 GLU A N 1
ATOM 2666 C CA . GLU A 1 341 ? 7.064 -0.572 -0.225 1.00 97.88 341 GLU A CA 1
ATOM 2667 C C . GLU A 1 341 ? 7.235 -1.227 -1.605 1.00 97.88 341 GLU A C 1
ATOM 2669 O O . GLU A 1 341 ? 8.168 -0.868 -2.328 1.00 97.88 341 GLU A O 1
ATOM 2674 N N . VAL A 1 342 ? 6.335 -2.133 -2.006 1.00 97.88 342 VAL A N 1
ATOM 2675 C CA . VAL A 1 342 ? 6.337 -2.714 -3.360 1.00 97.88 342 VAL A CA 1
ATOM 2676 C C . VAL A 1 342 ? 6.201 -1.612 -4.413 1.00 97.88 342 VAL A C 1
ATOM 2678 O O . VAL A 1 342 ? 7.063 -1.513 -5.284 1.00 97.88 342 VAL A O 1
ATOM 2681 N N . ARG A 1 343 ? 5.219 -0.711 -4.275 1.00 97.62 343 ARG A N 1
ATOM 2682 C CA . ARG A 1 343 ? 5.036 0.447 -5.171 1.00 97.62 343 ARG A CA 1
ATOM 2683 C C . ARG A 1 343 ? 6.298 1.316 -5.265 1.00 97.62 343 ARG A C 1
ATOM 2685 O O . ARG A 1 343 ? 6.668 1.753 -6.354 1.00 97.62 343 ARG A O 1
ATOM 2692 N N . ARG A 1 344 ? 6.982 1.555 -4.140 1.00 97.88 344 ARG A N 1
ATOM 2693 C CA . ARG A 1 344 ? 8.241 2.318 -4.092 1.00 97.88 344 ARG A CA 1
ATOM 2694 C C . ARG A 1 344 ? 9.371 1.602 -4.838 1.00 97.88 344 ARG A C 1
ATOM 2696 O O . ARG A 1 344 ? 10.097 2.252 -5.585 1.00 97.88 344 ARG A O 1
ATOM 2703 N N . ARG A 1 345 ? 9.507 0.281 -4.665 1.00 97.56 345 ARG A N 1
ATOM 2704 C CA . ARG A 1 345 ? 10.506 -0.543 -5.374 1.00 97.56 345 ARG A CA 1
ATOM 2705 C C . ARG A 1 345 ? 10.234 -0.589 -6.881 1.00 97.56 345 ARG A C 1
ATOM 2707 O O . ARG A 1 345 ? 11.167 -0.437 -7.661 1.00 97.56 345 ARG A O 1
ATOM 2714 N N . GLU A 1 346 ? 8.975 -0.732 -7.296 1.00 97.81 346 GLU A N 1
ATOM 2715 C CA . GLU A 1 346 ? 8.572 -0.687 -8.710 1.00 97.81 346 GLU A CA 1
ATOM 2716 C C . GLU A 1 346 ? 8.856 0.678 -9.350 1.00 97.81 346 GLU A C 1
ATOM 2718 O O . GLU A 1 346 ? 9.325 0.751 -10.489 1.00 97.81 346 GLU A O 1
ATOM 2723 N N . GLU A 1 347 ? 8.618 1.778 -8.628 1.00 97.81 347 GLU A N 1
ATOM 2724 C CA . GLU A 1 347 ? 8.973 3.109 -9.116 1.00 97.81 347 GLU A CA 1
ATOM 2725 C C . GLU A 1 347 ? 10.495 3.311 -9.214 1.00 97.81 347 GLU A C 1
ATOM 2727 O O . GLU A 1 347 ? 10.970 3.883 -10.200 1.00 97.81 347 GLU A O 1
ATOM 2732 N N . GLU A 1 348 ? 11.268 2.843 -8.233 1.00 97.69 348 GLU A N 1
ATOM 2733 C CA . GLU A 1 348 ? 12.731 2.893 -8.283 1.00 97.69 348 GLU A CA 1
ATOM 2734 C C . GLU A 1 348 ? 13.273 2.081 -9.469 1.00 97.69 348 GLU A C 1
ATOM 2736 O O . GLU A 1 348 ? 14.069 2.603 -10.254 1.00 97.69 348 GLU A O 1
ATOM 2741 N N . GLU A 1 349 ? 12.760 0.866 -9.689 1.00 98.06 349 GLU A N 1
ATOM 2742 C CA . GLU A 1 349 ? 13.124 0.042 -10.844 1.00 98.06 349 GLU A CA 1
ATOM 2743 C C . GLU A 1 349 ? 12.721 0.712 -12.170 1.00 98.06 349 GLU A C 1
ATOM 2745 O O . GLU A 1 349 ? 13.488 0.704 -13.135 1.00 98.06 349 GLU A O 1
ATOM 2750 N N . ARG A 1 350 ? 11.549 1.359 -12.235 1.00 98.00 350 ARG A N 1
ATOM 2751 C CA . ARG A 1 350 ? 11.119 2.143 -13.406 1.00 98.00 350 ARG A CA 1
ATOM 2752 C C . ARG A 1 350 ? 12.102 3.279 -13.706 1.00 98.00 350 ARG A C 1
ATOM 2754 O O . ARG A 1 350 ? 12.511 3.429 -14.859 1.00 98.00 350 ARG A O 1
ATOM 2761 N N . ARG A 1 351 ? 12.523 4.033 -12.683 1.00 98.12 351 ARG A N 1
ATOM 2762 C CA . ARG A 1 351 ? 13.521 5.114 -12.802 1.00 98.12 351 ARG A CA 1
ATOM 2763 C C . ARG A 1 351 ? 14.897 4.574 -13.215 1.00 98.12 351 ARG A C 1
ATOM 2765 O O . ARG A 1 351 ? 15.578 5.199 -14.027 1.00 98.12 351 ARG A O 1
ATOM 2772 N N . GLU A 1 352 ? 15.314 3.409 -12.718 1.00 98.12 352 GLU A N 1
ATOM 2773 C CA . GLU A 1 352 ? 16.569 2.769 -13.134 1.00 98.12 352 GLU A CA 1
ATOM 2774 C C . GLU A 1 352 ? 16.516 2.284 -14.593 1.00 98.12 352 GLU A C 1
ATOM 2776 O O . GLU A 1 352 ? 17.409 2.604 -15.384 1.00 98.12 352 GLU A O 1
ATOM 2781 N N . ARG A 1 353 ? 15.44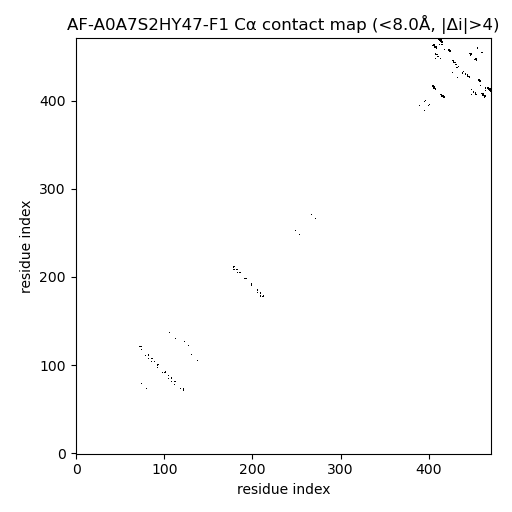5 1.582 -14.987 1.00 97.94 353 ARG A N 1
ATOM 2782 C CA . ARG A 1 353 ? 15.208 1.145 -16.374 1.00 97.94 353 ARG A CA 1
ATOM 2783 C C . ARG A 1 353 ? 15.216 2.330 -17.342 1.00 97.94 353 ARG A C 1
ATOM 2785 O O . ARG A 1 353 ? 15.793 2.226 -18.427 1.00 97.94 353 ARG A O 1
ATOM 2792 N N . GLU A 1 354 ? 14.635 3.463 -16.950 1.00 97.44 354 GLU A N 1
ATOM 2793 C CA . GLU A 1 354 ? 14.674 4.697 -17.736 1.00 97.44 354 GLU A CA 1
ATOM 2794 C C . GLU A 1 354 ? 16.094 5.270 -17.852 1.00 97.44 354 GLU A C 1
ATOM 2796 O O . GLU A 1 354 ? 16.546 5.543 -18.966 1.00 97.44 354 GLU A O 1
ATOM 2801 N N . ARG A 1 355 ? 16.851 5.368 -16.751 1.00 98.06 355 ARG A N 1
ATOM 2802 C CA . ARG A 1 355 ? 18.262 5.802 -16.788 1.00 98.06 355 ARG A CA 1
ATOM 2803 C C . ARG A 1 355 ? 19.118 4.918 -17.698 1.00 98.06 355 ARG A C 1
ATOM 2805 O O . ARG A 1 355 ? 19.923 5.435 -18.472 1.00 98.06 355 ARG A O 1
ATOM 2812 N N . ILE A 1 356 ? 18.922 3.599 -17.653 1.00 97.50 356 ILE A N 1
ATOM 2813 C CA . ILE A 1 356 ? 19.608 2.642 -18.535 1.00 97.50 356 ILE A CA 1
ATOM 2814 C C . ILE A 1 356 ? 19.208 2.867 -20.001 1.00 97.50 356 ILE A C 1
ATOM 2816 O O . ILE A 1 356 ? 20.064 2.794 -20.886 1.00 97.50 356 ILE A O 1
ATOM 2820 N N . ARG A 1 357 ? 17.930 3.159 -20.282 1.00 97.81 357 ARG A N 1
ATOM 2821 C CA . ARG A 1 357 ? 17.449 3.490 -21.634 1.00 97.81 357 ARG A CA 1
ATOM 2822 C C . ARG A 1 357 ? 18.093 4.776 -22.156 1.00 97.81 357 ARG A C 1
ATOM 2824 O O . ARG A 1 357 ? 18.649 4.752 -23.251 1.00 97.81 357 ARG A O 1
ATOM 2831 N N . GLN A 1 358 ? 18.086 5.848 -21.363 1.00 97.62 358 GLN A N 1
ATOM 2832 C CA . GLN A 1 358 ? 18.708 7.129 -21.710 1.00 97.62 358 GLN A CA 1
ATOM 2833 C C . GLN A 1 358 ? 20.225 6.985 -21.934 1.00 97.62 358 GLN A C 1
ATOM 2835 O O . GLN A 1 358 ? 20.769 7.548 -22.884 1.00 97.62 358 GLN A O 1
ATOM 2840 N N . GLU A 1 359 ? 20.930 6.187 -21.119 1.00 98.00 359 GLU A N 1
ATOM 2841 C CA . GLU A 1 359 ? 22.360 5.940 -21.336 1.00 98.00 359 GLU A CA 1
ATOM 2842 C C . GLU A 1 359 ? 22.627 5.137 -22.619 1.00 98.00 359 GLU A C 1
ATOM 2844 O O . GLU A 1 359 ? 23.545 5.481 -23.368 1.00 98.00 359 GLU A O 1
ATOM 2849 N N . LYS A 1 360 ? 21.832 4.096 -22.904 1.00 97.44 360 LYS A N 1
ATOM 2850 C CA . LYS A 1 360 ? 21.934 3.337 -24.162 1.00 97.44 360 LYS A CA 1
ATOM 2851 C C . LYS A 1 360 ? 21.701 4.232 -25.377 1.00 97.44 360 LYS A C 1
ATOM 2853 O O . LYS A 1 360 ? 22.471 4.158 -26.328 1.00 97.44 360 LYS A O 1
ATOM 2858 N N . GLU A 1 361 ? 20.693 5.098 -25.326 1.00 97.31 361 GLU A N 1
ATOM 2859 C CA . GLU A 1 361 ? 20.394 6.045 -26.401 1.00 97.31 361 GLU A CA 1
ATOM 2860 C C . GLU A 1 361 ? 21.532 7.056 -26.605 1.00 97.31 361 GLU A C 1
ATOM 2862 O O . GLU A 1 361 ? 21.967 7.272 -27.735 1.00 97.31 361 GLU A O 1
ATOM 2867 N N . ARG A 1 362 ? 22.092 7.611 -25.522 1.00 97.94 362 ARG A N 1
ATOM 2868 C CA . ARG A 1 362 ? 23.266 8.494 -25.5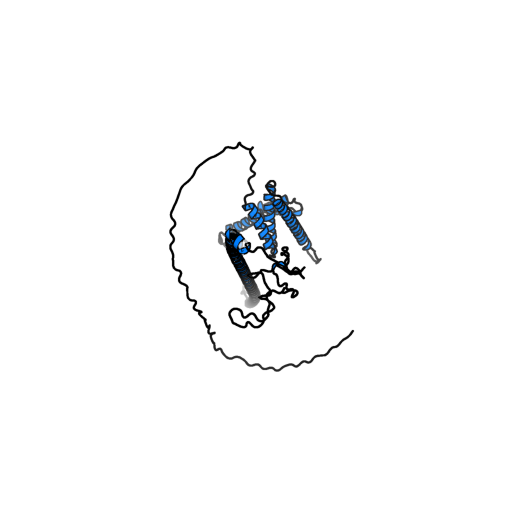98 1.00 97.94 362 ARG A CA 1
ATOM 2869 C C . ARG A 1 362 ? 24.460 7.799 -26.258 1.00 97.94 362 ARG A C 1
ATOM 2871 O O . ARG A 1 362 ? 25.062 8.370 -27.162 1.00 97.94 362 ARG A O 1
ATOM 2878 N N . ARG A 1 363 ? 24.774 6.562 -25.852 1.00 96.88 363 ARG A N 1
ATOM 2879 C CA . ARG A 1 363 ? 25.864 5.772 -26.456 1.00 96.88 363 ARG A CA 1
ATOM 2880 C C . ARG A 1 363 ? 25.604 5.462 -27.933 1.00 96.88 363 ARG A C 1
ATOM 2882 O O . ARG A 1 363 ? 26.540 5.522 -28.720 1.00 96.88 363 ARG A O 1
ATOM 2889 N N . ALA A 1 364 ? 24.357 5.176 -28.315 1.00 97.62 364 ALA A N 1
ATOM 2890 C CA . ALA A 1 364 ? 23.986 4.948 -29.711 1.00 97.62 364 ALA A CA 1
ATOM 2891 C C . ALA A 1 364 ? 24.208 6.204 -30.572 1.00 97.62 364 ALA A C 1
ATOM 2893 O O . ALA A 1 364 ? 24.818 6.101 -31.631 1.00 97.62 364 ALA A O 1
ATOM 2894 N N . ARG A 1 365 ? 23.813 7.392 -30.088 1.00 97.81 365 ARG A N 1
ATOM 2895 C CA . ARG A 1 365 ? 24.076 8.673 -30.774 1.00 97.81 365 ARG A CA 1
ATOM 2896 C C . ARG A 1 365 ? 25.579 8.974 -30.895 1.00 97.81 365 ARG A C 1
ATOM 2898 O O . ARG A 1 365 ? 26.032 9.397 -31.953 1.00 97.81 365 ARG A O 1
ATOM 2905 N N . GLU A 1 366 ? 26.359 8.728 -29.836 1.00 97.25 366 GLU A N 1
ATOM 2906 C CA . GLU A 1 366 ? 27.828 8.874 -29.853 1.00 97.25 366 GLU A CA 1
ATOM 2907 C C . GLU A 1 366 ? 28.490 7.909 -30.869 1.00 97.25 366 GLU A C 1
ATOM 2909 O O . GLU A 1 366 ? 29.440 8.282 -31.563 1.00 97.25 366 GLU A O 1
ATOM 2914 N N . GLU A 1 367 ? 27.986 6.677 -30.999 1.00 96.75 367 GLU A N 1
ATOM 2915 C CA . GLU A 1 367 ? 28.477 5.693 -31.972 1.00 96.75 367 GLU A CA 1
ATOM 2916 C C . GLU A 1 367 ? 28.054 6.008 -33.416 1.00 96.75 367 GLU A C 1
ATOM 2918 O O . GLU A 1 367 ? 28.883 5.903 -34.322 1.00 96.75 367 GLU A O 1
ATOM 2923 N N . GLU A 1 368 ? 26.817 6.451 -33.635 1.00 97.25 368 GLU A N 1
ATOM 2924 C CA . GLU A 1 368 ? 26.327 6.913 -34.937 1.00 97.25 368 GLU A CA 1
ATOM 2925 C C . GLU A 1 368 ? 27.142 8.113 -35.439 1.00 97.25 368 GLU A C 1
ATOM 2927 O O . GLU A 1 368 ? 27.599 8.120 -36.583 1.00 97.25 368 GLU A O 1
ATOM 2932 N N . GLU A 1 369 ? 27.426 9.097 -34.576 1.00 97.12 369 GLU A N 1
ATOM 2933 C CA . GLU A 1 369 ? 28.266 10.234 -34.955 1.00 97.12 369 GLU A CA 1
ATOM 2934 C C . GLU A 1 369 ? 29.700 9.792 -35.298 1.00 97.12 369 GLU A C 1
ATOM 2936 O O . GLU A 1 369 ? 30.288 10.274 -36.271 1.00 97.12 369 GLU A O 1
ATOM 2941 N N . ARG A 1 370 ? 30.258 8.832 -34.548 1.00 97.69 370 ARG A N 1
ATOM 2942 C CA . ARG A 1 370 ? 31.571 8.236 -34.841 1.00 97.69 370 ARG A CA 1
ATOM 2943 C C . ARG A 1 370 ? 31.584 7.527 -36.197 1.00 97.69 370 ARG A C 1
ATOM 2945 O O . ARG A 1 370 ? 32.537 7.706 -36.955 1.00 97.69 370 ARG A O 1
ATOM 2952 N N . LEU A 1 371 ? 30.547 6.750 -36.514 1.00 96.56 371 LEU A N 1
ATOM 2953 C CA . LEU A 1 371 ? 30.399 6.087 -37.812 1.00 96.56 371 LEU A CA 1
ATOM 2954 C C . LEU A 1 371 ? 30.252 7.107 -38.945 1.00 96.56 371 LEU A C 1
ATOM 2956 O O . LEU A 1 371 ? 30.929 6.972 -39.962 1.00 96.56 371 LEU A O 1
ATOM 2960 N N . ARG A 1 372 ? 29.464 8.172 -38.751 1.00 96.62 372 ARG A N 1
ATOM 2961 C CA . ARG A 1 372 ? 29.307 9.254 -39.735 1.00 96.62 372 ARG A CA 1
ATOM 2962 C C . ARG A 1 372 ? 30.625 9.976 -40.016 1.00 96.62 372 ARG A C 1
ATOM 2964 O O . ARG A 1 372 ? 30.943 10.217 -41.175 1.00 96.62 372 ARG A O 1
ATOM 2971 N N . ARG A 1 373 ? 31.413 10.286 -38.978 1.00 96.88 373 ARG A N 1
ATOM 2972 C CA . ARG A 1 373 ? 32.752 10.886 -39.135 1.00 96.88 373 ARG A CA 1
ATOM 2973 C C . ARG A 1 373 ? 33.696 9.959 -39.904 1.00 96.88 373 ARG A C 1
ATOM 2975 O O . ARG A 1 373 ? 34.395 10.431 -40.792 1.00 96.88 373 ARG A O 1
ATOM 2982 N N . LYS A 1 374 ? 33.677 8.652 -39.609 1.00 96.44 374 LYS A N 1
ATOM 2983 C CA . LYS A 1 374 ? 34.478 7.669 -40.349 1.00 96.44 374 LYS A CA 1
ATOM 2984 C C . LYS A 1 374 ? 34.052 7.583 -41.819 1.00 96.44 374 LYS A C 1
ATOM 2986 O O . LYS A 1 374 ? 34.910 7.641 -42.684 1.00 96.44 374 LYS A O 1
ATOM 2991 N N . HIS A 1 375 ? 32.750 7.526 -42.106 1.00 95.19 375 HIS A N 1
ATOM 2992 C CA . HIS A 1 375 ? 32.239 7.515 -43.481 1.00 95.19 375 HIS A CA 1
ATOM 2993 C C . HIS A 1 375 ? 32.683 8.753 -44.268 1.00 95.19 375 HIS A C 1
ATOM 2995 O O . HIS A 1 375 ? 33.148 8.623 -45.390 1.00 95.19 375 HIS A O 1
ATOM 3001 N N . GLN A 1 376 ? 32.616 9.944 -43.663 1.00 96.19 376 GLN A N 1
ATOM 3002 C CA . GLN A 1 376 ? 33.093 11.185 -44.285 1.00 96.19 376 GLN A CA 1
ATOM 3003 C C . GLN A 1 376 ? 34.608 11.175 -44.553 1.00 96.19 376 GLN A C 1
ATOM 3005 O O . GLN A 1 376 ? 35.063 11.753 -45.540 1.00 96.19 376 GLN A O 1
ATOM 3010 N N . GLU A 1 377 ? 35.398 10.526 -43.695 1.00 96.44 377 GLU A N 1
ATOM 3011 C CA . GLU A 1 377 ? 36.835 10.343 -43.909 1.00 96.44 377 GLU A CA 1
ATOM 3012 C C . GLU A 1 377 ? 37.122 9.314 -45.012 1.00 96.44 377 GLU A C 1
ATOM 3014 O O . GLU A 1 377 ? 37.912 9.608 -45.906 1.00 96.44 377 GLU A O 1
ATOM 3019 N N . ASP A 1 378 ? 36.427 8.173 -45.019 1.00 94.62 378 ASP A N 1
ATOM 3020 C CA . ASP A 1 378 ? 36.518 7.150 -46.067 1.00 94.62 378 ASP A CA 1
ATOM 3021 C C . ASP A 1 378 ? 36.061 7.718 -47.440 1.00 94.62 378 ASP A C 1
ATOM 3023 O O . ASP A 1 378 ? 36.720 7.496 -48.458 1.00 94.62 378 ASP A O 1
ATOM 3027 N N . GLU A 1 379 ? 34.999 8.535 -47.488 1.00 93.94 379 GLU A N 1
ATOM 3028 C CA . GLU A 1 379 ? 34.552 9.287 -48.679 1.00 93.94 379 GLU A CA 1
ATOM 3029 C C . GLU A 1 379 ? 35.578 10.325 -49.145 1.00 93.94 379 GLU A C 1
ATOM 3031 O O . GLU A 1 379 ? 35.779 10.506 -50.348 1.00 93.94 379 GLU A O 1
ATOM 3036 N N . ARG A 1 380 ? 36.245 11.020 -48.216 1.00 94.88 380 ARG A N 1
ATOM 3037 C CA . ARG A 1 380 ? 37.316 11.960 -48.566 1.00 94.88 380 ARG A CA 1
ATOM 3038 C C . ARG A 1 380 ? 38.522 11.217 -49.135 1.00 94.88 380 ARG A C 1
ATOM 3040 O O . ARG A 1 380 ? 39.001 11.608 -50.191 1.00 94.88 380 ARG A O 1
ATOM 3047 N N . VAL A 1 381 ? 38.975 10.139 -48.493 1.00 94.69 381 VAL A N 1
ATOM 3048 C CA . VAL A 1 381 ? 40.125 9.337 -48.948 1.00 94.69 381 VAL A CA 1
ATOM 3049 C C . VAL A 1 381 ? 39.840 8.685 -50.300 1.00 94.69 381 VAL A C 1
ATOM 3051 O O . VAL A 1 381 ? 40.696 8.711 -51.179 1.00 94.69 381 VAL A O 1
ATOM 3054 N N . THR A 1 382 ? 38.636 8.152 -50.520 1.00 90.88 382 THR A N 1
ATOM 3055 C CA . THR A 1 382 ? 38.246 7.603 -51.832 1.00 90.88 382 THR A CA 1
ATOM 3056 C C . THR A 1 382 ? 38.131 8.684 -52.905 1.00 90.88 382 THR A C 1
ATOM 3058 O O . THR A 1 382 ? 38.594 8.466 -54.024 1.00 90.88 382 THR A O 1
ATOM 3061 N N . ARG A 1 383 ? 37.605 9.875 -52.582 1.00 88.50 383 ARG A N 1
ATOM 3062 C CA . ARG A 1 383 ? 37.589 11.023 -53.505 1.00 88.50 383 ARG A CA 1
ATOM 3063 C C . ARG A 1 383 ? 38.994 11.534 -53.825 1.00 88.50 383 ARG A C 1
ATOM 3065 O O . ARG A 1 383 ? 39.261 11.822 -54.984 1.00 88.50 383 ARG A O 1
ATOM 3072 N N . GLU A 1 384 ? 39.884 11.628 -52.841 1.00 87.94 384 GLU A N 1
ATOM 3073 C CA . GLU A 1 384 ? 41.289 12.020 -53.023 1.00 87.94 384 GLU A CA 1
ATOM 3074 C C . GLU A 1 384 ? 42.054 10.976 -53.850 1.00 87.94 384 GLU A C 1
ATOM 3076 O O . GLU A 1 384 ? 42.771 11.340 -54.779 1.00 87.94 384 GLU A O 1
ATOM 3081 N N . ALA A 1 385 ? 41.843 9.681 -53.593 1.00 86.06 385 ALA A N 1
ATOM 3082 C CA . ALA A 1 385 ? 42.418 8.599 -54.389 1.00 86.06 385 ALA A CA 1
ATOM 3083 C C . ALA A 1 385 ? 41.910 8.621 -55.841 1.00 86.06 385 ALA A C 1
ATOM 3085 O O . ALA A 1 385 ? 42.708 8.487 -56.766 1.00 86.06 385 ALA A O 1
ATOM 3086 N N . PHE A 1 386 ? 40.610 8.849 -56.060 1.00 82.62 386 PHE A N 1
ATOM 3087 C CA . PHE A 1 386 ? 40.035 8.970 -57.401 1.00 82.62 386 PHE A CA 1
ATOM 3088 C C . PHE A 1 386 ? 40.528 10.232 -58.126 1.00 82.62 386 PHE A C 1
ATOM 3090 O O . PHE A 1 386 ? 40.929 10.156 -59.283 1.00 82.62 386 PHE A O 1
ATOM 3097 N N . ALA A 1 387 ? 40.578 11.379 -57.442 1.00 82.19 387 ALA A N 1
ATOM 3098 C CA . ALA A 1 387 ? 41.118 12.621 -57.992 1.00 82.19 387 ALA A CA 1
ATOM 3099 C C . ALA A 1 387 ? 42.613 12.504 -58.331 1.00 82.19 387 ALA A C 1
ATOM 3101 O O . ALA A 1 387 ? 43.038 13.015 -59.359 1.00 82.19 387 ALA A O 1
ATOM 3102 N N . SER A 1 388 ? 43.400 11.784 -57.526 1.00 79.44 388 SER A N 1
ATOM 3103 C CA . SER A 1 388 ? 44.810 11.489 -57.813 1.00 79.44 388 SER A CA 1
ATOM 3104 C C . SER A 1 388 ? 44.981 10.491 -58.970 1.00 79.44 388 SER A C 1
ATOM 3106 O O . SER A 1 388 ? 45.899 10.621 -59.776 1.00 79.44 388 SER A O 1
ATOM 3108 N N . ALA A 1 389 ? 44.069 9.523 -59.111 1.00 74.69 389 ALA A N 1
ATOM 3109 C CA . ALA A 1 389 ? 44.090 8.557 -60.210 1.00 74.69 389 ALA A CA 1
ATOM 3110 C C . ALA A 1 389 ? 43.663 9.162 -61.561 1.00 74.69 389 ALA A C 1
ATOM 3112 O O . ALA A 1 389 ? 44.226 8.795 -62.591 1.00 74.69 389 ALA A O 1
ATOM 3113 N N . VAL A 1 390 ? 42.685 10.075 -61.566 1.00 68.69 390 VAL A N 1
ATOM 3114 C CA . VAL A 1 390 ? 42.117 10.690 -62.783 1.00 68.69 390 VAL A CA 1
ATOM 3115 C C . VAL A 1 390 ? 42.779 12.029 -63.133 1.00 68.69 390 VAL A C 1
ATOM 3117 O O . VAL A 1 390 ? 42.855 12.381 -64.304 1.00 68.69 390 VAL A O 1
ATOM 3120 N N . GLY A 1 391 ? 43.271 12.774 -62.140 1.00 52.03 391 GLY A N 1
ATOM 3121 C CA . GLY A 1 391 ? 43.843 14.117 -62.295 1.00 52.03 391 GLY A CA 1
ATOM 3122 C C . GLY A 1 391 ? 45.350 14.173 -62.555 1.00 52.03 391 GLY A C 1
ATOM 3123 O O . GLY A 1 391 ? 45.903 15.266 -62.624 1.00 52.03 391 GLY A O 1
ATOM 3124 N N . GLY A 1 392 ? 46.029 13.031 -62.691 1.00 52.03 392 GLY A N 1
ATOM 3125 C CA . GLY A 1 392 ? 47.379 13.002 -63.251 1.00 52.03 392 GLY A CA 1
ATOM 3126 C C . GLY A 1 392 ? 47.308 13.175 -64.766 1.00 52.03 392 GLY A C 1
ATOM 3127 O O . GLY A 1 392 ? 46.774 12.295 -65.439 1.00 52.03 392 GLY A O 1
ATOM 3128 N N . GLU A 1 393 ? 47.856 14.271 -65.299 1.00 49.97 393 GLU A N 1
ATOM 3129 C CA . GLU A 1 393 ? 47.839 14.585 -66.742 1.00 49.97 393 GLU A CA 1
ATOM 3130 C C . GLU A 1 393 ? 48.425 13.435 -67.596 1.00 49.97 393 GLU A C 1
ATOM 3132 O O . GLU A 1 393 ? 47.906 13.133 -68.670 1.00 49.97 393 GLU A O 1
ATOM 3137 N N . ASP A 1 394 ? 49.386 12.680 -67.051 1.00 51.28 394 ASP A N 1
ATOM 3138 C CA . ASP A 1 394 ? 49.986 11.493 -67.681 1.00 51.28 394 ASP A CA 1
ATOM 3139 C C . ASP A 1 394 ? 49.047 10.268 -67.776 1.00 51.28 394 ASP A C 1
ATOM 3141 O O . ASP A 1 394 ? 49.281 9.364 -68.579 1.00 51.28 394 ASP A O 1
ATOM 3145 N N . ASN A 1 395 ? 47.996 10.159 -66.950 1.00 47.62 395 ASN A N 1
ATOM 3146 C CA . ASN A 1 395 ? 47.165 8.943 -66.899 1.00 47.62 395 ASN A CA 1
ATOM 3147 C C . ASN A 1 395 ? 46.145 8.868 -68.046 1.00 47.62 395 ASN A C 1
ATOM 3149 O O . ASN A 1 395 ? 45.787 7.765 -68.470 1.00 47.62 395 ASN A O 1
ATOM 3153 N N . ALA A 1 396 ? 45.743 10.016 -68.600 1.00 47.31 396 ALA A N 1
ATOM 3154 C CA . ALA A 1 396 ? 44.984 10.070 -69.846 1.00 47.31 396 ALA A CA 1
ATOM 3155 C C . ALA A 1 396 ? 45.825 9.571 -71.036 1.00 47.31 396 ALA A C 1
ATOM 3157 O O . ALA A 1 396 ? 45.297 8.877 -71.898 1.00 47.31 396 ALA A O 1
ATOM 3158 N N . GLU A 1 397 ? 47.141 9.807 -71.055 1.00 49.12 397 GLU A N 1
ATOM 3159 C CA . GLU A 1 397 ? 48.033 9.176 -72.040 1.00 49.12 397 GLU A CA 1
ATOM 3160 C C . GLU A 1 397 ? 48.294 7.695 -71.716 1.00 49.12 397 GLU A C 1
ATOM 3162 O O . GLU A 1 397 ? 48.335 6.855 -72.616 1.00 49.12 397 GLU A O 1
ATOM 3167 N N . ARG A 1 398 ? 48.392 7.331 -70.431 1.00 50.75 398 ARG A N 1
ATOM 3168 C CA . ARG A 1 398 ? 48.687 5.954 -69.994 1.00 50.75 398 ARG A CA 1
ATOM 3169 C C . ARG A 1 398 ? 47.557 4.950 -70.250 1.00 50.75 398 ARG A C 1
ATOM 3171 O O . ARG A 1 398 ? 47.857 3.783 -70.494 1.00 50.75 398 ARG A O 1
ATOM 3178 N N . PHE A 1 399 ? 46.296 5.389 -70.213 1.00 48.78 399 PHE A N 1
ATOM 3179 C CA . PHE A 1 399 ? 45.121 4.576 -70.574 1.00 48.78 399 PHE A CA 1
ATOM 3180 C C . PHE A 1 399 ? 44.470 4.975 -71.914 1.00 48.78 399 PHE A C 1
ATOM 3182 O O . PHE A 1 399 ? 43.755 4.165 -72.495 1.00 48.78 399 PHE A O 1
ATOM 3189 N N . GLY A 1 400 ? 44.723 6.181 -72.434 1.00 47.88 400 GLY A N 1
ATOM 3190 C CA . GLY A 1 400 ? 44.110 6.717 -73.662 1.00 47.88 400 GLY A CA 1
ATOM 3191 C C . GLY A 1 400 ? 45.058 6.906 -74.853 1.00 47.88 400 GLY A C 1
ATOM 3192 O O . GLY A 1 400 ? 44.588 7.122 -75.967 1.00 47.88 400 GLY A O 1
ATOM 3193 N N . GLY A 1 401 ? 46.375 6.736 -74.685 1.00 47.62 401 GLY A N 1
ATOM 3194 C CA . GLY A 1 401 ? 47.359 6.753 -75.783 1.00 47.62 401 GLY A CA 1
ATOM 3195 C C . GLY A 1 401 ? 47.296 5.533 -76.718 1.00 47.62 401 GLY A C 1
ATOM 3196 O O . GLY A 1 401 ? 48.007 5.475 -77.719 1.00 47.62 401 GLY A O 1
ATOM 3197 N N . ARG A 1 402 ? 46.439 4.551 -76.410 1.00 50.91 402 ARG A N 1
ATOM 3198 C CA . ARG A 1 402 ? 46.057 3.431 -77.288 1.00 50.91 402 ARG A CA 1
ATOM 3199 C C . ARG A 1 402 ? 44.531 3.351 -77.402 1.00 50.91 402 ARG A C 1
ATOM 3201 O O . ARG A 1 402 ? 43.938 2.320 -77.098 1.00 50.91 402 ARG A O 1
ATOM 3208 N N . GLY A 1 403 ? 43.912 4.472 -77.779 1.00 56.19 403 GLY A N 1
ATOM 3209 C CA . GLY A 1 403 ? 42.460 4.680 -77.870 1.00 56.19 403 GLY A CA 1
ATOM 3210 C C . GLY A 1 403 ? 41.761 3.877 -78.970 1.00 56.19 403 GLY A C 1
ATOM 3211 O O . GLY A 1 403 ? 41.135 4.448 -79.853 1.00 56.19 403 GLY A O 1
ATOM 3212 N N . ASP A 1 404 ? 41.872 2.556 -78.898 1.00 74.06 404 ASP A N 1
ATOM 3213 C CA . ASP A 1 404 ? 41.351 1.597 -79.864 1.00 74.06 404 ASP A CA 1
ATOM 3214 C C . ASP A 1 404 ? 40.551 0.513 -79.113 1.00 74.06 404 ASP A C 1
ATOM 3216 O O . ASP A 1 404 ? 40.699 -0.679 -79.368 1.00 74.06 404 ASP A O 1
ATOM 3220 N N . LEU A 1 405 ? 39.718 0.927 -78.142 1.00 87.25 405 LEU A N 1
ATOM 3221 C CA . LEU A 1 405 ? 38.709 0.046 -77.546 1.00 87.25 405 LEU A CA 1
ATOM 3222 C C . LEU A 1 405 ? 37.738 -0.367 -78.648 1.00 87.25 405 LEU A C 1
ATOM 3224 O O . LEU A 1 405 ? 37.054 0.471 -79.242 1.00 87.25 405 LEU A O 1
ATOM 3228 N N . ARG A 1 406 ? 37.687 -1.665 -78.927 1.00 90.94 406 ARG A N 1
ATOM 3229 C CA . ARG A 1 406 ? 36.861 -2.230 -79.994 1.00 90.94 406 ARG A CA 1
ATOM 3230 C C . ARG A 1 406 ? 35.836 -3.191 -79.407 1.00 90.94 406 ARG A C 1
ATOM 3232 O O . ARG A 1 406 ? 35.913 -3.580 -78.243 1.00 90.94 406 ARG A O 1
ATOM 3239 N N . MET A 1 407 ? 34.834 -3.538 -80.197 1.00 93.81 407 MET A N 1
ATOM 3240 C CA . MET A 1 407 ? 33.769 -4.459 -79.819 1.00 93.81 407 MET A CA 1
ATOM 3241 C C . MET A 1 407 ? 33.635 -5.583 -80.840 1.00 93.81 407 MET A C 1
ATOM 3243 O O . MET A 1 407 ? 34.143 -5.509 -81.958 1.00 93.81 407 MET A O 1
ATOM 3247 N N . CYS A 1 408 ? 32.946 -6.654 -80.462 1.00 94.94 408 CYS A N 1
ATOM 3248 C CA . CYS A 1 408 ? 32.707 -7.773 -81.358 1.00 94.94 408 CYS A CA 1
ATOM 3249 C C . CYS A 1 408 ? 31.948 -7.335 -82.623 1.00 94.94 408 CYS A C 1
ATOM 3251 O O . CYS A 1 408 ? 30.824 -6.840 -82.541 1.00 94.94 408 CYS A O 1
ATOM 3253 N N . GLY A 1 409 ? 32.497 -7.617 -83.809 1.00 93.81 409 GLY A N 1
ATOM 3254 C CA . GLY A 1 409 ? 31.845 -7.336 -85.090 1.00 93.81 409 GLY A CA 1
ATOM 3255 C C . GLY A 1 409 ? 30.445 -7.948 -85.210 1.00 93.81 409 GLY A C 1
ATOM 3256 O O . GLY A 1 409 ? 29.547 -7.303 -85.758 1.00 93.81 409 GLY A O 1
ATOM 3257 N N . ARG A 1 410 ? 30.260 -9.145 -84.631 1.00 95.50 410 ARG A N 1
ATOM 3258 C CA . ARG A 1 410 ? 29.052 -9.979 -84.730 1.00 95.50 410 ARG A CA 1
ATOM 3259 C C . ARG A 1 410 ? 27.967 -9.691 -83.688 1.00 95.50 410 ARG A C 1
ATOM 3261 O O . ARG A 1 410 ? 26.803 -9.684 -84.063 1.00 95.50 410 ARG A O 1
ATOM 3268 N N . CYS A 1 411 ? 28.322 -9.519 -82.413 1.00 95.38 411 CYS A N 1
ATOM 3269 C CA . CYS A 1 411 ? 27.348 -9.358 -81.316 1.00 95.38 411 CYS A CA 1
ATOM 3270 C C . CYS A 1 411 ? 27.475 -8.041 -80.541 1.00 95.38 411 CYS A C 1
ATOM 3272 O O . CYS A 1 411 ? 26.849 -7.907 -79.500 1.00 95.38 411 CYS A O 1
ATOM 3274 N N . LYS A 1 412 ? 28.346 -7.124 -80.983 1.00 93.94 412 LYS A N 1
ATOM 3275 C CA . LYS A 1 412 ? 28.604 -5.800 -80.380 1.00 93.94 412 LYS A CA 1
ATOM 3276 C C . LYS A 1 412 ? 29.049 -5.778 -78.913 1.00 93.94 412 LYS A C 1
ATOM 3278 O O . LYS A 1 412 ? 29.323 -4.716 -78.375 1.00 93.94 412 LYS A O 1
ATOM 3283 N N . ALA A 1 413 ? 29.265 -6.938 -78.292 1.00 93.38 413 ALA A N 1
ATOM 3284 C CA . ALA A 1 413 ? 29.866 -7.005 -76.968 1.00 93.38 413 ALA A CA 1
ATOM 3285 C C . ALA A 1 413 ? 31.264 -6.361 -76.953 1.00 93.38 413 ALA A C 1
ATOM 3287 O O . ALA A 1 413 ? 32.177 -6.804 -77.661 1.00 93.38 413 ALA A O 1
ATOM 3288 N N . GLY A 1 414 ? 31.402 -5.333 -76.120 1.00 87.50 414 GLY A N 1
ATOM 3289 C CA . GLY A 1 414 ? 32.635 -4.637 -75.767 1.00 87.50 414 GLY A CA 1
ATOM 3290 C C . GLY A 1 414 ? 32.557 -4.086 -74.333 1.00 87.50 414 GLY A C 1
ATOM 3291 O O . GLY A 1 414 ? 31.533 -4.287 -73.664 1.00 87.50 414 GLY A O 1
ATOM 3292 N N . PRO A 1 415 ? 33.619 -3.419 -73.847 1.00 90.62 415 PRO A N 1
ATOM 3293 C CA . PRO A 1 415 ? 34.879 -3.151 -74.542 1.00 90.62 415 PRO A CA 1
ATOM 3294 C C . PRO A 1 415 ? 35.784 -4.386 -74.634 1.00 90.62 415 PRO A C 1
ATOM 3296 O O . PRO A 1 415 ? 35.734 -5.286 -73.796 1.00 90.62 415 PRO A O 1
ATOM 3299 N N . ILE A 1 416 ? 36.639 -4.412 -75.655 1.00 86.50 416 ILE A N 1
ATOM 3300 C CA . ILE A 1 416 ? 37.719 -5.385 -75.828 1.00 86.50 416 ILE A CA 1
ATOM 3301 C C . ILE A 1 416 ? 39.021 -4.598 -75.990 1.00 86.50 416 ILE A C 1
ATOM 3303 O O . ILE A 1 416 ? 39.109 -3.670 -76.798 1.00 86.50 416 ILE A O 1
ATOM 3307 N N . GLU A 1 417 ? 40.019 -4.967 -75.192 1.00 85.88 417 GLU A N 1
ATOM 3308 C CA . GLU A 1 417 ? 41.326 -4.313 -75.109 1.00 85.88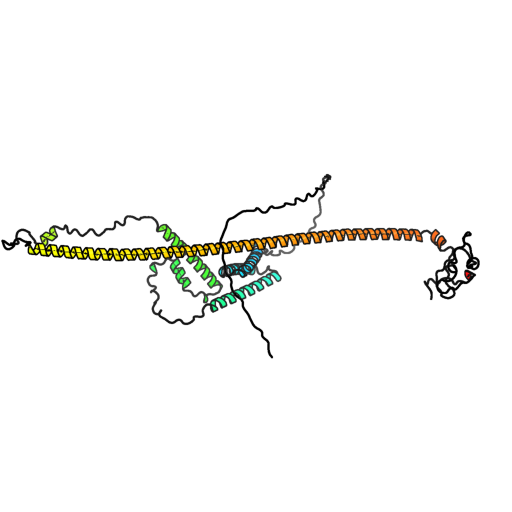 417 GLU A CA 1
ATOM 3309 C C . GLU A 1 417 ? 42.394 -5.156 -75.816 1.00 85.88 417 GLU A C 1
ATOM 3311 O O . GLU A 1 417 ? 42.573 -6.335 -75.507 1.00 85.88 417 GLU A O 1
ATOM 3316 N N . ASN A 1 418 ? 43.143 -4.546 -76.739 1.00 82.00 418 ASN A N 1
ATOM 3317 C CA . ASN A 1 418 ? 44.326 -5.160 -77.339 1.00 82.00 418 ASN A CA 1
ATOM 3318 C C . ASN A 1 418 ? 45.596 -4.640 -76.660 1.00 82.00 418 ASN A C 1
ATOM 3320 O O . ASN A 1 418 ? 46.015 -3.495 -76.841 1.00 82.00 418 ASN A O 1
ATOM 3324 N N . PHE A 1 419 ? 46.234 -5.513 -75.886 1.00 71.31 419 PHE A N 1
ATOM 3325 C CA . PHE A 1 419 ? 47.374 -5.139 -75.059 1.00 71.31 419 PHE A CA 1
ATOM 3326 C C . PHE A 1 419 ? 48.700 -4.983 -75.828 1.00 71.31 419 PHE A C 1
ATOM 3328 O O . PHE A 1 419 ? 49.607 -4.331 -75.299 1.00 71.31 419 PHE A O 1
ATOM 3335 N N . ALA A 1 420 ? 48.865 -5.541 -77.041 1.00 63.16 420 ALA A N 1
ATOM 3336 C CA . ALA A 1 420 ? 50.187 -5.538 -77.695 1.00 63.16 420 ALA A CA 1
ATOM 3337 C C . ALA A 1 420 ? 50.282 -5.741 -79.225 1.00 63.16 420 ALA A C 1
ATOM 3339 O O . ALA A 1 420 ? 51.300 -5.325 -79.779 1.00 63.16 420 ALA A O 1
ATOM 3340 N N . CYS A 1 421 ? 49.327 -6.377 -79.915 1.00 73.12 421 CYS A N 1
ATOM 3341 C CA . CYS A 1 421 ? 49.593 -6.972 -81.240 1.00 73.12 421 CYS A CA 1
ATOM 3342 C C . CYS A 1 421 ? 48.498 -6.658 -82.268 1.00 73.12 421 CYS A C 1
ATOM 3344 O O . CYS A 1 421 ? 47.357 -7.064 -82.086 1.00 73.12 421 CYS A O 1
ATOM 3346 N N . ALA A 1 422 ? 48.839 -5.973 -83.366 1.00 73.31 422 ALA A N 1
ATOM 3347 C CA . ALA A 1 422 ? 47.884 -5.665 -84.442 1.00 73.31 422 ALA A CA 1
ATOM 3348 C C . ALA A 1 422 ? 47.449 -6.914 -85.238 1.00 73.31 422 ALA A C 1
ATOM 3350 O O . ALA A 1 422 ? 46.283 -7.033 -85.609 1.00 73.31 422 ALA A O 1
ATOM 3351 N N . ASP A 1 423 ? 48.372 -7.860 -85.444 1.00 79.69 423 ASP A N 1
ATOM 3352 C CA . ASP A 1 423 ? 48.075 -9.206 -85.941 1.00 79.69 423 ASP A CA 1
ATOM 3353 C C . ASP A 1 423 ? 47.655 -10.093 -84.760 1.00 79.69 423 ASP A C 1
ATOM 3355 O O . ASP A 1 423 ? 48.478 -10.480 -83.922 1.00 79.69 423 ASP A O 1
ATOM 3359 N N . LEU A 1 424 ? 46.359 -10.399 -84.684 1.00 82.19 424 LEU A N 1
ATOM 3360 C CA . LEU A 1 424 ? 45.812 -11.301 -83.677 1.00 82.19 424 LEU A CA 1
ATOM 3361 C C . LEU A 1 424 ? 45.924 -12.775 -84.078 1.00 82.19 424 LEU A C 1
ATOM 3363 O O . LEU A 1 424 ? 45.811 -13.636 -83.202 1.00 82.19 424 LEU A O 1
ATOM 3367 N N . ALA A 1 425 ? 46.128 -13.098 -85.361 1.00 81.88 425 ALA A N 1
ATOM 3368 C CA . ALA A 1 425 ? 46.265 -14.480 -85.821 1.00 81.88 425 ALA A CA 1
ATOM 3369 C C . ALA A 1 425 ? 47.570 -15.111 -85.321 1.00 81.88 425 ALA A C 1
ATOM 3371 O O . ALA A 1 425 ? 47.553 -16.272 -84.911 1.00 81.88 425 ALA A O 1
ATOM 3372 N N . ALA A 1 426 ? 48.651 -14.329 -85.233 1.00 76.06 426 ALA A N 1
ATOM 3373 C CA . ALA A 1 426 ? 49.925 -14.739 -84.631 1.00 76.06 426 ALA A CA 1
ATOM 3374 C C . ALA A 1 426 ? 49.816 -15.232 -83.166 1.00 76.06 426 ALA A C 1
ATOM 3376 O O . ALA A 1 426 ? 50.732 -15.886 -82.665 1.00 76.06 426 ALA A O 1
ATOM 3377 N N . HIS A 1 427 ? 48.704 -14.931 -82.480 1.00 71.12 427 HIS A N 1
ATOM 3378 C CA . HIS A 1 427 ? 48.457 -15.279 -81.076 1.00 71.12 427 HIS A CA 1
ATOM 3379 C C . HIS A 1 427 ? 47.091 -15.943 -80.817 1.00 71.12 427 HIS A C 1
ATOM 3381 O O . HIS A 1 427 ? 46.689 -16.067 -79.662 1.00 71.12 427 HIS A O 1
ATOM 3387 N N . ASN A 1 428 ? 46.370 -16.367 -81.862 1.00 73.75 428 ASN A N 1
ATOM 3388 C CA . ASN A 1 428 ? 45.080 -17.063 -81.728 1.00 73.75 428 ASN A CA 1
ATOM 3389 C C . ASN A 1 428 ? 45.145 -18.548 -82.135 1.00 73.75 428 ASN A C 1
ATOM 3391 O O . ASN A 1 428 ? 44.110 -19.200 -82.308 1.00 73.75 428 ASN A O 1
ATOM 3395 N N . ASP A 1 429 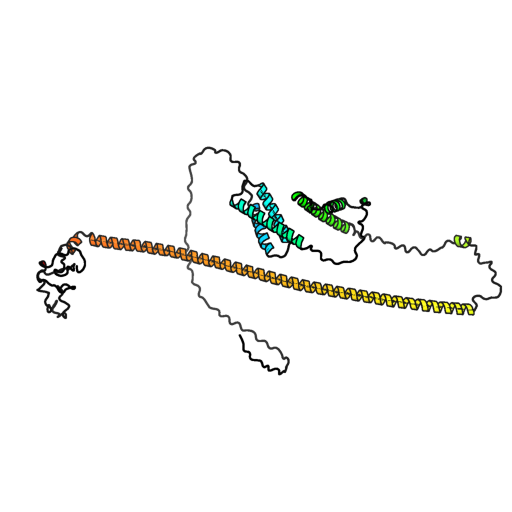? 46.353 -19.096 -82.297 1.00 68.00 429 ASP A N 1
ATOM 3396 C CA . ASP A 1 429 ? 46.538 -20.541 -82.359 1.00 68.00 429 ASP A CA 1
ATOM 3397 C C . ASP A 1 429 ? 46.324 -21.167 -80.964 1.00 68.00 429 ASP A C 1
ATOM 3399 O O . ASP A 1 429 ? 46.471 -20.525 -79.926 1.00 68.00 429 ASP A O 1
ATOM 3403 N N . THR A 1 430 ? 45.950 -22.443 -80.913 1.00 60.16 430 THR A N 1
ATOM 3404 C CA . THR A 1 430 ? 45.773 -23.171 -79.641 1.00 60.16 430 THR A CA 1
ATOM 3405 C C . THR A 1 430 ? 47.084 -23.789 -79.129 1.00 60.16 430 THR A C 1
ATOM 3407 O O . THR A 1 430 ? 47.054 -24.692 -78.295 1.00 60.16 430 THR A O 1
ATOM 3410 N N . SER A 1 431 ? 48.230 -23.358 -79.670 1.00 58.22 431 SER A N 1
ATOM 3411 C CA . SER A 1 431 ? 49.552 -23.988 -79.506 1.00 58.22 431 SER A CA 1
ATOM 3412 C C . SER A 1 431 ? 50.666 -23.040 -79.054 1.00 58.22 431 SER A C 1
ATOM 3414 O O . SER A 1 431 ? 51.777 -23.504 -78.785 1.00 58.22 431 SER A O 1
ATOM 3416 N N . THR A 1 432 ? 50.400 -21.739 -78.928 1.00 55.41 432 THR A N 1
ATOM 3417 C CA . THR A 1 432 ? 51.385 -20.735 -78.512 1.00 55.41 432 THR A CA 1
ATOM 3418 C C . THR A 1 432 ? 51.882 -20.984 -77.086 1.00 55.41 432 THR A C 1
ATOM 3420 O O . THR A 1 432 ? 51.232 -20.685 -76.084 1.00 55.41 432 THR A O 1
ATOM 3423 N N . SER A 1 433 ? 53.104 -21.507 -76.982 1.00 55.91 433 SER A N 1
ATOM 3424 C CA . SER A 1 433 ? 53.798 -21.711 -75.714 1.00 55.91 433 SER A CA 1
ATOM 3425 C C . SER A 1 433 ? 54.285 -20.377 -75.142 1.00 55.91 433 SER A C 1
ATOM 3427 O O . SER A 1 433 ? 55.389 -19.902 -75.427 1.00 55.91 433 SER A O 1
ATOM 3429 N N . TYR A 1 434 ? 53.472 -19.749 -74.291 1.00 55.38 434 TYR A N 1
ATOM 3430 C CA . TYR A 1 434 ? 53.888 -18.531 -73.601 1.00 55.38 434 TYR A CA 1
ATOM 3431 C C . TYR A 1 434 ? 55.120 -18.816 -72.723 1.00 55.38 434 TYR A C 1
ATOM 3433 O O . TYR A 1 434 ? 55.053 -19.533 -71.723 1.00 55.38 434 TYR A O 1
ATOM 3441 N N . LYS A 1 435 ? 56.273 -18.261 -73.126 1.00 56.41 435 LYS A N 1
ATOM 3442 C CA . LYS A 1 435 ? 57.594 -18.466 -72.497 1.00 56.41 435 LYS A CA 1
ATOM 3443 C C . LYS A 1 435 ? 58.029 -19.940 -72.401 1.00 56.41 435 LYS A C 1
ATOM 3445 O O . LYS A 1 435 ? 58.663 -20.333 -71.426 1.00 56.41 435 LYS A O 1
ATOM 3450 N N . GLY A 1 436 ? 57.709 -20.753 -73.411 1.00 58.84 436 GLY A N 1
ATOM 3451 C CA . GLY A 1 436 ? 58.192 -22.137 -73.521 1.00 58.84 436 GLY A CA 1
ATOM 3452 C C . GLY A 1 436 ? 57.453 -23.166 -72.658 1.00 58.84 436 GLY A C 1
ATOM 3453 O O . GLY A 1 436 ? 57.742 -24.354 -72.762 1.00 58.84 436 GLY A O 1
ATOM 3454 N N . ASN A 1 437 ? 56.461 -22.744 -71.868 1.00 55.91 437 ASN A N 1
ATOM 3455 C CA . ASN A 1 437 ? 55.535 -23.656 -71.205 1.00 55.91 437 ASN A CA 1
ATOM 3456 C C . ASN A 1 437 ? 54.302 -23.868 -72.091 1.00 55.91 437 ASN A C 1
ATOM 3458 O O . ASN A 1 437 ? 53.671 -22.907 -72.532 1.00 55.91 437 ASN A O 1
ATOM 3462 N N . ALA A 1 438 ? 53.937 -25.128 -72.327 1.00 56.25 438 ALA A N 1
ATOM 3463 C CA . ALA A 1 438 ? 52.666 -25.475 -72.950 1.00 56.25 438 ALA A CA 1
ATOM 3464 C C . ALA A 1 438 ? 51.532 -25.243 -71.939 1.00 56.25 438 ALA A C 1
ATOM 3466 O O . ALA A 1 438 ? 51.245 -26.098 -71.101 1.00 56.25 438 ALA A O 1
ATOM 3467 N N . VAL A 1 439 ? 50.907 -24.065 -71.990 1.00 56.69 439 VAL A N 1
ATOM 3468 C CA . VAL A 1 439 ? 49.667 -23.805 -71.251 1.00 56.69 439 VAL A CA 1
ATOM 3469 C C . VAL A 1 439 ? 48.564 -24.624 -71.917 1.00 56.69 439 VAL A C 1
ATOM 3471 O O . VAL A 1 439 ? 48.373 -24.539 -73.128 1.00 56.69 439 VAL A O 1
ATOM 3474 N N . ALA A 1 440 ? 47.863 -25.453 -71.146 1.00 54.00 440 ALA A N 1
ATOM 3475 C CA . ALA A 1 440 ? 46.835 -26.340 -71.676 1.00 54.00 440 ALA A CA 1
ATOM 3476 C C . ALA A 1 440 ? 45.611 -25.541 -72.159 1.00 54.00 440 ALA A C 1
ATOM 3478 O O . ALA A 1 440 ? 44.718 -25.264 -71.366 1.00 54.00 440 ALA A O 1
ATOM 3479 N N . SER A 1 441 ? 45.604 -25.185 -73.451 1.00 50.19 441 SER A N 1
ATOM 3480 C CA . SER A 1 441 ? 44.464 -24.726 -74.264 1.00 50.19 441 SER A CA 1
ATOM 3481 C C . SER A 1 441 ? 43.333 -24.035 -73.486 1.00 50.19 441 SER A C 1
ATOM 3483 O O . SER A 1 441 ? 42.182 -24.480 -73.513 1.00 50.19 441 SER A O 1
ATOM 3485 N N . THR A 1 442 ? 43.635 -22.917 -72.828 1.00 50.81 442 THR A N 1
ATOM 3486 C CA . THR A 1 442 ? 42.587 -21.972 -72.437 1.00 50.81 442 THR A CA 1
ATOM 3487 C C . THR A 1 442 ? 42.025 -21.336 -73.704 1.00 50.81 442 THR A C 1
ATOM 3489 O O . THR A 1 442 ? 42.799 -20.873 -74.540 1.00 50.81 442 THR A O 1
ATOM 3492 N N . GLU A 1 443 ? 40.698 -21.368 -73.825 1.00 60.72 443 GLU A N 1
ATOM 3493 C CA . GLU A 1 443 ? 39.833 -20.729 -74.830 1.00 60.72 443 GLU A CA 1
ATOM 3494 C C . GLU A 1 443 ? 40.509 -19.630 -75.668 1.00 60.72 443 GLU A C 1
ATOM 3496 O O . GLU A 1 443 ? 41.051 -18.681 -75.103 1.00 60.72 443 GLU A O 1
ATOM 3501 N N . ARG A 1 444 ? 40.424 -19.752 -77.008 1.00 65.38 444 ARG A N 1
ATOM 3502 C CA . ARG A 1 444 ? 40.944 -18.812 -78.029 1.00 65.38 444 ARG A CA 1
ATOM 3503 C C . ARG A 1 444 ? 40.949 -17.360 -77.517 1.00 65.38 444 ARG A C 1
ATOM 3505 O O . ARG A 1 444 ? 39.889 -16.721 -77.547 1.00 65.38 444 ARG A O 1
ATOM 3512 N N . PRO A 1 445 ? 42.097 -16.830 -77.051 1.00 69.19 445 PRO A N 1
ATOM 3513 C CA . PRO A 1 445 ? 42.113 -15.689 -76.130 1.00 69.19 445 PRO A CA 1
ATOM 3514 C C . PRO A 1 445 ? 41.601 -14.398 -76.769 1.00 69.19 445 PRO A C 1
ATOM 3516 O O . PRO A 1 445 ? 41.108 -13.516 -76.070 1.00 69.19 445 PRO A O 1
ATOM 3519 N N . ASN A 1 446 ? 41.674 -14.323 -78.099 1.00 79.12 446 ASN A N 1
ATOM 3520 C CA . ASN A 1 446 ? 41.272 -13.170 -78.892 1.00 79.12 446 ASN A CA 1
ATOM 3521 C C . ASN A 1 446 ? 39.850 -13.308 -79.473 1.00 79.12 446 ASN A C 1
ATOM 3523 O O . ASN A 1 446 ? 39.410 -12.430 -80.206 1.00 79.12 446 ASN A O 1
ATOM 3527 N N . SER A 1 447 ? 39.125 -14.399 -79.199 1.00 88.81 447 SER A N 1
ATOM 3528 C CA . SER A 1 447 ? 37.740 -14.575 -79.663 1.00 88.81 447 SER A CA 1
ATOM 3529 C C . SER A 1 447 ? 36.719 -13.943 -78.708 1.00 88.81 447 SER A C 1
ATOM 3531 O O . SER A 1 447 ? 36.929 -13.846 -77.498 1.00 88.81 447 SER A O 1
ATOM 3533 N N . CYS A 1 448 ? 35.588 -13.487 -79.247 1.00 89.56 448 CYS A N 1
ATOM 3534 C CA . CYS A 1 448 ? 34.530 -12.887 -78.443 1.00 89.56 448 CYS A CA 1
ATOM 3535 C C . CYS A 1 448 ? 33.844 -13.932 -77.549 1.00 89.56 448 CYS A C 1
ATOM 3537 O O . CYS A 1 448 ? 33.068 -14.749 -78.042 1.00 89.56 448 CYS A O 1
ATOM 3539 N N . LYS A 1 449 ? 34.013 -13.802 -76.227 1.00 87.69 449 LYS A N 1
ATOM 3540 C CA . LYS A 1 449 ? 33.448 -14.682 -75.180 1.00 87.69 449 LYS A CA 1
ATOM 3541 C C . LYS A 1 449 ? 31.920 -14.882 -75.201 1.00 87.69 449 LYS A C 1
ATOM 3543 O O . LYS A 1 449 ? 31.411 -15.705 -74.451 1.00 87.69 449 LYS A O 1
ATOM 3548 N N . HIS A 1 450 ? 31.182 -14.121 -76.012 1.00 90.62 450 HIS A N 1
ATOM 3549 C CA . HIS A 1 450 ? 29.727 -14.238 -76.154 1.00 90.62 450 HIS A CA 1
ATOM 3550 C C . HIS A 1 450 ? 29.272 -14.983 -77.420 1.00 90.62 450 HIS A C 1
ATOM 3552 O O . HIS A 1 450 ? 28.125 -15.419 -77.472 1.00 90.62 450 HIS A O 1
ATOM 3558 N N . CYS A 1 451 ? 30.102 -15.083 -78.467 1.00 92.19 451 CYS A N 1
ATOM 3559 C CA . CYS A 1 451 ? 29.670 -15.643 -79.762 1.00 92.19 451 CYS A CA 1
ATOM 3560 C C . CYS A 1 451 ? 30.790 -16.255 -80.628 1.00 92.19 451 CYS A C 1
ATOM 3562 O O . CYS A 1 451 ? 30.577 -16.480 -81.827 1.00 92.19 451 CYS A O 1
ATOM 3564 N N . ASP A 1 452 ? 31.977 -16.445 -80.044 1.00 90.81 452 ASP A N 1
ATOM 3565 C CA . ASP A 1 452 ? 33.213 -16.996 -80.622 1.00 90.81 452 ASP A CA 1
ATOM 3566 C C . ASP A 1 452 ? 33.710 -16.321 -81.912 1.00 90.81 452 ASP A C 1
ATOM 3568 O O . ASP A 1 452 ? 34.578 -16.843 -82.615 1.00 90.81 452 ASP A O 1
ATOM 3572 N N . TRP A 1 453 ? 33.179 -15.138 -82.236 1.00 92.94 453 TRP A N 1
ATOM 3573 C CA . TRP A 1 453 ? 33.624 -14.359 -83.386 1.00 92.94 453 TRP A CA 1
ATOM 3574 C C . TRP A 1 453 ? 35.046 -13.837 -83.174 1.00 92.94 453 TRP A C 1
ATOM 3576 O O . TRP A 1 453 ? 35.390 -13.355 -82.093 1.00 92.94 453 TRP A O 1
ATOM 3586 N N . PHE A 1 454 ? 35.844 -13.919 -84.231 1.00 92.12 454 PHE A N 1
ATOM 3587 C CA . PHE A 1 454 ? 37.238 -13.514 -84.276 1.00 92.12 454 PHE A CA 1
ATOM 3588 C C . PHE A 1 454 ? 37.548 -12.966 -85.670 1.00 92.12 454 PHE A C 1
ATOM 3590 O O . PHE A 1 454 ? 37.180 -13.597 -86.663 1.00 92.12 454 PHE A O 1
ATOM 3597 N N . ASP A 1 455 ? 38.261 -11.845 -85.724 1.00 92.12 455 ASP A N 1
ATOM 3598 C CA . ASP A 1 455 ? 38.948 -11.369 -86.923 1.00 92.12 455 ASP A CA 1
ATOM 3599 C C . ASP A 1 455 ? 40.452 -11.286 -86.637 1.00 92.12 455 ASP A C 1
ATOM 3601 O O . ASP A 1 455 ? 40.856 -10.943 -85.520 1.00 92.12 455 ASP A O 1
ATOM 3605 N N . ALA A 1 456 ? 41.260 -11.643 -87.634 1.00 90.44 456 ALA A N 1
ATOM 3606 C CA . ALA A 1 456 ? 42.715 -11.716 -87.539 1.00 90.44 456 ALA A CA 1
ATOM 3607 C C . ALA A 1 456 ? 43.372 -10.332 -87.480 1.00 90.44 456 ALA A C 1
ATOM 3609 O O . ALA A 1 456 ? 44.389 -10.170 -86.806 1.00 90.44 456 ALA A O 1
ATOM 3610 N N . ASP A 1 457 ? 42.788 -9.352 -88.170 1.00 89.56 457 ASP A N 1
ATOM 3611 C CA . ASP A 1 457 ? 43.240 -7.966 -88.141 1.00 89.56 457 ASP A CA 1
ATOM 3612 C C . ASP A 1 457 ? 42.481 -7.219 -87.041 1.00 89.56 457 ASP A C 1
ATOM 3614 O O . ASP A 1 457 ? 41.249 -7.129 -87.063 1.00 89.56 457 ASP A O 1
ATOM 3618 N N . TRP A 1 458 ? 43.209 -6.659 -86.073 1.00 89.50 458 TRP A N 1
ATOM 3619 C CA . TRP A 1 458 ? 42.609 -5.845 -85.017 1.00 89.50 458 TRP A CA 1
ATOM 3620 C C . TRP A 1 458 ? 41.784 -4.673 -85.569 1.00 89.50 458 TRP A C 1
ATOM 3622 O O . TRP A 1 458 ? 40.751 -4.318 -85.000 1.00 89.50 458 TRP A O 1
ATOM 3632 N N . HIS A 1 459 ? 42.179 -4.104 -86.709 1.00 89.38 459 HIS A N 1
ATOM 3633 C CA . HIS A 1 459 ? 41.495 -2.958 -87.297 1.00 89.38 459 HIS A CA 1
ATOM 3634 C C . HIS A 1 459 ? 40.119 -3.295 -87.898 1.00 89.38 459 HIS A C 1
ATOM 3636 O O . HIS A 1 459 ? 39.299 -2.383 -88.036 1.00 89.38 459 HIS A O 1
ATOM 3642 N N . ASN A 1 460 ? 39.824 -4.577 -88.157 1.00 91.88 460 ASN A N 1
ATOM 3643 C CA . ASN A 1 460 ? 38.500 -5.053 -88.586 1.00 91.88 460 ASN A CA 1
ATOM 3644 C C . ASN A 1 460 ? 37.476 -5.135 -87.439 1.00 91.88 460 ASN A C 1
ATOM 3646 O O . ASN A 1 460 ? 36.269 -5.191 -87.689 1.00 91.88 460 ASN A O 1
ATOM 3650 N N . TRP A 1 461 ? 37.915 -5.130 -86.176 1.00 92.38 461 TRP A N 1
ATOM 3651 C CA . TRP A 1 461 ? 36.997 -5.060 -85.039 1.00 92.38 461 TRP A CA 1
ATOM 3652 C C . TRP A 1 461 ? 36.403 -3.639 -84.979 1.00 92.38 461 TRP A C 1
ATOM 3654 O O . TRP A 1 461 ? 37.169 -2.676 -84.942 1.00 92.38 461 TRP A O 1
ATOM 3664 N N . PRO A 1 462 ? 35.074 -3.433 -84.991 1.00 92.62 462 PRO A N 1
ATOM 3665 C CA . PRO A 1 462 ? 34.506 -2.086 -84.917 1.00 92.62 462 PRO A CA 1
ATOM 3666 C C . PRO A 1 462 ? 34.894 -1.383 -83.611 1.00 92.62 462 PRO A C 1
ATOM 3668 O O . PRO A 1 462 ? 34.957 -2.024 -82.563 1.00 92.62 462 PRO A O 1
ATOM 3671 N N . LEU A 1 463 ? 35.109 -0.064 -83.665 1.00 92.50 463 LEU A N 1
ATOM 3672 C CA . LEU A 1 463 ? 35.261 0.768 -82.465 1.00 92.50 463 LEU A CA 1
ATOM 3673 C C . LEU A 1 463 ? 34.067 0.563 -81.528 1.00 92.50 463 LEU A C 1
ATOM 3675 O O . LEU A 1 463 ? 32.932 0.443 -81.990 1.00 92.50 463 LEU A O 1
ATOM 3679 N N . TRP A 1 464 ? 34.335 0.503 -80.227 1.00 92.69 464 TRP A N 1
ATOM 3680 C CA . TRP A 1 464 ? 33.300 0.357 -79.211 1.00 92.69 464 TRP A CA 1
ATOM 3681 C C . TRP A 1 464 ? 32.478 1.645 -79.090 1.00 92.69 464 TRP A C 1
ATOM 3683 O O . TRP A 1 464 ? 33.025 2.746 -79.070 1.00 92.69 464 TRP A O 1
ATOM 3693 N N . ASP A 1 465 ? 31.160 1.500 -79.002 1.00 86.62 465 ASP A N 1
ATOM 3694 C CA . ASP A 1 465 ? 30.187 2.597 -78.947 1.00 86.62 465 ASP A CA 1
ATOM 3695 C C . ASP A 1 465 ? 29.833 3.052 -77.518 1.00 86.62 465 ASP A C 1
ATOM 3697 O O . ASP A 1 465 ? 29.042 3.977 -77.334 1.00 86.62 465 ASP A O 1
ATOM 3701 N N . GLY A 1 466 ? 30.437 2.427 -76.502 1.00 87.81 466 GLY A N 1
ATOM 3702 C CA . GLY A 1 466 ? 30.195 2.713 -75.088 1.00 87.81 466 GLY A CA 1
ATOM 3703 C C . GLY A 1 466 ? 29.088 1.868 -74.447 1.00 87.81 466 GLY A C 1
ATOM 3704 O O . GLY A 1 466 ? 28.851 2.004 -73.244 1.00 87.81 466 GLY A O 1
ATOM 3705 N N . VAL A 1 467 ? 28.423 0.979 -75.196 1.00 85.31 467 VAL A N 1
ATOM 3706 C CA . VAL A 1 467 ? 27.390 0.082 -74.657 1.00 85.31 467 VAL A CA 1
ATOM 3707 C C . VAL A 1 467 ? 28.025 -1.215 -74.150 1.00 85.31 467 VAL A C 1
ATOM 3709 O O . VAL A 1 467 ? 28.748 -1.906 -74.865 1.00 85.31 467 VAL A O 1
ATOM 3712 N N . TRP A 1 468 ? 27.765 -1.564 -72.890 1.00 85.50 468 TRP A N 1
ATOM 3713 C CA . TRP A 1 468 ? 28.306 -2.777 -72.273 1.00 85.50 468 TRP A CA 1
ATOM 3714 C C . TRP A 1 468 ? 27.486 -4.018 -72.640 1.00 85.50 468 TRP A C 1
ATOM 3716 O O . TRP A 1 468 ? 26.276 -4.058 -72.422 1.00 85.50 468 TRP A O 1
ATOM 3726 N N . GLY A 1 469 ? 28.171 -5.071 -73.095 1.00 82.50 469 GLY A N 1
ATOM 3727 C CA . GLY A 1 469 ? 27.557 -6.368 -73.403 1.00 82.50 469 GLY A CA 1
ATOM 3728 C C . GLY A 1 469 ? 26.941 -6.475 -74.809 1.00 82.50 469 GLY A C 1
ATOM 3729 O O . GLY A 1 469 ? 26.994 -5.525 -75.592 1.00 82.50 469 GLY A O 1
ATOM 3730 N N . PRO A 1 470 ? 26.427 -7.666 -75.173 1.00 81.62 470 PRO A N 1
ATOM 3731 C CA . PRO A 1 470 ? 25.951 -7.939 -76.524 1.00 81.62 470 PRO A CA 1
ATOM 3732 C C . PRO A 1 470 ? 24.612 -7.256 -76.822 1.00 81.62 470 PRO A C 1
ATOM 3734 O O . PRO A 1 470 ? 23.700 -7.315 -75.994 1.00 81.62 470 PRO A O 1
ATOM 3737 N N . HIS A 1 471 ? 24.495 -6.653 -78.007 1.00 81.50 471 HIS A N 1
ATOM 3738 C CA . HIS A 1 471 ? 23.326 -5.887 -78.449 1.00 81.50 471 HIS A CA 1
ATOM 3739 C C . HIS A 1 471 ? 23.211 -5.815 -79.987 1.00 81.50 471 HIS A C 1
ATOM 3741 O O . HIS A 1 471 ? 24.198 -6.162 -80.680 1.00 81.50 471 HIS A O 1
#

Organism: NCBI:txid374047

Radius of gyration: 61.12 Å; Cα contacts (8 Å, |Δi|>4): 155; chains: 1; bounding box: 116×104×188 Å

Sequence (471 aa):
GTSSNGSFCSVSRLLGRLESVAARGQRPVSVTFTRHIPSPQRKKKSFWRKNGSRGVPEVADLLPPTPAVVHQNPIPASVIDGIRGAHMNTMKAENGNDPNVKLESLSEMLVALRVAESHGNALDVEDRRLLEAAKEEVGQKHMAAQMAVMTVHDPQPKSQNLENRTPPSMNDDSNLSEDQREYFQLIAVDASTLSGDDAFDHFMRLSTLEQRLKEAEETAFDDGVDTSLGSVDEEVPASAEIDDPDLLDAIGFRDEDWPLPLGLNYPTTRMENELELLKNALAQQLAGSERKYDDEYGERRRRLTEKRDRLEDEIQQVRAEAQDAEATAEAEQQRLREREEVRRREEEERRERERIRQEKERRAREEEERLRRKHQEDERVTREAFASAVGGEDNAERFGGRGDLRMCGRCKAGPIENFACADLAAHNDTSTSYKGNAVASTERPNSCKHCDWFDADWHNWPLWDGVWGPH

Foldseek 3Di:
DDDDDDDDDDDDDDDDDDDDDDDDDDDDDDDDDDDDDDDDDDDDDDDDDDDDDDDDDDDDDDDDDDDDDPDDDPDPVVLVVQLVVLVVQCVVCVVPPDVVSNVVSLVSNVVSLVVVVVVVPRDDPVRVVVSVVVVVVSVVVVVVVVVVVVVVDDDDDDDDDDPDDDPDDPPPPPPDDPLRVVLVVLVPDDLVPDDPVRSVVSVVSNVVSVVVVVVVVVVCVVVVPPPPPVDPPPCPVPPPPCPVVVVVVVVVPDPPPDPDPPDDDPPDVVVVVVVVVVVVVVVVVVVVVVVVVVVVVVVVVVVVVVVVVVVVVVVVVVVVVVVVVVVVVVVVVVVVVVVVVVVVVVVVVVVVVVVVVVVVVVVVVVVVVVVVVVVVVVVVVVVVVVCVCPVPPCNCCVVVVPVQQFAFPPFLADRDDDDDDQFLVVPQDQADQDVNHNDHRDDRPQADPPPRDHDRGSVPGHGRPPDHGGD